Protein 7W15 (pdb70)

Sequence (587 aa):
MTIQDIQSLAEAHGLLLTDKMNFNEMGIDFKVVFALDTKGQQWLLRIPRRDGMREQIKKEKRILELVKKHLSVEVPDWRISSTELVAYPILKDNPVLNLDAETYEIIWNMDKDSPKYITSLAKTLFEIHSIPEKEVRENDLKIMKPSDLRPEIANNLQLVKSEIGISEQLETRYRKWLDNDVLWADFTQFIHGDLYAGHVLASKDGAVSGVIDWSTAHIDDPAIDFAGHVTLFGEESLKTLIIEYEKLGGKVWNKLYEQTLERAAASPLMYGLFALETQNESLIVGAKAQLGVMTIQDIQSLAEAHGLLLTDKMNFNEMGIDFKVVFALDTKGQQWLLRIPRRDGMREQIKKEKRILELVKKHLSVEVPDWRISSTELVAYPILKDNPVLNLDAETYEIIWNMDKDSPKYITSLAKTLFEIHSIPEKEVRENDLKIMKPSDLRPEIANNLQLVKSEIGISEQLETRYRKWLDNDVLWADFTQFIHGDLYAGHVLASKDGAVSGVIDWSTAHIDDPAIDFAGHVTLFGEESLKTLIIEYEKLGGKVWNKLYEQTLERAAASPLMYGLFALETQNESLIVGAKAQLGVI

InterPro domains:
  IPR002575 Aminoglycoside phosphotransferase [PF01636] (25-255)
  IPR011009 Protein kinase-like domain superfamily [SSF56112] (31-242)
  IPR051678 Aminoglycoside Phosphotransferase Enzymes [PTHR21310] (29-255)

B-factor: mean 26.23, std 11.26, range [10.66, 92.55]

Secondary structure (DSSP, 8-state):
--HHHHHHHHHHTT--B-S--EEE---SSEEEEEEEBTTS-EEEEEEESSS--HHHHHHHHHHHHHHHTT-SSB----SEE-SS-EEEEPPSS-BSEEE-TTT--EEESS-TT-HHHHHHHHHHHHHHHTS-HHHHHHTT--B--HHHHHHHHHHHHHHHHHHT---HHHHHHHHHHHH-GGGS-S--EEE-SS-SGGGEEE-TT--EEEE---TT-EEE-TTHHHHHHHHHH-HHHHHHHHHHHHHTT----TTHHHHHHHHHHTHHHHHHHHHHHHT-HHHHHHHHHHHT--/--HHHHHHHHHHTT--B-S--EEE---SSEEEEEEEBTTS-EEEEEEE-SSS-HHHHHHHHHHHHHHHTT-SSB----SEE-SS-EEEEPPSS-BSEEE-TTT--EEESS-TT-HHHHHHHHHHHHHHHTS-HHHHHHTT--B--HHHHHHHHHHHHHHHHHHT---HHHHHHHHHHHH-GGGS-S--EEE-SS-SGGGEEE-TT--EEEE---TT-EEE-TTHHHHHHHHHH-HHHHHHHHHHHHHTT----TTHHHHHHHHHHTHHHHHHHHHHHHT-HHHHHHHHHHTT-

Nearest PDB structures (foldseek):
  7w19-assembly1_A  TM=9.454E-01  e=3.720E-51  Acinetobacter baumannii
  7w1a-assembly1_B  TM=9.811E-01  e=1.127E-48  Acinetobacter baumannii
  5igh-assembly1_A  TM=9.246E-01  e=9.094E-32  Escherichia coli
  5igw-assembly1_A  TM=8.757E-01  e=1.564E-28  Escherichia coli
  5uxa-assembly1_A  TM=8.351E-01  e=6.750E-29  Escherichia coli

Radius of gyration: 29.03 Å; Cα contacts (8 Å, |Δi|>4): 997; chains: 2; bounding box: 91×65×52 Å

CATH classification: 3.30.200.20 (+1 more: 3.90.1200.10)

Organism: Acinetobacter baumannii (NCBI:txid470)

Foldseek 3Di:
DALVVVQVLCVVVVFHWDSDKDWAPPDPAFTWIFTAGPVGFTKIKTFGPAPPCLVLLVLQQLVQVQLCVQAPFDEFDWDDRGNGMTMGGDDDFAFQWGADPVPRHIDGLADLVQPLLLLQVLVRLQRQQPRDPVSLVVSVFDAAALVRPLVVLVVLVVVLCVPQRFDPVLVVLSVVLSVVVLQGDNGKGWAQQPDARNQFGDDRSNNTRYGYDRSRTHIDGSLSNLLRVCLPRNLVSSVSSVVSNVVVVHDDGPNSSVNNPSSNSCVLSVQCSVCVVSVDVVSNVVSSVVRVD/DALVVVQVLVVVVVFHWDSDWDWAPPDPAFTWIFTAGPVGFTKIKTFGPAPPCLVLLVLLQLVQVQLCVQAPFAEFDWPDRDNGITMGGDDDFAFQWGQDRVVRHIDGLADLPQPLQLLQVLVRLLRQQPRDVVVQVVSVFDAAALVRPLVVLVVLVVVLCVPQRFDPVLSVLSVVLSVDPQLGDRGKTWAQQPDARNQFGADRSNNTRYGYDRSGTHIDGSLSNLLRVCVPRNLVSSVSSVVSNVVVVHDDHPNSSVNSVSSNSCVLSVQSSVCVVSVDVVSSVVSSVVRVDD

Solvent-accessible surface area: 28686 Å² total; per-residue (Å²): 110,80,71,111,72,0,37,62,33,0,111,81,42,72,12,98,13,34,76,132,32,86,66,30,86,58,30,78,26,6,30,21,0,68,6,55,9,90,182,52,79,106,25,14,0,16,17,26,97,48,151,82,10,133,131,38,0,67,69,1,74,77,0,2,74,6,0,83,150,56,17,61,20,74,11,0,52,25,144,23,23,31,53,106,0,0,0,8,22,58,22,167,31,84,27,2,3,35,66,42,81,147,80,150,114,78,76,75,37,12,108,92,118,9,106,92,2,15,52,12,6,0,70,3,0,71,25,0,7,62,6,57,60,128,43,0,136,119,33,120,9,118,42,16,86,30,90,57,4,63,76,62,7,42,97,8,0,96,76,0,83,81,107,8,13,18,24,147,155,38,23,94,102,1,96,146,1,21,116,48,99,97,10,16,4,129,23,17,28,1,0,0,18,66,10,66,1,4,17,1,8,3,38,116,90,0,25,14,25,0,0,40,34,0,12,52,2,34,2,16,0,0,0,37,3,0,11,15,8,14,90,42,24,30,93,118,26,0,83,62,0,24,95,35,1,95,146,82,50,7,108,43,37,138,64,2,43,60,0,0,39,31,23,24,23,0,59,20,0,62,46,0,26,71,0,32,125,35,148,47,119,83,22,26,99,25,0,89,81,96,0,52,98,112,82,64,109,68,0,37,59,33,0,110,83,41,72,12,94,12,33,76,132,29,85,68,30,79,54,30,82,26,6,32,21,0,70,5,54,6,89,178,51,76,105,26,14,0,16,17,24,98,52,149,82,10,126,128,37,0,71,70,1,73,76,0,3,80,6,0,80,135,57,14,66,18,74,15,1,55,26,141,22,27,32,54,104,0,0,0,9,24,59,20,150,31,105,28,1,3,36,65,49,78,148,80,154,105,84,70,76,56,12,97,84,114,12,108,93,2,16,61,12,7,0,67,1,0,69,24,0,7,61,7,58,58,140,43,0,139,124,32,120,10,119,41,23,88,30,92,60,6,72,78,63,8,43,94,13,12,122,79,0,89,79,107,11,14,19,17,139,145,31,24,77,105,0,114,154,3,26,106,59,101,85,12,17,8,126,27,19,31,2,0,0,19,62,12,66,2,2,20,1,7,10,36,189,90,0,21,16,14,0,0,36,34,0,10,52,2,29,3,13,3,1,0,36,4,0,12,15,8,14,99,36,22,31,92,123,26,0,84,63,0,24,90,34,1,94,146,84,51,8,110,41,41,145,64,2,39,65,0,0,43,29,24,26,22,1,59,20,0,69,48,0,25,64,0,33,116,31,152,52,102,85,20,21,89,26,0,79,85,95,0,52,53,216

Structure (mmCIF, N/CA/C/O backbone):
data_7W15
#
_entry.id   7W15
#
_cell.length_a   84.620
_cell.length_b   50.278
_cell.length_c   97.396
_cell.angle_alpha   90.000
_cell.angle_beta   115.410
_cell.angle_gamma   90.000
#
_symmetry.space_group_name_H-M   'P 1 21 1'
#
loop_
_entity.id
_entity.type
_entity.pdbx_description
1 polymer "Macrolide 2'-phosphotransferase"
2 non-polymer 'ERYTHROMYCIN A'
3 non-polymer "GUANOSINE-5'-TRIPHOSPHATE"
4 non-polymer 'MAGNESIUM ION'
5 non-polymer GLYCEROL
6 water water
#
loop_
_atom_site.group_PDB
_atom_site.id
_atom_site.type_symbol
_atom_site.label_atom_id
_atom_site.label_alt_id
_atom_site.label_comp_id
_atom_site.label_asym_id
_atom_site.label_entity_id
_atom_site.label_seq_id
_atom_site.pdbx_PDB_ins_code
_atom_site.Cartn_x
_atom_site.Cartn_y
_atom_site.Cartn_z
_atom_site.occupancy
_atom_site.B_iso_or_equiv
_atom_site.auth_seq_id
_atom_site.auth_comp_id
_atom_site.auth_asym_id
_atom_site.auth_atom_id
_atom_site.pdbx_PDB_model_num
ATOM 1 N N . MET A 1 1 ? 20.56529 14.88217 10.90222 1.000 35.43061 1 MET B N 1
ATOM 2 C CA . MET A 1 1 ? 19.83698 14.47690 9.70789 1.000 34.00288 1 MET B CA 1
ATOM 3 C C . MET A 1 1 ? 18.62663 15.37333 9.52945 1.000 27.69153 1 MET B C 1
ATOM 4 O O . MET A 1 1 ? 17.93507 15.68794 10.50118 1.000 31.72082 1 MET B O 1
ATOM 9 N N . THR A 1 2 ? 18.37993 15.79830 8.29737 1.000 26.10281 2 THR B N 1
ATOM 10 C CA . THR A 1 2 ? 17.22266 16.63076 7.99995 1.000 25.41441 2 THR B CA 1
ATOM 11 C C . THR A 1 2 ? 15.97216 15.77818 7.78437 1.000 24.65744 2 THR B C 1
ATOM 12 O O . THR A 1 2 ? 16.04483 14.56623 7.56832 1.000 21.89068 2 THR B O 1
ATOM 16 N N . ILE A 1 3 ? 14.81082 16.43662 7.84393 1.000 19.33120 3 ILE B N 1
ATOM 17 C CA . ILE A 1 3 ? 13.57129 15.75104 7.48637 1.000 21.67801 3 ILE B CA 1
ATOM 18 C C . ILE A 1 3 ? 13.67815 15.20419 6.06538 1.000 19.39550 3 ILE B C 1
ATOM 19 O O . ILE A 1 3 ? 13.32282 14.05004 5.79015 1.000 17.52940 3 ILE B O 1
ATOM 24 N N . GLN A 1 4 ? 14.23015 15.99652 5.15566 1.000 18.72678 4 GLN B N 1
ATOM 25 C CA . GLN A 1 4 ? 14.35894 15.52667 3.77968 1.000 22.06145 4 GLN B CA 1
ATOM 26 C C . GLN A 1 4 ? 15.29256 14.32613 3.67899 1.000 18.76376 4 GLN B C 1
ATOM 27 O O . GLN A 1 4 ? 15.06534 13.43308 2.85583 1.000 19.10632 4 GLN B O 1
ATOM 33 N N . ASP A 1 5 ? 16.37625 14.30560 4.46844 1.000 19.55745 5 ASP B N 1
ATOM 34 C CA . ASP A 1 5 ? 17.26280 13.13802 4.47573 1.000 19.28940 5 ASP B CA 1
ATOM 35 C C . ASP A 1 5 ? 16.48924 11.88462 4.86232 1.000 18.08780 5 ASP B C 1
ATOM 36 O O . ASP A 1 5 ? 16.66601 10.81575 4.26532 1.000 17.82996 5 ASP B O 1
ATOM 41 N N . ILE A 1 6 ? 15.64576 12.00015 5.88598 1.000 16.51881 6 ILE B N 1
ATOM 42 C CA . ILE A 1 6 ? 14.85812 10.85774 6.33957 1.000 15.99994 6 ILE B CA 1
ATOM 43 C C . ILE A 1 6 ? 13.82875 10.45832 5.28512 1.000 14.02271 6 ILE B C 1
ATOM 44 O O . ILE A 1 6 ? 13.62344 9.26924 5.01595 1.000 15.33491 6 ILE B O 1
ATOM 49 N N . GLN A 1 7 ? 13.16254 11.44104 4.67090 1.000 16.28224 7 GLN B N 1
ATOM 50 C CA . GLN A 1 7 ? 12.23214 11.12767 3.58750 1.000 16.95121 7 GLN B CA 1
ATOM 51 C C . GLN A 1 7 ? 12.93497 10.37708 2.45974 1.000 17.01957 7 GLN B C 1
ATOM 52 O O . GLN A 1 7 ? 12.38566 9.41385 1.90344 1.000 16.76635 7 GLN B O 1
ATOM 58 N N . SER A 1 8 ? 14.15091 10.79869 2.10327 1.000 16.79022 8 SER B N 1
ATOM 59 C CA . SER A 1 8 ? 14.87069 10.11411 1.03153 1.000 15.42105 8 SER B CA 1
ATOM 60 C C . SER A 1 8 ? 15.26421 8.69127 1.41759 1.000 15.49946 8 SER B C 1
ATOM 61 O O . SER A 1 8 ? 15.15400 7.76927 0.59948 1.000 18.24440 8 SER B O 1
ATOM 64 N N . LEU A 1 9 ? 15.74379 8.49542 2.64778 1.000 15.21734 9 LEU B N 1
ATOM 65 C CA . LEU A 1 9 ? 16.08825 7.15155 3.09883 1.000 15.26755 9 LEU B CA 1
ATOM 66 C C . LEU A 1 9 ? 14.86470 6.24296 3.06926 1.000 16.06656 9 LEU B C 1
ATOM 67 O O . LEU A 1 9 ? 14.92945 5.10203 2.59621 1.000 15.20954 9 LEU B O 1
ATOM 72 N N . ALA A 1 10 ? 13.73026 6.74339 3.55882 1.000 14.73274 10 ALA B N 1
ATOM 73 C CA . ALA A 1 10 ? 12.51464 5.93780 3.56426 1.000 14.76799 10 ALA B CA 1
ATOM 74 C C . ALA A 1 10 ? 12.02737 5.64966 2.13904 1.000 14.10872 10 ALA B C 1
ATOM 75 O O . ALA A 1 10 ? 11.61804 4.52549 1.83479 1.000 12.82564 10 ALA B O 1
ATOM 77 N N . GLU A 1 11 ? 12.07426 6.64575 1.24912 1.000 15.30556 11 GLU B N 1
ATOM 78 C CA . GLU A 1 11 ? 11.64295 6.42163 -0.13107 1.000 15.20905 11 GLU B CA 1
ATOM 79 C C . GLU A 1 11 ? 12.51673 5.38110 -0.81878 1.000 15.89871 11 GLU B C 1
ATOM 80 O O . GLU A 1 11 ? 12.04445 4.63993 -1.69902 1.000 14.37947 11 GLU B O 1
ATOM 86 N N . ALA A 1 12 ? 13.79560 5.32369 -0.43525 1.000 13.43097 12 ALA B N 1
ATOM 87 C CA . ALA A 1 12 ? 14.70230 4.30916 -0.95494 1.000 15.28428 12 ALA B CA 1
ATOM 88 C C . ALA A 1 12 ? 14.26782 2.90692 -0.56522 1.000 14.82269 12 ALA B C 1
ATOM 89 O O . ALA A 1 12 ? 14.65756 1.93816 -1.23112 1.000 16.12323 12 ALA B O 1
ATOM 91 N N . HIS A 1 13 ? 13.47843 2.78547 0.50245 1.000 15.01046 13 HIS B N 1
ATOM 92 C CA . HIS A 1 13 ? 12.93784 1.51818 0.97013 1.000 13.66431 13 HIS B CA 1
ATOM 93 C C . HIS A 1 13 ? 11.43499 1.40547 0.74150 1.000 14.77446 13 HIS B C 1
ATOM 94 O O . HIS A 1 13 ? 10.76507 0.63711 1.43017 1.000 15.30894 13 HIS B O 1
ATOM 101 N N . GLY A 1 14 ? 10.89304 2.14728 -0.22067 1.000 15.44682 14 GLY B N 1
ATOM 102 C CA . GLY A 1 14 ? 9.50127 2.00464 -0.60726 1.000 18.24453 14 GLY B CA 1
ATOM 103 C C . GLY A 1 14 ? 8.49458 2.61709 0.34436 1.000 18.40381 14 GLY B C 1
ATOM 104 O O . GLY A 1 14 ? 7.30177 2.31052 0.23084 1.000 16.68733 14 GLY B O 1
ATOM 105 N N . LEU A 1 15 ? 8.93278 3.47824 1.25960 1.000 13.34579 15 LEU B N 1
ATOM 106 C CA . LEU A 1 15 ? 8.07606 4.11576 2.26029 1.000 15.37791 15 LEU B CA 1
ATOM 107 C C . LEU A 1 15 ? 8.02545 5.61475 1.99037 1.000 16.99396 15 LEU B C 1
ATOM 108 O O . LEU A 1 15 ? 9.05008 6.29924 2.09684 1.000 15.60323 15 LEU B O 1
ATOM 113 N N . LEU A 1 16 ? 6.83234 6.13320 1.65791 1.000 13.69480 16 LEU B N 1
ATOM 114 C CA . LEU A 1 16 ? 6.67283 7.53015 1.25694 1.000 15.12136 16 LEU B CA 1
ATOM 115 C C . LEU A 1 16 ? 6.14395 8.33182 2.44577 1.000 15.52891 16 LEU B C 1
ATOM 116 O O . LEU A 1 16 ? 4.98487 8.16923 2.83828 1.000 14.77358 16 LEU B O 1
ATOM 121 N N . LEU A 1 17 ? 6.98130 9.21818 2.99218 1.000 12.90010 17 LEU B N 1
ATOM 122 C CA . LEU A 1 17 ? 6.71846 9.86797 4.26812 1.000 14.05804 17 LEU B CA 1
ATOM 123 C C . LEU A 1 17 ? 6.32085 11.32179 4.05105 1.000 14.50820 17 LEU B C 1
ATOM 124 O O . LEU A 1 17 ? 6.87689 12.00412 3.17133 1.000 14.18200 17 LEU B O 1
ATOM 129 N N . THR A 1 18 ? 5.36629 11.79728 4.85768 1.000 12.98610 18 THR B N 1
ATOM 130 C CA . THR A 1 18 ? 5.13754 13.23216 4.98569 1.000 12.36481 18 THR B CA 1
ATOM 131 C C . THR A 1 18 ? 6.32995 13.88269 5.67023 1.000 14.73918 18 THR B C 1
ATOM 132 O O . THR A 1 18 ? 7.24007 13.20609 6.15056 1.000 14.58014 18 THR B O 1
ATOM 136 N N . ASP A 1 19 ? 6.31928 15.21868 5.72731 1.000 14.82852 19 ASP B N 1
ATOM 137 C CA . ASP A 1 19 ? 7.35663 15.94913 6.44580 1.000 17.30198 19 ASP B CA 1
ATOM 138 C C . ASP A 1 19 ? 7.03893 16.12188 7.92868 1.000 16.19081 19 ASP B C 1
ATOM 139 O O . ASP A 1 19 ? 7.68126 16.93914 8.60600 1.000 18.93502 19 ASP B O 1
ATOM 144 N N . LYS A 1 20 ? 6.04406 15.41036 8.43521 1.000 14.96470 20 LYS B N 1
ATOM 145 C CA . LYS A 1 20 ? 5.65243 15.50808 9.84006 1.000 15.50998 20 LYS B CA 1
ATOM 146 C C . LYS A 1 20 ? 6.40063 14.42739 10.60329 1.000 14.35723 20 LYS B C 1
ATOM 147 O O . LYS A 1 20 ? 6.05424 13.24623 10.50607 1.000 17.23464 20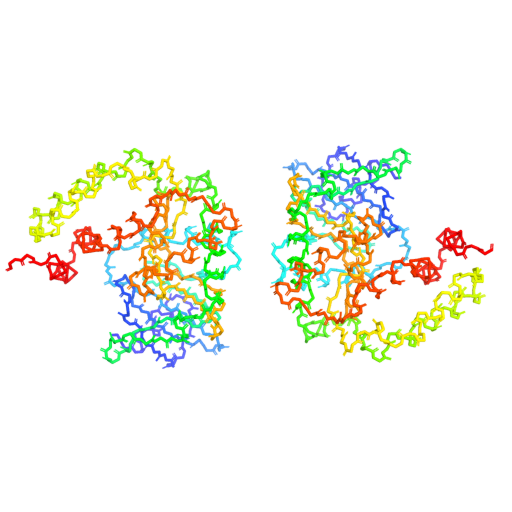 LYS B O 1
ATOM 153 N N . MET A 1 21 ? 7.42113 14.81883 11.35775 1.000 15.60132 21 MET B N 1
ATOM 154 C CA . MET A 1 21 ? 8.16930 13.81114 12.10199 1.000 15.49960 21 MET B CA 1
ATOM 155 C C . MET A 1 21 ? 8.87850 14.44039 13.29533 1.000 19.22726 21 MET B C 1
ATOM 156 O O . MET A 1 21 ? 9.07189 15.65848 13.37049 1.000 19.62058 21 MET B O 1
ATOM 161 N N . ASN A 1 22 ? 9.17850 13.60547 14.28139 1.000 19.84124 22 ASN B N 1
ATOM 162 C CA . ASN A 1 22 ? 9.97181 14.05778 15.41376 1.000 19.71221 22 ASN B CA 1
ATOM 163 C C . ASN A 1 22 ? 10.93919 12.94322 15.77408 1.000 21.54053 22 ASN B C 1
ATOM 164 O O . ASN A 1 22 ? 10.75691 11.78516 15.37793 1.000 17.50504 22 ASN B O 1
ATOM 169 N N . PHE A 1 23 ? 11.98771 13.30867 16.50854 1.000 22.10491 23 PHE B N 1
ATOM 170 C CA . PHE A 1 23 ? 13.15104 12.45522 16.69597 1.000 20.51191 23 PHE B CA 1
ATOM 171 C C . PHE A 1 23 ? 13.23564 12.04116 18.15198 1.000 23.89803 23 PHE B C 1
ATOM 172 O O . PHE A 1 23 ? 12.89589 12.81593 19.04789 1.000 23.63472 23 PHE B O 1
ATOM 180 N N . ASN A 1 24 ? 13.65213 10.80634 18.38007 1.000 17.81847 24 ASN B N 1
ATOM 181 C CA . ASN A 1 24 ? 13.91682 10.30738 19.72214 1.000 19.00181 24 ASN B CA 1
ATOM 182 C C . ASN A 1 24 ? 15.35506 9.80707 19.72171 1.000 21.65309 24 ASN B C 1
ATOM 183 O O . ASN A 1 24 ? 15.72780 8.98931 18.87081 1.000 19.96453 24 ASN B O 1
ATOM 188 N N . GLU A 1 25 ? 16.18442 10.35941 20.62209 1.000 21.86263 25 GLU B N 1
ATOM 189 C CA . GLU A 1 25 ? 17.61754 10.07609 20.65867 1.000 21.12045 25 GLU B CA 1
ATOM 190 C C . GLU A 1 25 ? 18.00541 9.26719 21.89477 1.000 22.14796 25 GLU B C 1
ATOM 191 O O . GLU A 1 25 ? 19.18630 9.20274 22.24826 1.000 23.12795 25 GLU B O 1
ATOM 197 N N . MET A 1 26 ? 17.01140 8.69867 22.57732 1.000 20.58142 26 MET B N 1
ATOM 198 C CA . MET A 1 26 ? 17.22132 7.85569 23.75435 1.000 22.05534 26 MET B CA 1
ATOM 199 C C . MET A 1 26 ? 18.17498 6.69717 23.48867 1.000 20.95779 26 MET B C 1
ATOM 200 O O . MET A 1 26 ? 18.96180 6.31749 24.36297 1.000 22.30448 26 MET B O 1
ATOM 205 N N . GLY A 1 27 ? 18.06777 6.07620 22.31658 1.000 16.94859 27 GLY B N 1
ATOM 206 C CA . GLY A 1 27 ? 18.77747 4.83055 22.06379 1.000 21.37546 27 GLY B CA 1
ATOM 207 C C . GLY A 1 27 ? 20.22954 5.04328 21.65441 1.000 17.91842 27 GLY B C 1
ATOM 208 O O . GLY A 1 27 ? 20.57237 6.00649 20.96662 1.000 20.00922 27 GLY B O 1
ATOM 209 N N . ILE A 1 28 ? 21.08480 4.11766 22.10270 1.000 19.15433 28 ILE B N 1
ATOM 210 C CA . ILE A 1 28 ? 22.49697 4.08436 21.72729 1.000 18.77081 28 ILE B CA 1
ATOM 211 C C . ILE A 1 28 ? 22.70785 3.45256 20.35833 1.000 21.24519 28 ILE B C 1
ATOM 212 O O . ILE A 1 28 ? 23.65397 3.80606 19.64175 1.000 22.04319 28 ILE B O 1
ATOM 217 N N . ASP A 1 29 ? 21.88247 2.46018 20.00492 1.000 16.99019 29 ASP B N 1
ATOM 218 C CA . ASP A 1 29 ? 22.09035 1.69037 18.77496 1.000 16.80289 29 ASP B CA 1
ATOM 219 C C . ASP A 1 29 ? 21.45355 2.33815 17.55274 1.000 19.02376 29 ASP B C 1
ATOM 220 O O . ASP A 1 29 ? 22.00506 2.24249 16.44396 1.000 17.04734 29 ASP B O 1
ATOM 225 N N . PHE A 1 30 ? 20.27718 2.95157 17.72629 1.000 15.07522 30 PHE B N 1
ATOM 226 C CA . PHE A 1 30 ? 19.48438 3.49426 16.62700 1.000 15.67061 30 PHE B CA 1
ATOM 227 C C . PHE A 1 30 ? 18.96557 4.87899 16.97487 1.000 17.33683 30 PHE B C 1
ATOM 228 O O . PHE A 1 30 ? 18.44501 5.10167 18.06967 1.000 15.79588 30 PHE B O 1
ATOM 236 N N . LYS A 1 31 ? 19.05953 5.79110 16.00898 1.000 15.74565 31 LYS B N 1
ATOM 237 C CA . LYS A 1 31 ? 18.26493 7.00972 16.04073 1.000 18.38933 31 LYS B CA 1
ATOM 238 C C . LYS A 1 31 ? 16.81924 6.66205 15.69610 1.000 17.78984 31 LYS B C 1
ATOM 239 O O . LYS A 1 31 ? 16.57800 5.85899 14.79695 1.000 17.00816 31 LYS B O 1
ATOM 245 N N . VAL A 1 32 ? 15.83869 7.15852 16.44473 1.000 15.84254 32 VAL B N 1
ATOM 246 C CA . VAL A 1 32 ? 14.48804 6.76590 16.06214 1.000 16.73463 32 VAL B CA 1
ATOM 247 C C . VAL A 1 32 ? 13.73564 8.00057 15.60291 1.000 16.58283 32 VAL B C 1
ATOM 248 O O . VAL A 1 32 ? 13.96491 9.13365 16.05308 1.000 17.87950 32 VAL B O 1
ATOM 252 N N . VAL A 1 33 ? 12.87115 7.77222 14.62653 1.000 15.76653 33 VAL B N 1
ATOM 253 C CA . VAL A 1 33 ? 12.01989 8.80885 14.07025 1.000 13.81937 33 VAL B CA 1
ATOM 254 C C . VAL A 1 33 ? 10.57705 8.35215 14.21262 1.000 15.28248 33 VAL B C 1
ATOM 255 O O . VAL A 1 33 ? 10.25074 7.20601 13.88141 1.000 15.75590 33 VAL B O 1
ATOM 259 N N . PHE A 1 34 ? 9.72441 9.22570 14.74132 1.000 14.51207 34 PHE B N 1
ATOM 260 C CA . PHE A 1 34 ? 8.28754 9.02002 14.67071 1.000 14.93293 34 PHE B CA 1
ATOM 261 C C . PHE A 1 34 ? 7.84276 9.68289 13.37757 1.000 15.03773 34 PHE B C 1
ATOM 262 O O . PHE A 1 34 ? 7.95723 10.90496 13.23370 1.000 16.53989 34 PHE B O 1
ATOM 270 N N . ALA A 1 35 ? 7.38754 8.87774 12.42433 1.000 13.73507 35 ALA B N 1
ATOM 271 C CA . ALA A 1 35 ? 7.09085 9.38768 11.09624 1.000 15.55687 35 ALA B CA 1
ATOM 272 C C . ALA A 1 35 ? 5.66318 9.01902 10.72062 1.000 14.74399 35 ALA B C 1
ATOM 273 O O . ALA A 1 35 ? 4.97024 8.27964 11.42428 1.000 14.03523 35 ALA B O 1
ATOM 275 N N . LEU A 1 36 ? 5.21737 9.58489 9.60647 1.000 15.38974 36 LEU B N 1
ATOM 276 C CA . LEU A 1 36 ? 3.83160 9.48725 9.17289 1.000 14.04075 36 LEU B CA 1
ATOM 277 C C . LEU A 1 36 ? 3.81528 9.38834 7.65887 1.000 13.65237 36 LEU B C 1
ATOM 278 O O . LEU A 1 36 ? 4.31912 10.29063 6.98315 1.000 15.18470 36 LEU B O 1
ATOM 283 N N . ASP A 1 37 ? 3.27403 8.29612 7.12057 1.000 14.31976 37 ASP B N 1
ATOM 284 C CA . ASP A 1 37 ? 3.30169 8.17023 5.66858 1.000 12.58616 37 ASP B CA 1
ATOM 285 C C . ASP A 1 37 ? 2.11561 8.88971 5.03613 1.000 15.16892 37 ASP B C 1
ATOM 286 O O . ASP A 1 37 ? 1.23507 9.42624 5.71380 1.000 13.51101 37 ASP B O 1
ATOM 291 N N . THR A 1 38 ? 2.15411 8.98482 3.71016 1.000 14.34502 38 THR B N 1
ATOM 292 C CA . THR A 1 38 ? 1.15802 9.78838 3.01180 1.000 16.44062 38 THR B CA 1
ATOM 293 C C . THR A 1 38 ? -0.19862 9.11274 2.93318 1.000 15.62435 38 THR B C 1
ATOM 294 O O . THR A 1 38 ? -1.15270 9.71632 2.40883 1.000 17.27289 38 THR B O 1
ATOM 298 N N . LYS A 1 39 ? -0.30923 7.87465 3.41105 1.000 13.15957 39 LYS B N 1
ATOM 299 C CA . LYS A 1 39 ? -1.60100 7.23702 3.58947 1.000 14.68401 39 LYS B CA 1
ATOM 300 C C . LYS A 1 39 ? -2.12565 7.36167 5.01426 1.000 15.67861 39 LYS B C 1
ATOM 301 O O . LYS A 1 39 ? -3.22053 6.87012 5.30277 1.000 15.25371 39 LYS B O 1
ATOM 307 N N . GLY A 1 40 ? -1.37933 8.01897 5.90062 1.000 14.13009 40 GLY B N 1
ATOM 308 C CA . GLY A 1 40 ? -1.84503 8.28365 7.25844 1.000 15.46964 40 GLY B CA 1
ATOM 309 C C . GLY A 1 40 ? -1.41998 7.27679 8.30655 1.000 16.04428 40 GLY B C 1
ATOM 310 O O . GLY A 1 40 ? -1.86451 7.38249 9.46437 1.000 15.53992 40 GLY B O 1
ATOM 311 N N . GLN A 1 41 ? -0.59536 6.30421 7.94583 1.000 14.96603 41 GLN B N 1
ATOM 312 C CA . GLN A 1 41 ? -0.08030 5.33639 8.91198 1.000 14.60100 41 GLN B CA 1
ATOM 313 C C . GLN A 1 41 ? 1.13312 5.90992 9.63552 1.000 13.59362 41 GLN B C 1
ATOM 314 O O . GLN A 1 41 ? 2.05014 6.43341 8.99694 1.000 12.49337 41 GLN B O 1
ATOM 320 N N . GLN A 1 42 ? 1.15564 5.76284 10.96952 1.000 14.21836 42 GLN B N 1
ATOM 321 C CA . GLN A 1 42 ? 2.28510 6.18333 11.79302 1.000 15.97977 42 GLN B CA 1
ATOM 322 C C . GLN A 1 42 ? 3.35760 5.10484 11.82139 1.000 15.79793 42 GLN B C 1
ATOM 323 O O . GLN A 1 42 ? 3.05607 3.92468 12.04819 1.000 14.99746 42 GLN B O 1
ATOM 329 N N . TRP A 1 43 ? 4.60548 5.51845 11.63394 1.000 12.97465 43 TRP B N 1
ATOM 330 C CA . TRP A 1 43 ? 5.72996 4.60900 11.52535 1.000 12.93376 43 TRP B CA 1
ATOM 331 C C . TRP A 1 43 ? 6.78837 4.93444 12.56981 1.000 14.44182 43 TRP B C 1
ATOM 332 O O . TRP A 1 43 ? 7.04068 6.10054 12.89699 1.000 15.44880 43 TRP B O 1
ATOM 343 N N . LEU A 1 44 ? 7.44068 3.89072 13.04101 1.000 12.64486 44 LEU B N 1
ATOM 344 C CA . LEU A 1 44 ? 8.61326 4.01023 13.89851 1.000 14.10593 44 LEU B CA 1
ATOM 345 C C . LEU A 1 44 ? 9.81780 3.64086 13.04898 1.000 13.18848 44 LEU B C 1
ATOM 346 O O . LEU A 1 44 ? 9.91553 2.49994 12.58994 1.000 13.01200 44 LEU B O 1
ATOM 351 N N . LEU A 1 45 ? 10.73143 4.58531 12.84043 1.000 11.85375 45 LEU B N 1
ATOM 352 C CA . LEU A 1 45 ? 11.95986 4.32896 12.09692 1.000 12.90082 45 LEU B CA 1
ATOM 353 C C . LEU A 1 45 ? 13.10754 4.14244 13.08839 1.000 15.65502 45 LEU B C 1
ATOM 354 O O . LEU A 1 45 ? 13.23577 4.92244 14.03149 1.000 15.71474 45 LEU B O 1
ATOM 359 N N . ARG A 1 46 ? 13.93913 3.13286 12.83466 1.000 15.29787 46 ARG B N 1
ATOM 360 C CA . ARG A 1 46 ? 15.16590 2.90839 13.63816 1.000 13.67561 46 ARG B CA 1
ATOM 361 C C . ARG A 1 46 ? 16.33629 2.95002 12.64865 1.000 16.63359 46 ARG B C 1
ATOM 362 O O . ARG A 1 46 ? 16.38506 2.11110 11.77161 1.000 15.41054 46 ARG B O 1
ATOM 370 N N . ILE A 1 47 ? 17.19976 3.93443 12.79807 1.000 16.32309 47 ILE B N 1
ATOM 371 C CA . ILE A 1 47 ? 18.28706 4.14001 11.84454 1.000 15.13720 47 ILE B CA 1
ATOM 372 C C . ILE A 1 47 ? 19.61093 3.81660 12.53607 1.000 17.76494 47 ILE B C 1
ATOM 373 O O . ILE A 1 47 ? 19.98020 4.49671 13.50127 1.000 19.55807 47 ILE B O 1
ATOM 378 N N . PRO A 1 48 ? 20.36460 2.82100 12.06532 1.000 18.83492 48 PRO B N 1
ATOM 379 C CA . PRO A 1 48 ? 21.56751 2.38652 12.79279 1.000 18.54289 48 PRO B CA 1
ATOM 380 C C . PRO A 1 48 ? 22.52587 3.54597 12.98926 1.000 21.21945 48 PRO B C 1
ATOM 381 O O . PRO A 1 48 ? 22.76287 4.33115 12.07142 1.000 19.35573 48 PRO B O 1
ATOM 385 N N . ARG A 1 49 ? 23.05730 3.67714 14.20850 1.000 19.02350 49 ARG B N 1
ATOM 386 C CA . ARG A 1 49 ? 23.98866 4.76957 14.48696 1.000 19.92975 49 ARG B CA 1
ATOM 387 C C . ARG A 1 49 ? 25.42997 4.44229 14.12353 1.000 23.35471 49 ARG B C 1
ATOM 388 O O . ARG A 1 49 ? 26.23758 5.36969 13.98793 1.000 24.67602 49 ARG B O 1
ATOM 396 N N . ARG A 1 50 ? 25.77864 3.16347 13.97159 1.000 21.28350 50 ARG B N 1
ATOM 397 C CA . ARG A 1 50 ? 27.16392 2.75214 13.79314 1.000 25.70881 50 ARG B CA 1
ATOM 398 C C . ARG A 1 50 ? 27.31785 1.86930 12.57115 1.000 27.19747 50 ARG B C 1
ATOM 399 O O . ARG A 1 50 ? 26.38135 1.18888 12.14771 1.000 24.31063 50 ARG B O 1
ATOM 407 N N . ASP A 1 51 ? 28.54807 1.82193 12.08365 1.000 27.46281 51 ASP B N 1
ATOM 408 C CA . ASP A 1 51 ? 28.81699 0.89013 10.97070 1.000 31.76916 51 ASP B CA 1
ATOM 409 C C . ASP A 1 51 ? 28.85244 -0.53589 11.51962 1.000 30.09811 51 ASP B C 1
ATOM 410 O O . ASP A 1 51 ? 29.03601 -0.69589 12.73869 1.000 29.62664 51 ASP B O 1
ATOM 415 N N . GLY A 1 52 ? 28.64727 -1.51693 10.65347 1.000 28.76180 52 GLY B N 1
ATOM 416 C CA . GLY A 1 52 ? 28.71182 -2.93692 10.97240 1.000 29.54840 52 GLY B CA 1
ATOM 417 C C . GLY A 1 52 ? 27.62070 -3.46951 11.87491 1.000 28.80622 52 GLY B C 1
ATOM 418 O O . GLY A 1 52 ? 27.87579 -4.36444 12.69095 1.000 30.57458 52 GLY B O 1
ATOM 419 N N . MET A 1 53 ? 26.39853 -2.96808 11.71943 1.000 27.72434 53 MET B N 1
ATOM 420 C CA . MET A 1 53 ? 25.26342 -3.42868 12.50493 1.000 24.44076 53 MET B CA 1
ATOM 421 C C . MET A 1 53 ? 24.37821 -4.40906 11.73549 1.000 23.98632 53 MET B C 1
ATOM 422 O O . MET A 1 53 ? 23.31219 -4.78460 12.22702 1.000 21.26982 53 MET B O 1
ATOM 427 N N . ARG A 1 54 ? 24.80592 -4.86377 10.55264 1.000 24.59928 54 ARG B N 1
ATOM 428 C CA . ARG A 1 54 ? 23.92666 -5.70714 9.74922 1.000 24.00748 54 ARG B CA 1
ATOM 429 C C . ARG A 1 54 ? 23.52596 -6.97638 10.49596 1.000 23.18183 54 ARG B C 1
ATOM 430 O O . ARG A 1 54 ? 22.35014 -7.36295 10.50445 1.000 22.17380 54 ARG B O 1
ATOM 438 N N . GLU A 1 55 ? 24.49502 -7.65096 11.12232 1.000 22.25546 55 GLU B N 1
ATOM 439 C CA . GLU A 1 55 ? 24.18936 -8.91815 11.78411 1.000 24.40953 55 GLU B CA 1
ATOM 440 C C . GLU A 1 55 ? 23.21578 -8.72570 12.94172 1.000 22.53600 55 GLU B C 1
ATOM 441 O O . GLU A 1 55 ? 22.33710 -9.56613 13.16129 1.000 21.87616 55 GLU B O 1
ATOM 447 N N . GLN A 1 56 ? 23.37494 -7.65467 13.72485 1.000 20.36231 56 GLN B N 1
ATOM 448 C CA . GLN A 1 56 ? 22.45939 -7.48819 14.85349 1.000 20.11274 56 GLN B CA 1
ATOM 449 C C . GLN A 1 56 ? 21.05443 -7.14783 14.36792 1.000 19.15020 56 GLN B C 1
ATOM 450 O O . GLN A 1 56 ? 20.07131 -7.48535 15.04649 1.000 17.23130 56 GLN B O 1
ATOM 456 N N . ILE A 1 57 ? 20.94358 -6.46081 13.21992 1.000 17.08959 57 ILE B N 1
ATOM 457 C CA . ILE A 1 57 ? 19.63170 -6.20640 12.62840 1.000 18.86826 57 ILE B CA 1
ATOM 458 C C . ILE A 1 57 ? 18.98651 -7.51868 12.19804 1.000 16.38235 57 ILE B C 1
ATOM 459 O O . ILE A 1 57 ? 17.81751 -7.77726 12.49753 1.000 15.71261 57 ILE B O 1
ATOM 464 N N . LYS A 1 58 ? 19.75820 -8.42027 11.59530 1.000 17.97891 58 LYS B N 1
ATOM 465 C CA . LYS A 1 58 ? 19.12698 -9.65554 11.14695 1.000 18.64330 58 LYS B CA 1
ATOM 466 C C . LYS A 1 58 ? 18.81491 -10.55177 12.33576 1.000 20.31929 58 LYS B C 1
ATOM 467 O O . LYS A 1 58 ? 17.81427 -11.28625 12.32729 1.000 16.95947 58 LYS B O 1
ATOM 473 N N . LYS A 1 59 ? 19.63544 -10.47845 13.38211 1.000 17.63651 59 LYS B N 1
ATOM 474 C CA . LYS A 1 59 ? 19.33830 -11.23267 14.59293 1.000 18.93657 59 LYS B CA 1
ATOM 475 C C . LYS 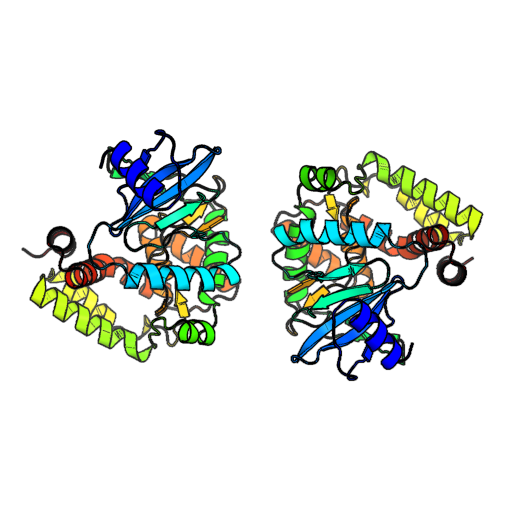A 1 59 ? 18.07577 -10.72532 15.26644 1.000 16.16731 59 LYS B C 1
ATOM 476 O O . LYS A 1 59 ? 17.22298 -11.51876 15.68803 1.000 14.68857 59 LYS B O 1
ATOM 482 N N . GLU A 1 60 ? 17.95407 -9.40739 15.42948 1.000 14.91819 60 GLU B N 1
ATOM 483 C CA . GLU A 1 60 ? 16.76155 -8.89501 16.10002 1.000 15.42873 60 GLU B CA 1
ATOM 484 C C . GLU A 1 60 ? 15.50805 -9.23456 15.29647 1.000 15.68704 60 GLU B C 1
ATOM 485 O O . GLU A 1 60 ? 14.46197 -9.56510 15.86502 1.000 14.03203 60 GLU B O 1
ATOM 491 N N . LYS A 1 61 ? 15.60659 -9.21142 13.96952 1.000 13.41800 61 LYS B N 1
ATOM 492 C CA . LYS A 1 61 ? 14.44510 -9.58693 13.16901 1.000 15.66914 61 LYS B CA 1
ATOM 493 C C . LYS A 1 61 ? 14.01065 -11.01116 13.49173 1.000 16.19679 61 LYS B C 1
ATOM 494 O O . LYS A 1 61 ? 12.82170 -11.28174 13.68522 1.000 16.21973 61 LYS B O 1
ATOM 500 N N . ARG A 1 62 ? 14.98007 -11.93369 13.55207 1.000 16.38472 62 ARG B N 1
ATOM 501 C CA . ARG A 1 62 ? 14.71059 -13.32785 13.90486 1.000 18.01624 62 ARG B CA 1
ATOM 502 C C . ARG A 1 62 ? 14.13706 -13.44222 15.31562 1.000 17.37069 62 ARG B C 1
ATOM 503 O O . ARG A 1 62 ? 13.20033 -14.21469 15.55917 1.000 17.50563 62 ARG B O 1
ATOM 511 N N . ILE A 1 63 ? 14.68730 -12.67902 16.26490 1.000 15.03557 63 ILE B N 1
ATOM 512 C CA . ILE A 1 63 ? 14.16675 -12.72236 17.63068 1.000 16.39190 63 ILE B CA 1
ATOM 513 C C . ILE A 1 63 ? 12.69456 -12.34007 17.65109 1.000 13.44461 63 ILE B C 1
ATOM 514 O O . ILE A 1 63 ? 11.87458 -12.97451 18.32171 1.000 16.33660 63 ILE B O 1
ATOM 519 N N . LEU A 1 64 ? 12.34834 -11.26819 16.94402 1.000 14.41711 64 LEU B N 1
ATOM 520 C CA . LEU A 1 64 ? 10.98009 -10.77385 16.96648 1.000 15.09519 64 LEU B CA 1
ATOM 521 C C . LEU A 1 64 ? 10.02583 -11.79227 16.36002 1.000 15.48463 64 LEU B C 1
ATOM 522 O O . LEU A 1 64 ? 8.91472 -11.99083 16.86354 1.000 13.49591 64 LEU B O 1
ATOM 527 N N . GLU A 1 65 ? 10.44460 -12.46299 15.28415 1.000 17.21888 65 GLU B N 1
ATOM 528 C CA . GLU A 1 65 ? 9.58033 -13.49337 14.71672 1.000 16.48449 65 GLU B CA 1
ATOM 529 C C . GLU A 1 65 ? 9.36947 -14.64154 15.70055 1.000 18.73611 65 GLU B C 1
ATOM 530 O O . GLU A 1 65 ? 8.28474 -15.23806 15.73806 1.000 19.25310 65 GLU B O 1
ATOM 536 N N . LEU A 1 66 ? 10.37729 -14.95411 16.51395 1.000 16.91542 66 LEU B N 1
ATOM 537 C CA . LEU A 1 66 ? 10.22237 -16.00125 17.52281 1.000 17.99935 66 LEU B CA 1
ATOM 538 C C . LEU A 1 66 ? 9.29569 -15.55577 18.64346 1.000 18.50432 66 LEU B C 1
ATOM 539 O O . LEU A 1 66 ? 8.34888 -16.27125 19.00401 1.000 19.12824 66 LEU B O 1
ATOM 544 N N . VAL A 1 67 ? 9.54088 -14.36869 19.20964 1.000 15.65969 67 VAL B N 1
ATOM 545 C CA . VAL A 1 67 ? 8.82720 -14.00312 20.43537 1.000 18.28920 67 VAL B CA 1
ATOM 546 C C . VAL A 1 67 ? 7.37115 -13.67180 20.15278 1.000 17.78511 67 VAL B C 1
ATOM 547 O O . VAL A 1 67 ? 6.51089 -13.87227 21.01741 1.000 17.73208 67 VAL B O 1
ATOM 551 N N . LYS A 1 68 ? 7.05439 -13.13687 18.96769 1.000 18.30410 68 LYS B N 1
ATOM 552 C CA . LYS A 1 68 ? 5.68924 -12.66051 18.78515 1.000 19.93923 68 LYS B CA 1
ATOM 553 C C . LYS A 1 68 ? 4.70074 -13.81700 18.90066 1.000 20.94797 68 LYS B C 1
ATOM 554 O O . LYS A 1 68 ? 3.54648 -13.61158 19.29320 1.000 25.18159 68 LYS B O 1
ATOM 560 N N . LYS A 1 69 ? 5.15046 -15.03476 18.58477 1.000 20.82307 69 LYS B N 1
ATOM 561 C CA . LYS A 1 69 ? 4.34200 -16.24415 18.68035 1.000 23.95643 69 LYS B CA 1
ATOM 562 C C . LYS A 1 69 ? 4.01560 -16.64241 20.11219 1.000 25.04090 69 LYS B C 1
ATOM 563 O O . LYS A 1 69 ? 3.08089 -17.42587 20.32374 1.000 26.47940 69 LYS B O 1
ATOM 569 N N . HIS A 1 70 ? 4.79998 -16.18910 21.08254 1.000 21.09525 70 HIS B N 1
ATOM 570 C CA . HIS A 1 70 ? 4.67261 -16.62925 22.46046 1.000 22.36474 70 HIS B CA 1
ATOM 571 C C . HIS A 1 70 ? 4.14770 -15.57557 23.42831 1.000 23.97882 70 HIS B C 1
ATOM 572 O O . HIS A 1 70 ? 3.84039 -15.91880 24.57216 1.000 24.62083 70 HIS B O 1
ATOM 579 N N . LEU A 1 71 ? 4.04826 -14.31359 23.02936 1.000 19.61264 71 LEU B N 1
ATOM 580 C CA . LEU A 1 71 ? 3.72236 -13.24281 23.95530 1.000 18.83000 71 LEU B CA 1
ATOM 581 C C . LEU A 1 71 ? 2.29822 -12.75948 23.73174 1.000 20.08721 71 LEU B C 1
ATOM 582 O O . LEU A 1 71 ? 1.84665 -12.65362 22.58955 1.000 20.41731 71 LEU B O 1
ATOM 587 N N . SER A 1 72 ? 1.60462 -12.45789 24.83647 1.000 19.34942 72 SER B N 1
ATOM 588 C CA . SER A 1 72 ? 0.28834 -11.82351 24.76896 1.000 17.64182 72 SER B CA 1
ATOM 589 C C . SER A 1 72 ? 0.37481 -10.35644 24.35910 1.000 22.09671 72 SER B C 1
ATOM 590 O O . SER A 1 72 ? -0.58922 -9.81387 23.81373 1.000 24.18646 72 SER B O 1
ATOM 593 N N . VAL A 1 73 ? 1.46536 -9.68294 24.66960 1.000 16.76162 73 VAL B N 1
ATOM 594 C CA . VAL A 1 73 ? 1.58882 -8.27486 24.32275 1.000 16.79239 73 VAL B CA 1
ATOM 595 C C . VAL A 1 73 ? 2.20734 -8.13647 22.93101 1.000 17.01050 73 VAL B C 1
ATOM 596 O O . VAL A 1 73 ? 2.79801 -9.07515 22.39619 1.000 18.30901 73 VAL B O 1
ATOM 600 N N . GLU A 1 74 ? 2.06300 -6.93750 22.35303 1.000 13.93303 74 GLU B N 1
ATOM 601 C CA . GLU A 1 74 ? 2.63238 -6.59213 21.04829 1.000 17.38645 74 GLU B CA 1
ATOM 602 C C . GLU A 1 74 ? 4.13928 -6.45642 21.12493 1.000 15.99086 74 GLU B C 1
ATOM 603 O O . GLU A 1 74 ? 4.67363 -5.97223 22.12619 1.000 14.72525 74 GLU B O 1
ATOM 609 N N . VAL A 1 75 ? 4.81090 -6.79302 20.02119 1.000 12.73917 75 VAL B N 1
ATOM 610 C CA . VAL A 1 75 ? 6.20982 -6.42133 19.79179 1.000 13.56192 75 VAL B CA 1
ATOM 611 C C . VAL A 1 75 ? 6.31009 -5.79319 18.41188 1.000 14.12701 75 VAL B C 1
ATOM 612 O O . VAL A 1 75 ? 5.40653 -5.96457 17.57149 1.000 14.81170 75 VAL B O 1
ATOM 616 N N . PRO A 1 76 ? 7.38785 -5.05665 18.13938 1.000 12.78776 76 PRO B N 1
ATOM 617 C CA . PRO A 1 76 ? 7.53910 -4.42949 16.81648 1.000 13.55871 76 PRO B CA 1
ATOM 618 C C . PRO A 1 76 ? 7.34205 -5.42451 15.67833 1.000 15.25985 76 PRO B C 1
ATOM 619 O O . PRO A 1 76 ? 7.87758 -6.53825 15.69848 1.000 13.21469 76 PRO B O 1
ATOM 623 N N . ASP A 1 77 ? 6.56128 -5.01081 14.66904 1.000 15.11862 77 ASP B N 1
ATOM 624 C CA . ASP A 1 77 ? 6.27116 -5.83787 13.49886 1.000 15.99628 77 ASP B CA 1
ATOM 625 C C . ASP A 1 77 ? 7.06536 -5.24841 12.33823 1.000 15.12102 77 ASP B C 1
ATOM 626 O O . ASP A 1 77 ? 6.59622 -4.35459 11.63410 1.000 15.06842 77 ASP B O 1
ATOM 631 N N . TRP A 1 78 ? 8.28566 -5.72782 12.16971 1.000 10.93764 78 TRP B N 1
ATOM 632 C CA . TRP A 1 78 ? 9.19776 -5.10631 11.22413 1.000 15.61156 78 TRP B CA 1
ATOM 633 C C . TRP A 1 78 ? 8.69244 -5.30846 9.80890 1.000 16.43356 78 TRP B C 1
ATOM 634 O O . TRP A 1 78 ? 8.33014 -6.42661 9.42768 1.000 16.00500 78 TRP B O 1
ATOM 645 N N . ARG A 1 79 ? 8.68225 -4.22741 9.03297 1.000 15.16980 79 ARG B N 1
ATOM 646 C CA . ARG A 1 79 ? 8.35986 -4.28347 7.61183 1.000 16.15251 79 ARG B CA 1
ATOM 647 C C . ARG A 1 79 ? 9.54207 -3.93384 6.71835 1.000 17.45986 79 ARG B C 1
ATOM 648 O O . ARG A 1 79 ? 9.59176 -4.38374 5.57034 1.000 16.48196 79 ARG B O 1
ATOM 656 N N . ILE A 1 80 ? 10.46947 -3.11443 7.21179 1.000 13.07809 80 ILE B N 1
ATOM 657 C CA . ILE A 1 80 ? 11.72959 -2.79278 6.55134 1.000 14.40029 80 ILE B CA 1
ATOM 658 C C . ILE A 1 80 ? 12.82637 -3.18732 7.53077 1.000 13.97878 80 ILE B C 1
ATOM 659 O O . ILE A 1 80 ? 12.69375 -2.93046 8.73073 1.000 14.92788 80 ILE B O 1
ATOM 664 N N . SER A 1 81 ? 13.89389 -3.82077 7.02917 1.000 14.46799 81 SER B N 1
ATOM 665 C CA . SER A 1 81 ? 14.93976 -4.33633 7.92357 1.000 15.45550 81 SER B CA 1
ATOM 666 C C . SER A 1 81 ? 16.25514 -4.46365 7.16911 1.000 14.62845 81 SER B C 1
ATOM 667 O O . SER A 1 81 ? 16.92361 -5.50033 7.22232 1.000 15.88327 81 SER B O 1
ATOM 670 N N . SER A 1 82 ? 16.58597 -3.45344 6.39331 1.000 15.61185 82 SER B N 1
ATOM 671 C CA . SER A 1 82 ? 17.82125 -3.38279 5.64983 1.000 15.28296 82 SER B CA 1
ATOM 672 C C . SER A 1 82 ? 18.98268 -2.96629 6.55035 1.000 17.74801 82 SER B C 1
ATOM 673 O O . SER A 1 82 ? 18.80703 -2.64146 7.71729 1.000 16.91943 82 SER B O 1
ATOM 676 N N . THR A 1 83 ? 20.19691 -2.96367 5.98885 1.000 18.66338 83 THR B N 1
ATOM 677 C CA . THR A 1 83 ? 21.32034 -2.46719 6.77735 1.000 23.44812 83 THR B CA 1
ATOM 678 C C . THR A 1 83 ? 21.22252 -0.97425 7.03941 1.000 19.76611 83 THR B C 1
ATOM 679 O O . THR A 1 83 ? 21.90090 -0.47399 7.94473 1.000 21.07852 83 THR B O 1
ATOM 683 N N . GLU A 1 84 ? 20.44451 -0.25357 6.22914 1.000 18.40262 84 GLU B N 1
ATOM 684 C CA . GLU A 1 84 ? 20.28377 1.19635 6.32717 1.000 20.07151 84 GLU B CA 1
ATOM 685 C C . GLU A 1 84 ? 19.07321 1.64671 7.14470 1.000 18.57008 84 GLU B C 1
ATOM 686 O O . GLU A 1 84 ? 19.06247 2.78567 7.62177 1.000 16.47893 84 GLU B O 1
ATOM 692 N N . LEU A 1 85 ? 18.02356 0.82320 7.26020 1.000 15.52128 85 LEU B N 1
ATOM 693 C CA . LEU A 1 85 ? 16.79507 1.30156 7.88173 1.000 14.79417 85 LEU B CA 1
ATOM 694 C C . LEU A 1 85 ? 15.97942 0.12114 8.40231 1.000 16.19715 85 LEU B C 1
ATOM 695 O O . LEU A 1 85 ? 15.83620 -0.89889 7.71718 1.000 14.18220 85 LEU B O 1
ATOM 700 N N . VAL A 1 86 ? 15.44684 0.29180 9.61310 1.000 14.06958 86 VAL B N 1
ATOM 701 C CA . VAL A 1 86 ? 14.46301 -0.59372 10.22663 1.000 13.99945 86 VAL B CA 1
ATOM 702 C C . VAL A 1 86 ? 13.19353 0.23066 10.40515 1.000 16.67426 86 VAL B C 1
ATOM 703 O O . VAL A 1 86 ? 13.26480 1.39167 10.82226 1.000 14.58738 86 VAL B O 1
ATOM 707 N N . ALA A 1 87 ? 12.03895 -0.34287 10.07463 1.000 14.10662 87 ALA B N 1
ATOM 708 C CA . ALA A 1 87 ? 10.79353 0.40052 10.22617 1.000 14.17381 87 ALA B CA 1
ATOM 709 C C . ALA A 1 87 ? 9.66284 -0.55205 10.58363 1.000 15.54250 87 ALA B C 1
ATOM 710 O O . ALA A 1 87 ? 9.54959 -1.63306 10.00751 1.000 12.65019 87 ALA B O 1
ATOM 712 N N . TYR A 1 88 ? 8.82624 -0.13651 11.52831 1.000 15.29155 88 TYR B N 1
ATOM 713 C CA . TYR A 1 88 ? 7.61945 -0.86811 11.86776 1.000 13.53206 88 TYR B CA 1
ATOM 714 C C . TYR A 1 88 ? 6.51084 0.12333 12.19437 1.000 14.78864 88 TYR B C 1
ATOM 715 O O . TYR A 1 88 ? 6.78112 1.24843 12.63655 1.000 14.39599 88 TYR B O 1
ATOM 724 N N . PRO A 1 89 ? 5.25711 -0.27226 11.99782 1.000 15.13178 89 PRO B N 1
ATOM 725 C CA . PRO A 1 89 ? 4.14153 0.57918 12.41941 1.000 14.96631 89 PRO B CA 1
ATOM 726 C C . PRO A 1 89 ? 4.22979 0.82412 13.91446 1.000 15.50525 89 PRO B C 1
ATOM 727 O O . PRO A 1 89 ? 4.56390 -0.07777 14.68154 1.000 14.51105 89 PRO B O 1
ATOM 731 N N . ILE A 1 90 ? 3.90103 2.04993 14.32441 1.000 15.12093 90 ILE B N 1
ATOM 732 C CA . ILE A 1 90 ? 3.98427 2.40488 15.73747 1.000 13.68209 90 ILE B CA 1
ATOM 733 C C . ILE A 1 90 ? 3.07337 1.49538 16.54303 1.000 16.18774 90 ILE B C 1
ATOM 734 O O . ILE A 1 90 ? 1.97273 1.13689 16.10155 1.000 14.70856 90 ILE B O 1
ATOM 739 N N . LEU A 1 91 ? 3.52606 1.10752 17.73919 1.000 17.47175 91 LEU B N 1
ATOM 740 C CA . LEU A 1 91 ? 2.68713 0.24906 18.56278 1.000 16.07438 91 LEU B CA 1
ATOM 741 C C . LEU A 1 91 ? 1.58745 1.06449 19.24338 1.000 17.30493 91 LEU B C 1
ATOM 742 O O . LEU A 1 91 ? 1.56988 2.29748 19.20446 1.000 16.04137 91 LEU B O 1
ATOM 747 N N . LYS A 1 92 ? 0.67451 0.35700 19.91195 1.000 16.19796 92 LYS B N 1
ATOM 748 C CA . LYS A 1 92 ? -0.55699 0.98738 20.38348 1.000 19.54932 92 LYS B CA 1
ATOM 749 C C . LYS A 1 92 ? -0.30194 2.04243 21.45666 1.000 20.79086 92 LYS B C 1
ATOM 750 O O . LYS A 1 92 ? -0.88544 3.13115 21.41249 1.000 21.21380 92 LYS B O 1
ATOM 756 N N . ASP A 1 93 ? 0.53680 1.73576 22.44799 1.000 18.84175 93 ASP B N 1
ATOM 757 C CA . ASP A 1 93 ? 0.63790 2.55273 23.64909 1.000 20.28750 93 ASP B CA 1
ATOM 758 C C . ASP A 1 93 ? 2.01253 3.21238 23.78770 1.000 20.16195 93 ASP B C 1
ATOM 759 O O . ASP A 1 93 ? 2.99798 2.78990 23.18309 1.000 17.37825 93 ASP B O 1
ATOM 764 N N . ASN A 1 94 ? 2.07067 4.25535 24.64280 1.000 20.02482 94 ASN B N 1
ATOM 765 C CA . ASN A 1 94 ? 3.34224 4.90394 24.93137 1.000 20.78750 94 ASN B CA 1
ATOM 766 C C . ASN A 1 94 ? 4.16625 4.05427 25.89566 1.000 18.15766 94 ASN B C 1
ATOM 767 O O . ASN A 1 94 ? 3.61129 3.27995 26.67938 1.000 15.62209 94 ASN B O 1
ATOM 772 N N . PRO A 1 95 ? 5.48919 4.19591 25.87222 1.000 16.68440 95 PRO B N 1
ATOM 773 C CA . PRO A 1 95 ? 6.29905 3.57223 26.91951 1.000 15.19425 95 PRO B CA 1
ATOM 774 C C . PRO A 1 95 ? 5.95021 4.13797 28.28341 1.000 16.68949 95 PRO B C 1
ATOM 775 O O . PRO A 1 95 ? 5.42062 5.24770 28.42926 1.000 16.35929 95 PRO B O 1
ATOM 779 N N . VAL A 1 96 ? 6.23818 3.32404 29.29947 1.000 15.43944 96 VAL B N 1
ATOM 780 C CA . VAL A 1 96 ? 5.98542 3.72682 30.67239 1.000 17.16218 96 VAL B CA 1
ATOM 781 C C . VAL A 1 96 ? 6.76268 4.99117 30.99080 1.000 16.31646 96 VAL B C 1
ATOM 782 O O . VAL A 1 96 ? 6.28495 5.87390 31.71167 1.000 16.77281 96 VAL B O 1
ATOM 786 N N . LEU A 1 97 ? 7.96584 5.11379 30.45031 1.000 16.78501 97 LEU B N 1
ATOM 787 C CA . LEU A 1 97 ? 8.70718 6.34413 30.61971 1.000 17.31423 97 LEU B CA 1
ATOM 788 C C . LEU A 1 97 ? 9.43355 6.68957 29.33403 1.000 18.13932 97 LEU B C 1
ATOM 789 O O . LEU A 1 97 ? 9.72431 5.82877 28.49509 1.000 16.45955 97 LEU B O 1
ATOM 794 N N . ASN A 1 98 ? 9.71798 7.98172 29.22024 1.000 16.83650 98 ASN B N 1
ATOM 795 C CA . ASN A 1 98 ? 10.47813 8.59415 28.15060 1.000 21.83998 98 ASN B CA 1
ATOM 796 C C . ASN A 1 98 ? 11.52243 9.47961 28.80309 1.000 21.58765 98 ASN B C 1
ATOM 797 O O . ASN A 1 98 ? 11.46480 9.75150 30.00609 1.000 23.81246 98 ASN B O 1
ATOM 802 N N . LEU A 1 99 ? 12.44953 9.97211 28.00151 1.000 21.87883 99 LEU B N 1
ATOM 803 C CA . LEU A 1 99 ? 13.36185 11.01252 28.44596 1.000 26.16677 99 LEU B CA 1
ATOM 804 C C . LEU A 1 99 ? 12.94249 12.31736 27.78688 1.000 28.35197 99 LEU B C 1
ATOM 805 O O . LEU A 1 99 ? 12.53197 12.32924 26.62470 1.000 25.62647 99 LEU B O 1
ATOM 810 N N . ASP A 1 100 ? 12.98465 13.40033 28.55097 1.000 29.93854 100 ASP B N 1
ATOM 811 C CA . ASP A 1 100 ? 12.66526 14.70322 27.99092 1.000 34.48434 100 ASP B CA 1
ATOM 812 C C . ASP A 1 100 ? 13.72853 15.04080 26.94939 1.000 32.47632 100 ASP B C 1
ATOM 813 O O . ASP A 1 100 ? 14.92549 14.90035 27.20688 1.000 32.43133 100 ASP B O 1
ATOM 818 N N . ALA A 1 101 ? 13.28886 15.41267 25.74523 1.000 32.62725 101 ALA B N 1
ATOM 819 C CA . ALA A 1 101 ? 14.22921 15.62119 24.64864 1.000 33.61996 101 ALA B CA 1
ATOM 820 C C . ALA A 1 101 ? 15.25256 16.70566 24.97214 1.000 39.94404 101 ALA B C 1
ATOM 821 O O . ALA A 1 101 ? 16.42677 16.58625 24.60362 1.000 42.05659 101 ALA B O 1
ATOM 823 N N . GLU A 1 102 ? 14.82177 17.80241 25.60103 1.000 38.00189 102 GLU B N 1
ATOM 824 C CA . GLU A 1 102 ? 15.77311 18.84885 25.97850 1.000 37.83237 102 GLU B CA 1
ATOM 825 C C . GLU A 1 102 ? 16.52774 18.51312 27.26079 1.000 37.37794 102 GLU B C 1
ATOM 826 O O . GLU A 1 102 ? 17.76271 18.54971 27.28931 1.000 37.17007 102 GLU B O 1
ATOM 832 N N . THR A 1 103 ? 15.79841 18.24870 28.35047 1.000 36.40390 103 THR B N 1
ATOM 833 C CA . THR A 1 103 ? 16.43393 18.11391 29.65772 1.000 38.71099 103 THR B CA 1
ATOM 834 C C . THR A 1 103 ? 17.07251 16.74521 29.84090 1.000 40.66235 103 THR B C 1
ATOM 835 O O . THR A 1 103 ? 17.98824 16.59559 30.65727 1.000 41.00287 103 THR B O 1
ATOM 839 N N . TYR A 1 104 ? 16.57129 15.73401 29.13362 1.000 39.37649 104 TYR B N 1
ATOM 840 C CA . TYR A 1 104 ? 17.00590 14.35021 29.27471 1.000 34.80485 104 TYR B CA 1
ATOM 841 C C . TYR A 1 104 ? 16.54764 13.74190 30.59347 1.000 35.08047 104 TYR B C 1
ATOM 842 O O . TYR A 1 104 ? 17.03998 12.68211 30.99761 1.000 36.80536 104 TYR B O 1
ATOM 851 N N . GLU A 1 105 ? 15.54309 14.34538 31.22910 1.000 34.30621 105 GLU B N 1
ATOM 852 C CA . GLU A 1 105 ? 15.04677 13.88405 32.51586 1.000 34.06641 105 GLU B CA 1
ATOM 853 C C . GLU A 1 105 ? 13.92035 12.89853 32.26832 1.000 28.64548 105 GLU B C 1
ATOM 854 O O . GLU A 1 105 ? 13.22974 12.96527 31.25104 1.000 26.45394 105 GLU B O 1
ATOM 860 N N . ILE A 1 106 ? 13.73039 11.98537 33.22218 1.000 28.04643 106 ILE B N 1
ATOM 861 C CA . ILE A 1 106 ? 12.69394 10.97588 33.07168 1.000 25.33627 106 ILE B CA 1
ATOM 862 C C . ILE A 1 106 ? 11.33962 11.65424 33.04016 1.000 26.98829 106 ILE B C 1
ATOM 863 O O . ILE A 1 106 ? 11.04186 12.51604 33.87510 1.000 26.70917 106 ILE B O 1
ATOM 868 N N . ILE A 1 107 ? 10.51921 11.29191 32.05880 1.000 22.06134 107 ILE B N 1
ATOM 869 C CA . ILE A 1 107 ? 9.10404 11.64723 32.04523 1.000 25.75791 107 ILE B CA 1
ATOM 870 C C . ILE A 1 107 ? 8.31360 10.35984 32.19582 1.000 24.04606 107 ILE B C 1
ATOM 871 O O . ILE A 1 107 ? 8.41438 9.46595 31.34380 1.000 20.86475 107 ILE B O 1
ATOM 876 N N . TRP A 1 108 ? 7.50619 10.27938 33.26047 1.000 24.14597 108 TRP B N 1
ATOM 877 C CA . TRP A 1 108 ? 6.65763 9.12395 33.54504 1.000 22.94526 108 TRP B CA 1
ATOM 878 C C . TRP A 1 108 ? 5.30982 9.31135 32.86749 1.000 24.29729 108 TRP B C 1
ATOM 879 O O . TRP A 1 108 ? 4.65825 10.34602 33.05429 1.000 26.08625 108 TRP B O 1
ATOM 890 N N . ASN A 1 109 ? 4.91063 8.32321 32.06826 1.000 21.01382 109 ASN B N 1
ATOM 891 C CA . ASN A 1 109 ? 3.62692 8.30564 31.38072 1.000 23.21116 109 ASN B CA 1
ATOM 892 C C . ASN A 1 109 ? 2.56400 7.51008 32.12323 1.000 27.04926 109 ASN B C 1
ATOM 893 O O . ASN A 1 109 ? 1.43524 7.40657 31.64275 1.000 29.61469 109 ASN B O 1
ATOM 898 N N . MET A 1 110 ? 2.91082 6.90517 33.25233 1.000 25.41275 110 MET B N 1
ATOM 899 C CA . MET A 1 110 ? 1.94472 6.31164 34.16489 1.000 29.60367 110 MET B CA 1
ATOM 900 C C . MET A 1 110 ? 2.37095 6.68575 35.57409 1.000 28.21462 110 MET B C 1
ATOM 901 O O . MET A 1 110 ? 3.50465 7.11328 35.80559 1.000 28.26495 110 MET B O 1
ATOM 906 N N . ASP A 1 111 ? 1.44462 6.56624 36.51770 1.000 28.56912 111 ASP B N 1
ATOM 907 C CA . ASP A 1 111 ? 1.85299 6.66135 37.90787 1.000 29.51771 111 ASP B CA 1
ATOM 908 C C . ASP A 1 111 ? 2.79443 5.49878 38.19619 1.000 26.42771 111 ASP B C 1
ATOM 909 O O . ASP A 1 111 ? 2.45010 4.34363 37.91897 1.000 23.05573 111 ASP B O 1
ATOM 914 N N . LYS A 1 112 ? 4.00409 5.77733 38.70771 1.000 27.21094 112 LYS B N 1
ATOM 915 C CA . LYS A 1 112 ? 4.91358 4.63975 38.84301 1.000 25.43058 112 LYS B CA 1
ATOM 916 C C . LYS A 1 112 ? 4.41263 3.64144 39.86573 1.000 23.31404 112 LYS B C 1
ATOM 917 O O . LYS A 1 112 ? 4.85419 2.49566 39.84984 1.000 24.63748 112 LYS B O 1
ATOM 923 N N . ASP A 1 113 ? 3.53505 4.04896 40.78440 1.000 23.70822 113 ASP B N 1
ATOM 924 C CA . ASP A 1 113 ? 3.05611 3.08466 41.75613 1.000 23.32264 113 ASP B CA 1
ATOM 925 C C . ASP A 1 113 ? 1.90374 2.23814 41.22959 1.000 24.94608 113 ASP B C 1
ATOM 926 O O . ASP A 1 113 ? 1.29977 1.49980 42.00429 1.000 23.16408 113 ASP B O 1
ATOM 931 N N . SER A 1 114 ? 1.60625 2.28309 39.93947 1.000 23.26350 114 SER B N 1
ATOM 932 C CA . SER A 1 114 ? 0.42580 1.58256 39.44093 1.000 24.13209 114 SER B CA 1
ATOM 933 C C . SER A 1 114 ? 0.49739 0.08457 39.74886 1.000 21.83785 114 SER B C 1
ATOM 934 O O . SER A 1 114 ? 1.46788 -0.58494 39.34722 1.000 20.60743 114 SER B O 1
ATOM 937 N N . PRO A 1 115 ? -0.48064 -0.47495 40.47142 1.000 22.93171 115 PRO B N 1
ATOM 938 C CA . PRO A 1 115 ? -0.43708 -1.91495 40.76734 1.000 21.65882 115 PRO B CA 1
ATOM 939 C C . PRO A 1 115 ? -0.60815 -2.78595 39.54121 1.000 20.63295 115 PRO B C 1
ATOM 940 O O . PRO A 1 115 ? -0.04560 -3.88767 39.48937 1.000 17.08312 115 PRO B O 1
ATOM 944 N N . LYS A 1 116 ? -1.39696 -2.32726 38.56591 1.000 20.89144 116 LYS B N 1
ATOM 945 C CA . LYS A 1 116 ? -1.58909 -3.07627 37.33378 1.000 19.78737 116 LYS B CA 1
ATOM 946 C C . LYS A 1 116 ? -0.27369 -3.25159 36.58231 1.000 17.35310 116 LYS B C 1
ATOM 947 O O . LYS A 1 116 ? -0.08792 -4.24145 35.86832 1.000 17.40098 116 LYS B O 1
ATOM 953 N N . TYR A 1 117 ? 0.62780 -2.28116 36.68776 1.000 17.02405 117 TYR B N 1
ATOM 954 C CA . TYR A 1 117 ? 1.91615 -2.42950 36.02428 1.000 14.66993 117 TYR B CA 1
ATOM 955 C C . TYR A 1 117 ? 2.64650 -3.64018 36.57650 1.000 15.12327 117 TYR B C 1
ATOM 956 O O . TYR A 1 117 ? 3.25118 -4.40884 35.82570 1.000 14.77479 117 TYR B O 1
ATOM 965 N N . ILE A 1 118 ? 2.58304 -3.83730 37.89546 1.000 16.04142 118 ILE B N 1
ATOM 966 C CA . ILE A 1 118 ? 3.32932 -4.93699 38.49270 1.000 14.43440 118 ILE B CA 1
ATOM 967 C C . ILE A 1 118 ? 2.73914 -6.27924 38.08736 1.000 16.37601 118 ILE B C 1
ATOM 968 O O . ILE A 1 118 ? 3.46973 -7.19586 37.71060 1.000 14.49477 118 ILE B O 1
ATOM 973 N N . THR A 1 119 ? 1.41418 -6.42488 38.15880 1.000 15.01359 119 THR B N 1
ATOM 974 C CA . THR A 1 119 ? 0.82093 -7.71915 37.83647 1.000 19.00902 119 THR B CA 1
ATOM 975 C C . THR A 1 119 ? 0.96470 -8.03998 36.35350 1.000 16.95902 119 THR B C 1
ATOM 976 O O . THR A 1 119 ? 1.21241 -9.19483 35.98653 1.000 16.81850 119 THR B O 1
ATOM 980 N N . SER A 1 120 ? 0.80358 -7.03599 35.48050 1.000 17.15443 120 SER B N 1
ATOM 981 C CA . SER A 1 120 ? 0.92132 -7.32584 34.04853 1.000 16.96275 120 SER B CA 1
ATOM 982 C C . SER A 1 120 ? 2.37457 -7.48511 33.63213 1.000 17.09567 120 SER B C 1
ATOM 983 O O . SER A 1 120 ? 2.67632 -8.26591 32.72820 1.000 14.62527 120 SER B O 1
ATOM 986 N N . LEU A 1 121 ? 3.28995 -6.73472 34.24956 1.000 15.05194 121 LEU B N 1
ATOM 987 C CA . LEU A 1 121 ? 4.70618 -6.97102 33.98613 1.000 14.94641 121 LEU B CA 1
ATOM 988 C C . LEU A 1 121 ? 5.10767 -8.37985 34.41820 1.000 14.88009 121 LEU B C 1
ATOM 989 O O . LEU A 1 121 ? 5.87328 -9.05144 33.72748 1.000 13.56939 121 LEU B O 1
ATOM 994 N N . ALA A 1 122 ? 4.60342 -8.85017 35.56496 1.000 14.84255 122 ALA B N 1
ATOM 995 C CA . ALA A 1 122 ? 4.92091 -10.21605 35.97700 1.000 15.99229 122 ALA B CA 1
ATOM 996 C C . ALA A 1 122 ? 4.48483 -11.22619 34.91975 1.000 13.62027 122 ALA B C 1
ATOM 997 O O . ALA A 1 122 ? 5.20041 -12.18982 34.63198 1.000 14.32107 122 ALA B O 1
ATOM 999 N N . LYS A 1 123 ? 3.30698 -11.01571 34.32927 1.000 15.06176 123 LYS B N 1
ATOM 1000 C CA . LYS A 1 123 ? 2.80584 -11.91988 33.30200 1.000 16.19743 123 LYS B CA 1
ATOM 1001 C C . LYS A 1 123 ? 3.69235 -11.90938 32.06837 1.000 15.99324 123 LYS B C 1
ATOM 1002 O O . LYS A 1 123 ? 3.97609 -12.95920 31.48742 1.000 14.91370 123 LYS B O 1
ATOM 1008 N N . THR A 1 124 ? 4.10096 -10.72315 31.62363 1.000 15.34561 124 THR B N 1
ATOM 1009 C CA . THR A 1 124 ? 4.99340 -10.63664 30.47300 1.000 14.56109 124 THR B CA 1
ATOM 1010 C C . THR A 1 124 ? 6.33560 -11.30102 30.75952 1.000 14.83517 124 THR B C 1
ATOM 1011 O O . THR A 1 124 ? 6.87530 -12.01370 29.91069 1.000 13.46749 124 THR B O 1
ATOM 1015 N N . LEU A 1 125 ? 6.88400 -11.09983 31.96676 1.000 14.98278 125 LEU B N 1
ATOM 1016 C CA . LEU A 1 125 ? 8.11018 -11.79327 32.33622 1.000 13.33040 125 LEU B CA 1
ATOM 1017 C C . LEU A 1 125 ? 7.91692 -13.30436 32.30304 1.000 15.48725 125 LEU B C 1
ATOM 1018 O O . LEU A 1 125 ? 8.78648 -14.04491 31.81435 1.000 15.28234 125 LEU B O 1
ATOM 1023 N N . PHE A 1 126 ? 6.78993 -13.78194 32.83154 1.000 14.50271 126 PHE B N 1
ATOM 1024 C CA . PHE A 1 126 ? 6.52264 -15.21606 32.78733 1.000 16.23998 126 PHE B CA 1
ATOM 1025 C C . PHE A 1 126 ? 6.48548 -15.71698 31.34228 1.000 17.19638 126 PHE B C 1
ATOM 1026 O O . PHE A 1 126 ? 7.08611 -16.74467 31.00546 1.000 15.36827 126 PHE B O 1
ATOM 1034 N N . GLU A 1 127 ? 5.79050 -14.99726 30.46504 1.000 17.23853 127 GLU B N 1
ATOM 1035 C CA . GLU A 1 127 ? 5.68630 -15.45921 29.08196 1.000 17.16590 127 GLU B CA 1
ATOM 1036 C C . GLU A 1 127 ? 7.03559 -15.44052 28.36352 1.000 15.70430 127 GLU B C 1
ATOM 1037 O O . GLU A 1 127 ? 7.37034 -16.38831 27.64060 1.000 17.64065 127 GLU B O 1
ATOM 1043 N N . ILE A 1 128 ? 7.82800 -14.37815 28.53593 1.000 14.38679 128 ILE B N 1
ATOM 1044 C CA . ILE A 1 128 ? 9.15525 -14.34947 27.91948 1.000 13.91721 128 ILE B CA 1
ATOM 1045 C C . ILE A 1 128 ? 9.98861 -15.53210 28.40175 1.000 15.82632 128 ILE B C 1
ATOM 1046 O O . ILE A 1 128 ? 10.60529 -16.25275 27.61296 1.000 14.79762 128 ILE B O 1
ATOM 1051 N N . HIS A 1 129 ? 10.01217 -15.74618 29.71474 1.000 15.53007 129 HIS B N 1
ATOM 1052 C CA . HIS A 1 129 ? 10.91241 -16.73579 30.29205 1.000 15.08936 129 HIS B CA 1
ATOM 1053 C C . HIS A 1 129 ? 10.46720 -18.15898 30.02377 1.000 17.95921 129 HIS B C 1
ATOM 1054 O O . HIS A 1 129 ? 11.23754 -19.09063 30.29303 1.000 17.58461 129 HIS B O 1
ATOM 1061 N N . SER A 1 130 ? 9.24049 -18.33354 29.52925 1.000 18.22198 130 SER B N 1
ATOM 1062 C CA . SER A 1 130 ? 8.67626 -19.62478 29.16492 1.000 18.51878 130 SER B CA 1
ATOM 1063 C C . SER A 1 130 ? 9.04006 -20.06751 27.75804 1.000 20.02521 130 SER B C 1
ATOM 1064 O O . SER A 1 130 ? 8.74576 -21.21363 27.40184 1.000 18.53509 130 SER B O 1
ATOM 1067 N N . ILE A 1 131 ? 9.63998 -19.19817 26.94835 1.000 18.17093 131 ILE B N 1
ATOM 1068 C CA . ILE A 1 131 ? 9.91674 -19.57494 25.55644 1.000 19.89156 131 ILE B CA 1
ATOM 1069 C C . ILE A 1 131 ? 10.86232 -20.76549 25.52875 1.000 17.50963 131 ILE B C 1
ATOM 1070 O O . ILE A 1 131 ? 11.93904 -20.72901 26.15921 1.000 17.72769 131 ILE B O 1
ATOM 1075 N N . PRO A 1 132 ? 10.51013 -21.84561 24.83053 1.000 19.75266 132 PRO B N 1
ATOM 1076 C CA . PRO A 1 132 ? 11.28869 -23.08624 24.92577 1.000 21.51033 132 PRO B CA 1
ATOM 1077 C C . PRO A 1 132 ? 12.70984 -22.95652 24.40537 1.000 17.91955 132 PRO B C 1
ATOM 1078 O O . PRO A 1 132 ? 12.97200 -22.36833 23.34952 1.000 18.87239 132 PRO B O 1
ATOM 1082 N N . GLU A 1 133 ? 13.63184 -23.58213 25.13672 1.000 20.82683 133 GLU B N 1
ATOM 1083 C CA . GLU A 1 133 ? 15.03600 -23.56343 24.74530 1.000 21.35933 133 GLU B CA 1
ATOM 1084 C C . GLU A 1 133 ? 15.24586 -24.16423 23.36035 1.000 22.30921 133 GLU B C 1
ATOM 1085 O O . GLU A 1 133 ? 16.14295 -23.72975 22.63375 1.000 17.75670 133 GLU B O 1
ATOM 1091 N N . LYS A 1 134 ? 14.46151 -25.18759 22.98595 1.000 22.11692 134 LYS B N 1
ATOM 1092 C CA . LYS A 1 134 ? 14.63334 -25.77541 21.65698 1.000 25.44968 134 LYS B CA 1
ATOM 1093 C C . LYS A 1 134 ? 14.44230 -24.73043 20.56397 1.000 22.21448 134 LYS B C 1
ATOM 1094 O O . LYS A 1 134 ? 15.17271 -24.72201 19.56328 1.000 22.93215 134 LYS B O 1
ATOM 1100 N N . GLU A 1 135 ? 13.44181 -23.85792 20.72562 1.000 22.62102 135 GLU B N 1
ATOM 1101 C CA . GLU A 1 135 ? 13.18572 -22.81098 19.73758 1.000 21.11770 135 GLU B CA 1
ATOM 1102 C C . GLU A 1 135 ? 14.29021 -21.75945 19.73511 1.000 21.56206 135 GLU B C 1
ATOM 1103 O O . GLU A 1 135 ? 14.65639 -21.22020 18.68330 1.000 20.25488 135 GLU B O 1
ATOM 1109 N N . VAL A 1 136 ? 14.81056 -21.42328 20.91035 1.000 18.29585 136 VAL B N 1
ATOM 1110 C CA . VAL A 1 136 ? 15.93210 -20.49574 20.95988 1.000 19.19748 136 VAL B CA 1
ATOM 1111 C C . VAL A 1 136 ? 17.13068 -21.07712 20.22534 1.000 21.07208 136 VAL B C 1
ATOM 1112 O O . VAL A 1 136 ? 17.78569 -20.39375 19.42766 1.000 20.13992 136 VAL B O 1
ATOM 1116 N N . ARG A 1 137 ? 17.42320 -22.35899 20.46238 1.000 19.14498 137 ARG B N 1
ATOM 1117 C CA . ARG A 1 137 ? 18.56578 -22.98540 19.79881 1.000 22.52571 137 ARG B CA 1
ATOM 1118 C C . ARG A 1 137 ? 18.36743 -23.03639 18.29172 1.000 21.54210 137 ARG B C 1
ATOM 1119 O O . ARG A 1 137 ? 19.29661 -22.74689 17.52513 1.000 20.04206 137 ARG B O 1
ATOM 1127 N N . GLU A 1 138 ? 17.15979 -23.40394 17.85320 1.000 22.10274 138 GLU B N 1
ATOM 1128 C CA . GLU A 1 138 ? 16.84742 -23.47799 16.42606 1.000 23.64562 138 GLU B CA 1
ATOM 1129 C C . GLU A 1 138 ? 17.00206 -22.13287 15.72922 1.000 22.87453 138 GLU B C 1
ATOM 1130 O O . GLU A 1 138 ? 17.23655 -22.08768 14.51232 1.000 24.91896 138 GLU B O 1
ATOM 1136 N N . ASN A 1 139 ? 16.84123 -21.03400 16.46422 1.000 22.36339 139 ASN B N 1
ATOM 1137 C CA . ASN A 1 139 ? 17.03379 -19.68187 15.96440 1.000 23.02308 139 ASN B CA 1
ATOM 1138 C C . ASN A 1 139 ? 18.45746 -19.15820 16.13602 1.000 23.44034 139 ASN B C 1
ATOM 1139 O O . ASN A 1 139 ? 18.69598 -17.96507 15.91621 1.000 25.94905 139 ASN B O 1
ATOM 1144 N N . ASP A 1 140 ? 19.39670 -20.00278 16.55236 1.000 22.37128 140 ASP B N 1
ATOM 1145 C CA . ASP A 1 140 ? 20.81251 -19.63610 16.58297 1.000 24.72608 140 ASP B CA 1
ATOM 1146 C C . ASP A 1 140 ? 21.09655 -18.46003 17.52117 1.000 25.75824 140 ASP B C 1
ATOM 1147 O O . ASP A 1 140 ? 21.95527 -17.61859 17.23459 1.000 24.81476 140 ASP B O 1
ATOM 1152 N N . LEU A 1 141 ? 20.33604 -18.34047 18.60686 1.000 23.26938 141 LEU B N 1
ATOM 1153 C CA . LEU A 1 141 ? 20.59213 -17.33741 19.63804 1.000 21.74465 141 LEU B CA 1
ATOM 1154 C C . LEU A 1 141 ? 21.50994 -17.88705 20.72238 1.000 22.06543 141 LEU B C 1
ATOM 1155 O O . LEU A 1 141 ? 21.51841 -19.08906 21.00030 1.000 21.92876 141 LEU B O 1
ATOM 1160 N N . LYS A 1 142 ? 22.25324 -16.98673 21.36875 1.000 19.39880 142 LYS B N 1
ATOM 1161 C CA . LYS A 1 142 ? 23.20102 -17.41135 22.39112 1.000 19.39110 142 LYS B CA 1
ATOM 1162 C C . LYS A 1 142 ? 22.48488 -18.10477 23.53977 1.000 20.21782 142 LYS B C 1
ATOM 1163 O O . LYS A 1 142 ? 21.41848 -17.67231 23.99436 1.000 18.82232 142 LYS B O 1
ATOM 1169 N N . ILE A 1 143 ? 23.06921 -19.19952 24.01194 1.000 18.34186 143 ILE B N 1
ATOM 1170 C CA . ILE A 1 143 ? 22.51908 -19.91786 25.15166 1.000 18.51869 143 ILE B CA 1
ATOM 1171 C C . ILE A 1 143 ? 23.61469 -20.01441 26.19411 1.000 18.76702 143 ILE B C 1
ATOM 1172 O O . ILE A 1 143 ? 24.61711 -20.70891 25.98748 1.000 21.75338 143 ILE B O 1
ATOM 1177 N N . MET A 1 144 ? 23.43589 -19.30657 27.30809 1.000 19.55245 144 MET B N 1
ATOM 1178 C CA . MET A 1 144 ? 24.34944 -19.36021 28.43946 1.000 18.70010 144 MET B CA 1
ATOM 1179 C C . MET A 1 144 ? 23.78648 -20.32855 29.45916 1.000 18.91680 144 MET B C 1
ATOM 1180 O O . MET A 1 144 ? 22.62225 -20.20813 29.86469 1.000 16.31511 144 MET B O 1
ATOM 1185 N N . LYS A 1 145 ? 24.60479 -21.30718 29.83744 1.000 20.17707 145 LYS B N 1
ATOM 1186 C CA . LYS A 1 145 ? 24.24782 -22.26042 30.86622 1.000 19.94769 145 LYS B CA 1
ATOM 1187 C C . LYS A 1 145 ? 24.58798 -21.69535 32.23940 1.000 17.23253 145 LYS B C 1
ATOM 1188 O O . LYS A 1 145 ? 25.40049 -20.77997 32.35981 1.000 18.25745 145 LYS B O 1
ATOM 1194 N N . PRO A 1 146 ? 23.96379 -22.20872 33.29211 1.000 19.32915 146 PRO B N 1
ATOM 1195 C CA . PRO A 1 146 ? 24.32100 -21.73064 34.63529 1.000 17.43091 146 PRO B CA 1
ATOM 1196 C C . PRO A 1 146 ? 25.81392 -21.77894 34.88091 1.000 17.63842 146 PRO B C 1
ATOM 1197 O O . PRO A 1 146 ? 26.37223 -20.82171 35.43121 1.000 16.93190 146 PRO B O 1
ATOM 1201 N N . SER A 1 147 ? 26.49462 -22.82858 34.40612 1.000 17.86306 147 SER B N 1
ATOM 1202 C CA . SER A 1 147 ? 27.94060 -22.94690 34.60372 1.000 19.90861 147 SER B CA 1
ATOM 1203 C C . SER A 1 147 ? 28.74040 -21.88846 33.85512 1.000 20.56458 147 SER B C 1
ATOM 1204 O O . SER A 1 147 ? 29.92619 -21.70792 34.15563 1.000 18.78793 147 SER B O 1
ATOM 1207 N N . ASP A 1 148 ? 28.14551 -21.24168 32.84892 1.000 17.94934 148 ASP B N 1
ATOM 1208 C CA . ASP A 1 148 ? 28.82334 -20.21330 32.05927 1.000 20.36290 148 ASP B CA 1
ATOM 1209 C C . ASP A 1 148 ? 28.82041 -18.83335 32.71436 1.000 19.35248 148 ASP B C 1
ATOM 1210 O O . ASP A 1 148 ? 29.67116 -18.00992 32.37077 1.000 17.87346 148 ASP B O 1
ATOM 1215 N N . LEU A 1 149 ? 27.87789 -18.54586 33.62399 1.000 16.96311 149 LEU B N 1
ATOM 1216 C CA . LEU A 1 149 ? 27.62706 -17.15101 34.00098 1.000 15.96866 149 LEU B CA 1
ATOM 1217 C C . LEU A 1 149 ? 28.79045 -16.53150 34.76151 1.000 17.35911 149 LEU B C 1
ATOM 1218 O O . LEU A 1 149 ? 29.22506 -15.42627 34.43376 1.000 17.80838 149 LEU B O 1
ATOM 1223 N N . ARG A 1 150 ? 29.29134 -17.20433 35.80367 1.000 16.64147 150 ARG B N 1
ATOM 1224 C CA . ARG A 1 150 ? 30.32369 -16.54789 36.59814 1.000 17.46569 150 ARG B CA 1
ATOM 1225 C C . ARG A 1 150 ? 31.65195 -16.43020 35.83870 1.000 17.89829 150 ARG B C 1
ATOM 1226 O O . ARG A 1 150 ? 32.30843 -15.38089 35.89205 1.000 17.30218 150 ARG B O 1
ATOM 1234 N N . PRO A 1 151 ? 32.09975 -17.46894 35.12282 1.000 18.85239 151 PRO B N 1
ATOM 1235 C CA . PRO A 1 151 ? 33.31401 -17.29330 34.30434 1.000 20.55515 151 PRO B CA 1
ATOM 1236 C C . PRO A 1 151 ? 33.20988 -16.15728 33.29937 1.000 19.49531 151 PRO B C 1
ATOM 1237 O O . PRO A 1 151 ? 34.17059 -15.39581 33.12782 1.000 19.20988 151 PRO B O 1
ATOM 1241 N N . GLU A 1 152 ? 32.04805 -15.97579 32.67290 1.000 18.48066 152 GLU B N 1
ATOM 1242 C CA . GLU A 1 152 ? 31.89392 -14.87580 31.72691 1.000 20.79532 152 GLU B CA 1
ATOM 1243 C C . GLU A 1 152 ? 32.04198 -13.52978 32.42506 1.000 18.73107 152 GLU B C 1
ATOM 1244 O O . GLU A 1 152 ? 32.81275 -12.66938 31.98544 1.000 17.48558 152 GLU B O 1
ATOM 1250 N N . ILE A 1 153 ? 31.31843 -13.33020 33.52778 1.000 17.67060 153 ILE B N 1
ATOM 1251 C CA . ILE A 1 153 ? 31.39152 -12.04722 34.22489 1.000 16.46214 153 ILE B CA 1
ATOM 1252 C C . ILE A 1 153 ? 32.80419 -11.79357 34.72150 1.000 18.12161 153 ILE B C 1
ATOM 1253 O O . ILE A 1 153 ? 33.30167 -10.66133 34.67178 1.000 16.59108 153 ILE B O 1
ATOM 1258 N N . ALA A 1 154 ? 33.47550 -12.84628 35.20671 1.000 17.07444 154 ALA B N 1
ATOM 1259 C CA . ALA A 1 154 ? 34.86325 -12.70364 35.63329 1.000 19.44245 154 ALA B CA 1
ATOM 1260 C C . ALA A 1 154 ? 35.75053 -12.26914 34.47169 1.000 19.31134 154 ALA B C 1
ATOM 1261 O O . ALA A 1 154 ? 36.61904 -11.39673 34.62911 1.000 19.18025 154 ALA B O 1
ATOM 1263 N N . ASN A 1 155 ? 35.56031 -12.88015 33.29657 1.000 19.16511 155 ASN B N 1
ATOM 1264 C CA . ASN A 1 155 ? 36.27559 -12.42472 32.10490 1.000 20.55888 155 ASN B CA 1
ATOM 1265 C C . ASN A 1 155 ? 35.94202 -10.97186 31.78686 1.000 19.24058 155 ASN B C 1
ATOM 1266 O O . ASN A 1 155 ? 36.83279 -10.18841 31.43429 1.000 19.98489 155 ASN B O 1
ATOM 1271 N N . ASN A 1 156 ? 34.66278 -10.59149 31.91435 1.000 18.86376 156 ASN B N 1
ATOM 1272 C CA . ASN A 1 156 ? 34.26424 -9.21266 31.63328 1.000 17.80742 156 ASN B CA 1
ATOM 1273 C C . ASN A 1 156 ? 34.96839 -8.24438 32.56364 1.000 17.47539 156 ASN B C 1
ATOM 1274 O O . ASN A 1 156 ? 35.43105 -7.17813 32.13891 1.000 19.55034 156 ASN B O 1
ATOM 1279 N N . LEU A 1 157 ? 35.02602 -8.58944 33.85064 1.000 17.67472 157 LEU B N 1
ATOM 1280 C CA . LEU A 1 157 ? 35.68420 -7.73619 34.82897 1.000 18.93610 157 LEU B CA 1
ATOM 1281 C C . LEU A 1 157 ? 37.16026 -7.56646 34.49560 1.000 19.06393 157 LEU B C 1
ATOM 1282 O O . LEU A 1 157 ? 37.69471 -6.45221 34.53490 1.000 19.93035 157 LEU B O 1
ATOM 1287 N N . GLN A 1 158 ? 37.84492 -8.66311 34.16081 1.000 21.05495 158 GLN B N 1
ATOM 1288 C CA . GLN A 1 158 ? 39.26800 -8.54241 33.84841 1.000 22.96335 158 GLN B CA 1
ATOM 1289 C C . GLN A 1 158 ? 39.48309 -7.67222 32.61856 1.000 21.22965 158 GLN B C 1
ATOM 1290 O O . GLN A 1 158 ? 40.34967 -6.78780 32.61398 1.000 22.76964 158 GLN B O 1
ATOM 1296 N N . LEU A 1 159 ? 38.66662 -7.87854 31.58421 1.000 21.88858 159 LEU B N 1
ATOM 1297 C CA . LEU A 1 159 ? 38.77676 -7.09940 30.35631 1.000 21.40073 159 LEU B CA 1
ATOM 1298 C C . LEU A 1 159 ? 38.49494 -5.61856 30.59729 1.000 23.36979 159 LEU B C 1
ATOM 1299 O O . LEU A 1 159 ? 39.23872 -4.75017 30.12666 1.000 20.87596 159 LEU B O 1
ATOM 1304 N N . VAL A 1 160 ? 37.42249 -5.30412 31.32586 1.000 20.13151 160 VAL B N 1
ATOM 1305 C CA . VAL A 1 160 ? 37.09971 -3.89929 31.57683 1.000 20.90268 160 VAL B CA 1
ATOM 1306 C C . VAL A 1 160 ? 38.16303 -3.24884 32.45831 1.000 24.31651 160 VAL B C 1
ATOM 1307 O O . VAL A 1 160 ? 38.60660 -2.12161 32.19757 1.000 23.75288 160 VAL B O 1
ATOM 1311 N N . LYS A 1 161 ? 38.61193 -3.95070 33.50045 1.000 22.02922 161 LYS B N 1
ATOM 1312 C CA . LYS A 1 161 ? 39.64830 -3.38326 34.35992 1.000 24.45564 161 LYS B CA 1
ATOM 1313 C C . LYS A 1 161 ? 40.91850 -3.09959 33.56347 1.000 25.71189 161 LYS B C 1
ATOM 1314 O O . LYS A 1 161 ? 41.54892 -2.05030 33.73780 1.000 27.10909 161 LYS B O 1
ATOM 1320 N N . SER A 1 162 ? 41.29531 -4.01535 32.66956 1.000 26.10419 162 SER B N 1
ATOM 1321 C CA . SER A 1 162 ? 42.52256 -3.85171 31.89309 1.000 26.46799 162 SER B CA 1
ATOM 1322 C C . SER A 1 162 ? 42.40746 -2.73869 30.84811 1.000 30.20783 162 SER B C 1
ATOM 1323 O O . SER A 1 162 ? 43.32513 -1.91924 30.69655 1.000 29.51023 162 SER B O 1
ATOM 1326 N N . GLU A 1 163 ? 41.30677 -2.72317 30.08566 1.000 27.47608 163 GLU B N 1
ATOM 1327 C CA . GLU A 1 163 ? 41.14878 -1.78917 28.96565 1.000 28.45858 163 GLU B CA 1
ATOM 1328 C C . GLU A 1 163 ? 40.76092 -0.38439 29.42059 1.000 31.03330 163 GLU B C 1
ATOM 1329 O O . GLU A 1 163 ? 41.22269 0.60388 28.83685 1.000 33.54615 163 GLU B O 1
ATOM 1335 N N . ILE A 1 164 ? 39.87345 -0.27188 30.41423 1.000 27.81966 164 ILE B N 1
ATOM 1336 C CA . ILE A 1 164 ? 39.31266 1.01482 30.82208 1.000 28.95843 164 ILE B CA 1
ATOM 1337 C C . ILE A 1 164 ? 39.67290 1.36790 32.25826 1.000 29.24957 164 ILE B C 1
ATOM 1338 O O . ILE A 1 164 ? 39.87619 2.54197 32.59142 1.000 31.65356 164 ILE B O 1
ATOM 1343 N N . GLY A 1 165 ? 39.73502 0.37187 33.12121 1.000 27.17025 165 GLY B N 1
ATOM 1344 C CA . GLY A 1 165 ? 39.85830 0.64383 34.53428 1.000 25.46472 165 GLY B CA 1
ATOM 1345 C C . GLY A 1 165 ? 38.52605 0.53914 35.25772 1.000 26.76995 165 GLY B C 1
ATOM 1346 O O . GLY A 1 165 ? 37.44828 0.57667 34.66128 1.000 26.10803 165 GLY B O 1
ATOM 1347 N N . ILE A 1 166 ? 38.61259 0.35410 36.56975 1.000 23.42088 166 ILE B N 1
ATOM 1348 C CA . ILE A 1 166 ? 37.42728 0.26147 37.41025 1.000 24.42703 166 ILE B CA 1
ATOM 1349 C C . ILE A 1 166 ? 37.80648 0.72856 38.80444 1.000 23.12297 166 ILE B C 1
ATOM 1350 O O . ILE A 1 166 ? 38.89641 0.43705 39.29787 1.000 24.81454 166 ILE B O 1
ATOM 1355 N N . SER A 1 167 ? 36.87688 1.40306 39.47309 1.000 24.93522 167 SER B N 1
ATOM 1356 C CA . SER A 1 167 ? 37.15911 1.82511 40.83224 1.000 23.36377 167 SER B CA 1
ATOM 1357 C C . SER A 1 167 ? 37.36831 0.61715 41.73925 1.000 23.73164 167 SER B C 1
ATOM 1358 O O . SER A 1 167 ? 36.85594 -0.47808 41.49596 1.000 21.71680 167 SER B O 1
ATOM 1361 N N . GLU A 1 168 ? 38.10375 0.83643 42.83157 1.000 22.32717 168 GLU B N 1
ATOM 1362 C CA . GLU A 1 168 ? 38.34090 -0.26852 43.75459 1.000 26.04192 168 GLU B CA 1
ATOM 1363 C C . GLU A 1 168 ? 37.05682 -0.70419 44.43703 1.000 24.80926 168 GLU B C 1
ATOM 1364 O O . GLU A 1 168 ? 36.87028 -1.89329 44.71087 1.000 25.35101 168 GLU B O 1
ATOM 1370 N N . GLN A 1 169 ? 36.13928 0.23036 44.66571 1.000 21.47952 169 GLN B N 1
ATOM 1371 C CA . GLN A 1 169 ? 34.87918 -0.11629 45.30116 1.000 23.97635 169 GLN B CA 1
ATOM 1372 C C . GLN A 1 169 ? 34.03998 -1.00963 44.40775 1.000 20.97457 169 GLN B C 1
ATOM 1373 O O . GLN A 1 169 ? 33.48227 -2.01293 44.86845 1.000 22.93405 169 GLN B O 1
ATOM 1379 N N . LEU A 1 170 ? 33.91434 -0.64461 43.13372 1.000 19.76337 170 LEU B N 1
ATOM 1380 C CA . LEU A 1 170 ? 33.12211 -1.46293 42.22334 1.000 20.63069 170 LEU B CA 1
ATOM 1381 C C . LEU A 1 170 ? 33.75884 -2.83061 42.04351 1.000 19.73366 170 LEU B C 1
ATOM 1382 O O . LEU A 1 170 ? 33.06733 -3.85394 42.05515 1.000 17.89118 170 LEU B O 1
ATOM 1387 N N . GLU A 1 171 ? 35.08392 -2.86996 41.89606 1.000 18.82878 171 GLU B N 1
ATOM 1388 C CA . GLU A 1 171 ? 35.75660 -4.15863 41.74625 1.000 20.00378 171 GLU B CA 1
ATOM 1389 C C . GLU A 1 171 ? 35.51453 -5.05983 42.94609 1.000 20.79825 171 GLU B C 1
ATOM 1390 O O . GLU A 1 171 ? 35.22418 -6.25695 42.78588 1.000 19.50358 171 GLU B O 1
ATOM 1396 N N . THR A 1 172 ? 35.61577 -4.51086 44.16017 1.000 18.18204 172 THR B N 1
ATOM 1397 C CA . THR A 1 172 ? 35.38366 -5.32305 45.35002 1.000 20.44100 172 THR B CA 1
ATOM 1398 C C . THR A 1 172 ? 33.96191 -5.87174 45.37439 1.000 18.84096 172 THR B C 1
ATOM 1399 O O . THR A 1 172 ? 33.74031 -7.02587 45.75722 1.000 18.39593 172 THR B O 1
ATOM 1403 N N . ARG A 1 173 ? 32.97566 -5.04519 45.01803 1.000 16.98889 173 ARG B N 1
ATOM 1404 C CA . ARG A 1 173 ? 31.59690 -5.52585 45.01743 1.000 19.12833 173 ARG B CA 1
ATOM 1405 C C . ARG A 1 173 ? 31.42986 -6.66686 44.01528 1.000 17.65558 173 ARG B C 1
ATOM 1406 O O . ARG A 1 173 ? 30.83923 -7.70517 44.33296 1.000 16.03133 173 ARG B O 1
ATOM 1414 N N . TYR A 1 174 ? 31.90528 -6.45955 42.77949 1.000 16.47684 174 TYR B N 1
ATOM 1415 C CA . TYR A 1 174 ? 31.78620 -7.47854 41.74037 1.000 16.62543 174 TYR B CA 1
ATOM 1416 C C . TYR A 1 174 ? 32.49966 -8.76922 42.11558 1.000 17.20987 174 TYR B C 1
ATOM 1417 O O . TYR A 1 174 ? 31.99630 -9.86244 41.83630 1.000 15.45279 174 TYR B O 1
ATOM 1426 N N . ARG A 1 175 ? 33.60031 -8.67974 42.85004 1.000 18.59706 175 ARG B N 1
ATOM 1427 C CA . ARG A 1 175 ? 34.29178 -9.92243 43.15425 1.000 19.67575 175 ARG B CA 1
ATOM 1428 C C . ARG A 1 175 ? 33.63265 -10.64582 44.31392 1.000 19.68849 175 ARG B C 1
ATOM 1429 O O . ARG A 1 175 ? 33.52525 -11.87687 44.28479 1.000 17.76760 175 ARG B O 1
ATOM 1437 N N . LYS A 1 176 ? 33.06290 -9.91116 45.26974 1.000 16.63788 176 LYS B N 1
ATOM 1438 C CA . LYS A 1 176 ? 32.20479 -10.54664 46.25734 1.000 17.30030 176 LYS B CA 1
ATOM 1439 C C . LYS A 1 176 ? 31.00439 -11.22817 45.60279 1.000 17.74900 176 LYS B C 1
ATOM 1440 O O . LYS A 1 176 ? 30.65980 -12.37036 45.93157 1.000 18.11007 176 LYS B O 1
ATOM 1446 N N . TRP A 1 177 ? 30.35745 -10.53242 44.66157 1.000 15.26415 177 TRP B N 1
ATOM 1447 C CA . TRP A 1 177 ? 29.19800 -11.08993 43.97405 1.000 15.56529 177 TRP B CA 1
ATOM 1448 C C . TRP A 1 177 ? 29.54892 -12.39671 43.27010 1.000 16.17378 177 TRP B C 1
ATOM 1449 O O . TRP A 1 177 ? 28.84335 -13.40306 43.40274 1.000 14.57781 177 TRP B O 1
ATOM 1460 N N . LEU A 1 178 ? 30.65423 -12.39413 42.52756 1.000 15.53807 178 LEU B N 1
ATOM 1461 C CA . LEU A 1 178 ? 31.08110 -13.59288 41.81266 1.000 18.41864 178 LEU B CA 1
ATOM 1462 C C . LEU A 1 178 ? 31.35827 -14.76081 42.75570 1.000 20.78463 178 LEU B C 1
ATOM 1463 O O . LEU A 1 178 ? 31.17399 -15.92687 42.37054 1.000 21.89930 178 LEU B O 1
ATOM 1468 N N . ASP A 1 179 ? 31.85364 -14.48165 43.95892 1.000 17.65857 179 ASP B N 1
ATOM 1469 C CA . ASP A 1 179 ? 32.15273 -15.51558 44.94398 1.000 20.19819 179 ASP B CA 1
ATOM 1470 C C . ASP A 1 179 ? 30.94759 -15.95121 45.76444 1.000 17.04515 179 ASP B C 1
ATOM 1471 O O . ASP A 1 179 ? 31.07573 -16.90220 46.53943 1.000 17.55887 179 ASP B O 1
ATOM 1476 N N . ASN A 1 180 ? 29.82528 -15.23475 45.69203 1.000 17.53462 180 ASN B N 1
ATOM 1477 C CA . ASN A 1 180 ? 28.66603 -15.47236 46.56553 1.000 17.51563 180 ASN B CA 1
ATOM 1478 C C . ASN A 1 180 ? 27.76881 -16.52575 45.91508 1.000 15.63355 180 ASN B C 1
ATOM 1479 O O . ASN A 1 180 ? 26.77692 -16.20718 45.26669 1.000 14.27342 180 ASN B O 1
ATOM 1484 N N . ASP A 1 181 ? 28.06832 -17.80462 46.16512 1.000 16.23608 181 ASP B N 1
ATOM 1485 C CA . ASP A 1 181 ? 27.44015 -18.88487 45.39878 1.000 16.59970 181 ASP B CA 1
ATOM 1486 C C . ASP A 1 181 ? 25.92511 -18.88461 45.51315 1.000 16.45556 181 ASP B C 1
ATOM 1487 O O . ASP A 1 181 ? 25.22965 -19.15488 44.52685 1.000 17.45143 181 ASP B O 1
ATOM 1492 N N . VAL A 1 182 ? 25.38548 -18.61495 46.70695 1.000 16.18775 182 VAL B N 1
ATOM 1493 C CA . VAL A 1 182 ? 23.94849 -18.79265 46.88934 1.000 16.69708 182 VAL B CA 1
ATOM 1494 C C . VAL A 1 182 ? 23.15040 -17.84098 46.00507 1.000 15.25491 182 VAL B C 1
ATOM 1495 O O . VAL A 1 182 ? 21.96862 -18.08353 45.75856 1.000 17.45793 182 VAL B O 1
ATOM 1499 N N . LEU A 1 183 ? 23.75406 -16.74465 45.54440 1.000 15.67772 183 LEU B N 1
ATOM 1500 C CA . LEU A 1 183 ? 23.01394 -15.78395 44.72915 1.000 15.03688 183 LEU B CA 1
ATOM 1501 C C . LEU A 1 183 ? 22.65678 -16.34003 43.35697 1.000 15.51223 183 LEU B C 1
ATOM 1502 O O . LEU A 1 183 ? 21.70481 -15.85745 42.72660 1.000 16.06762 183 LEU B O 1
ATOM 1507 N N . TRP A 1 184 ? 23.46444 -17.26661 42.83524 1.000 13.89202 184 TRP B N 1
ATOM 1508 C CA . TRP A 1 184 ? 23.39622 -17.67655 41.43518 1.000 16.70089 184 TRP B CA 1
ATOM 1509 C C . TRP A 1 184 ? 22.44988 -18.85099 41.21971 1.000 17.91815 184 TRP B C 1
ATOM 1510 O O . TRP A 1 184 ? 22.52607 -19.86500 41.92367 1.000 20.00921 184 TRP B O 1
ATOM 1521 N N . ALA A 1 185 ? 21.57323 -18.72034 40.22735 1.000 16.89221 185 ALA B N 1
ATOM 1522 C CA . ALA A 1 185 ? 20.58082 -19.75380 39.98987 1.000 19.47835 185 ALA B CA 1
ATOM 1523 C C . ALA A 1 185 ? 21.23167 -20.97545 39.35606 1.000 18.24334 185 ALA B C 1
ATOM 1524 O O . ALA A 1 185 ? 22.29189 -20.88989 38.73550 1.000 17.74660 185 ALA B O 1
ATOM 1526 N N . ASP A 1 186 ? 20.56016 -22.12378 39.50070 1.000 18.43159 186 ASP B N 1
ATOM 1527 C CA . ASP A 1 186 ? 20.98802 -23.36053 38.86079 1.000 19.11935 186 ASP B CA 1
ATOM 1528 C C . ASP A 1 186 ? 20.26069 -23.59379 37.53947 1.000 19.63582 186 ASP B C 1
ATOM 1529 O O . ASP A 1 186 ? 20.25844 -24.71976 37.02940 1.000 19.38534 186 ASP B O 1
ATOM 1534 N N . PHE A 1 187 ? 19.62642 -22.55506 36.98728 1.000 17.70652 187 PHE B N 1
ATOM 1535 C CA . PHE A 1 187 ? 18.96800 -22.64628 35.69400 1.000 17.71903 187 PHE B CA 1
ATOM 1536 C C . PHE A 1 187 ? 19.10267 -21.32017 34.94715 1.000 19.10322 187 PHE B C 1
ATOM 1537 O O . PHE A 1 187 ? 19.34292 -20.26309 35.54132 1.000 17.12585 187 PHE B O 1
ATOM 1545 N N . THR A 1 188 ? 18.96725 -21.38314 33.62309 1.000 16.66524 188 THR B N 1
ATOM 1546 C CA . THR A 1 188 ? 18.86800 -20.16914 32.82113 1.000 16.34120 188 THR B CA 1
ATOM 1547 C C . THR A 1 188 ? 17.64144 -20.29067 31.92161 1.000 17.67622 188 THR B C 1
ATOM 1548 O O . THR A 1 188 ? 17.13806 -21.38689 31.68032 1.000 16.81114 188 THR B O 1
ATOM 1552 N N . GLN A 1 189 ? 17.12807 -19.13888 31.47447 1.000 15.98232 189 GLN B N 1
ATOM 1553 C CA . GLN A 1 189 ? 15.90037 -19.08142 30.67897 1.000 15.30296 189 GLN B CA 1
ATOM 1554 C C . GLN A 1 189 ? 16.04231 -18.02027 29.59310 1.000 13.94012 189 GLN B C 1
ATOM 1555 O O . GLN A 1 189 ? 16.92988 -17.16785 29.64953 1.000 13.63649 189 GLN B O 1
ATOM 1561 N N . PHE A 1 190 ? 15.15075 -18.06564 28.59872 1.000 15.67622 190 PHE B N 1
ATOM 1562 C CA . PHE A 1 190 ? 15.12967 -17.01358 27.58079 1.000 15.69834 190 PHE B CA 1
ATOM 1563 C C . PHE A 1 190 ? 14.73376 -15.67581 28.20971 1.000 13.45448 190 PHE B C 1
ATOM 1564 O O . PHE A 1 190 ? 13.72044 -15.59634 28.90630 1.000 14.77686 190 PHE B O 1
ATOM 1572 N N . ILE A 1 191 ? 15.52736 -14.62441 27.96311 1.000 13.06961 191 ILE B N 1
ATOM 1573 C CA . ILE A 1 191 ? 15.28749 -13.31057 28.55110 1.000 12.71634 191 ILE B CA 1
ATOM 1574 C C . ILE A 1 191 ? 15.30042 -12.23949 27.46718 1.000 12.54903 191 ILE B C 1
ATOM 1575 O O . ILE A 1 191 ? 15.89695 -12.40813 26.40742 1.000 14.43721 191 ILE B O 1
ATOM 1580 N N . HIS A 1 192 ? 14.62676 -11.11883 27.75498 1.000 12.73137 192 HIS B N 1
ATOM 1581 C CA . HIS A 1 192 ? 14.69857 -9.95273 26.87709 1.000 13.17118 192 HIS B CA 1
ATOM 1582 C C . HIS A 1 192 ? 16.10629 -9.35306 26.86071 1.000 12.73067 192 HIS B C 1
ATOM 1583 O O . HIS A 1 192 ? 16.66460 -9.06872 25.78997 1.000 13.26060 192 HIS B O 1
ATOM 1590 N N . GLY A 1 193 ? 16.71772 -9.19284 28.04298 1.000 13.13764 193 GLY B N 1
ATOM 1591 C CA . GLY A 1 193 ? 18.11850 -8.84318 28.15959 1.000 13.95183 193 GLY B CA 1
ATOM 1592 C C . GLY A 1 193 ? 18.42976 -7.36203 28.23482 1.000 14.92173 193 GLY B C 1
ATOM 1593 O O . GLY A 1 193 ? 19.58448 -7.00050 28.49832 1.000 14.16030 193 GLY B O 1
ATOM 1594 N N . ASP A 1 194 ? 17.45045 -6.49749 27.98547 1.000 13.69590 194 ASP B N 1
ATOM 1595 C CA . ASP A 1 194 ? 17.61670 -5.05142 28.11164 1.000 13.58334 194 ASP B CA 1
ATOM 1596 C C . ASP A 1 194 ? 16.30221 -4.46108 28.60513 1.000 13.09690 194 ASP B C 1
ATOM 1597 O O . ASP A 1 194 ? 15.85291 -3.41526 28.13201 1.000 14.03712 194 ASP B O 1
ATOM 1602 N N . LEU A 1 195 ? 15.66214 -5.14145 29.55382 1.000 13.33864 195 LEU B N 1
ATOM 1603 C CA . LEU A 1 195 ? 14.29283 -4.82614 29.93627 1.000 12.97463 195 LEU B CA 1
ATOM 1604 C C . LEU A 1 195 ? 14.25987 -3.78923 31.05333 1.000 13.33882 195 LEU B C 1
ATOM 1605 O O . LEU A 1 195 ? 14.84453 -4.00002 32.12256 1.000 13.48868 195 LEU B O 1
ATOM 1610 N N . TYR A 1 196 ? 13.56944 -2.68054 30.80411 1.000 12.73797 196 TYR B N 1
ATOM 1611 C CA . TYR A 1 196 ? 13.27053 -1.67076 31.82006 1.000 13.57424 196 TYR B CA 1
ATOM 1612 C C . TYR A 1 196 ? 12.11134 -0.82328 31.30163 1.000 11.51975 196 TYR B C 1
ATOM 1613 O O . TYR A 1 196 ? 11.63391 -1.02343 30.17942 1.000 11.94218 196 TYR B O 1
ATOM 1622 N N . ALA A 1 197 ? 11.66154 0.12645 32.13151 1.000 11.75503 197 ALA B N 1
ATOM 1623 C CA . ALA A 1 197 ? 10.41832 0.83987 31.83404 1.000 12.93310 197 ALA B CA 1
ATOM 1624 C C . ALA A 1 197 ? 10.47054 1.54999 30.48311 1.000 14.72437 197 ALA B C 1
ATOM 1625 O O . ALA A 1 197 ? 9.42472 1.73153 29.84269 1.000 16.22496 197 ALA B O 1
ATOM 1627 N N . GLY A 1 198 ? 11.65852 1.97059 30.04364 1.000 13.91575 198 GLY B N 1
ATOM 1628 C CA . GLY A 1 198 ? 11.79275 2.62174 28.74174 1.000 12.85414 198 GLY B CA 1
ATOM 1629 C C . GLY A 1 198 ? 11.38667 1.73863 27.56751 1.000 14.64588 198 GLY B C 1
ATOM 1630 O O . GLY A 1 198 ? 11.10887 2.25057 26.47643 1.000 14.34054 198 GLY B O 1
ATOM 1631 N N . HIS A 1 199 ? 11.37522 0.42261 27.76241 1.000 11.74534 199 HIS B N 1
ATOM 1632 C CA . HIS A 1 199 ? 11.05812 -0.54447 26.71321 1.000 11.92372 199 HIS B CA 1
ATOM 1633 C C . HIS A 1 199 ? 9.71036 -1.21413 26.91161 1.000 12.32552 199 HIS B C 1
ATOM 1634 O O . HIS A 1 199 ? 9.36011 -2.11025 26.13740 1.000 11.67199 199 HIS B O 1
ATOM 1641 N N . VAL A 1 200 ? 8.95175 -0.83257 27.93832 1.000 12.39822 200 VAL B N 1
ATOM 1642 C CA . VAL A 1 200 ? 7.64792 -1.43121 28.20573 1.000 13.51557 200 VAL B CA 1
ATOM 1643 C C . VAL A 1 200 ? 6.57757 -0.40070 27.86936 1.000 15.10212 200 VAL B C 1
ATOM 1644 O O . VAL A 1 200 ? 6.64182 0.74030 28.34646 1.000 15.22748 200 VAL B O 1
ATOM 1648 N N . LEU A 1 201 ? 5.60410 -0.79811 27.04193 1.000 13.63122 201 LEU B N 1
ATOM 1649 C CA . LEU A 1 201 ? 4.49886 0.05938 26.62253 1.000 15.15282 201 LEU B CA 1
ATOM 1650 C C . LEU A 1 201 ? 3.27471 -0.32126 27.44199 1.000 16.33807 201 LEU B C 1
ATOM 1651 O O . LEU A 1 201 ? 3.02018 -1.51040 27.66380 1.000 15.06264 201 LEU B O 1
ATOM 1656 N N . ALA A 1 202 ? 2.51804 0.67735 27.88574 1.000 13.62008 202 ALA B N 1
ATOM 1657 C CA . ALA A 1 202 ? 1.36582 0.40173 28.73924 1.000 17.36367 202 ALA B CA 1
ATOM 1658 C C . ALA A 1 202 ? 0.29140 1.46123 28.52687 1.000 21.19342 202 ALA B C 1
ATOM 1659 O O . ALA A 1 202 ? 0.58501 2.60040 28.14907 1.000 19.07841 202 ALA B O 1
ATOM 1661 N N . SER A 1 203 ? -0.96452 1.07261 28.76932 1.000 23.67386 203 SER B N 1
ATOM 1662 C CA . SER A 1 203 ? -2.04302 2.05009 28.84694 1.000 25.56846 203 SER B CA 1
ATOM 1663 C C . SER A 1 203 ? -1.87095 2.88209 30.11207 1.000 29.20377 203 SER B C 1
ATOM 1664 O O . SER A 1 203 ? -1.04416 2.57743 30.96739 1.000 28.35099 203 SER B O 1
ATOM 1667 N N . LYS A 1 204 ? -2.60051 3.99773 30.19084 1.000 29.28850 204 LYS B N 1
ATOM 1668 C CA . LYS A 1 204 ? -2.33342 4.94679 31.26701 1.000 32.34205 204 LYS B CA 1
ATOM 1669 C C . LYS A 1 204 ? -2.51368 4.29761 32.63390 1.000 35.22785 204 LYS B C 1
ATOM 1670 O O . LYS A 1 204 ? -1.81425 4.66388 33.58721 1.000 34.93858 204 LYS B O 1
ATOM 1676 N N . ASP A 1 205 ? -3.41925 3.31816 32.73545 1.000 33.10742 205 ASP B N 1
ATOM 1677 C CA . ASP A 1 205 ? -3.63741 2.57598 33.97831 1.000 35.06773 205 ASP B CA 1
ATOM 1678 C C . ASP A 1 205 ? -2.44915 1.69952 34.36175 1.000 31.61132 205 ASP B C 1
ATOM 1679 O O . ASP A 1 205 ? -2.41637 1.18146 35.48472 1.000 31.68649 205 ASP B O 1
ATOM 1684 N N . GLY A 1 206 ? -1.47369 1.52905 33.47414 1.000 28.51015 206 GLY B N 1
ATOM 1685 C CA . GLY A 1 206 ? -0.31541 0.70159 33.74257 1.000 25.06119 206 GLY B CA 1
ATOM 1686 C C . GLY A 1 206 ? -0.40051 -0.71042 33.21143 1.000 21.41711 206 GLY B C 1
ATOM 1687 O O . GLY A 1 206 ? 0.51377 -1.50500 33.45576 1.000 17.02405 206 GLY B O 1
ATOM 1688 N N . ALA A 1 207 ? -1.45204 -1.05387 32.48697 1.000 19.33180 207 ALA B N 1
ATOM 1689 C CA . ALA A 1 207 ? -1.53917 -2.39688 31.94784 1.000 22.69617 207 ALA B CA 1
ATOM 1690 C C . ALA A 1 207 ? -0.56563 -2.51933 30.78324 1.000 19.61388 207 ALA B C 1
ATOM 1691 O O . ALA A 1 207 ? -0.72154 -1.82434 29.77422 1.000 17.48105 207 ALA B O 1
ATOM 1693 N N . VAL A 1 208 ? 0.42774 -3.40886 30.91859 1.000 17.22393 208 VAL B N 1
ATOM 1694 C CA . VAL A 1 208 ? 1.44825 -3.58030 29.88701 1.000 15.28447 208 VAL B CA 1
ATOM 1695 C C . VAL A 1 208 ? 0.79603 -4.08853 28.61170 1.000 16.21619 208 VAL B C 1
ATOM 1696 O O . VAL A 1 208 ? 0.00247 -5.03291 28.63731 1.000 16.29772 208 VAL B O 1
ATOM 1700 N N . SER A 1 209 ? 1.10218 -3.44531 27.49287 1.000 16.51338 209 SER B N 1
ATOM 1701 C CA . SER A 1 209 ? 0.54291 -3.85749 26.21661 1.000 18.20611 209 SER B CA 1
ATOM 1702 C C . SER A 1 209 ? 1.58450 -4.15692 25.15402 1.000 17.62296 209 SER B C 1
ATOM 1703 O O . SER A 1 209 ? 1.20317 -4.62603 24.07583 1.000 16.37627 209 SER B O 1
ATOM 1706 N N . GLY A 1 210 ? 2.85424 -3.81132 25.37558 1.000 15.91457 210 GLY B N 1
ATOM 1707 C CA . GLY A 1 210 ? 3.88976 -4.02676 24.37399 1.000 13.96706 210 GLY B CA 1
ATOM 1708 C C . GLY A 1 210 ? 5.27349 -3.99813 24.99057 1.000 15.21564 210 GLY B C 1
ATOM 1709 O O . GLY A 1 210 ? 5.46079 -3.48812 26.09868 1.000 14.54056 210 GLY B O 1
ATOM 1710 N N . VAL A 1 211 ? 6.24807 -4.57062 24.26394 1.000 13.73292 211 VAL B N 1
ATOM 1711 C CA . VAL A 1 211 ? 7.67189 -4.51096 24.62253 1.000 12.19259 211 VAL B CA 1
ATOM 1712 C C . VAL A 1 211 ? 8.46132 -4.29149 23.33588 1.000 14.77416 211 VAL B C 1
ATOM 1713 O O . VAL A 1 211 ? 8.18606 -4.96255 22.33572 1.000 13.74329 211 VAL B O 1
ATOM 1717 N N . ILE A 1 212 ? 9.46189 -3.39301 23.33036 1.000 13.19419 212 ILE B N 1
ATOM 1718 C CA . ILE A 1 212 ? 9.99318 -2.87467 22.04461 1.000 16.65193 212 ILE B CA 1
ATOM 1719 C C . ILE A 1 212 ? 11.39160 -3.38197 21.63416 1.000 23.44327 212 ILE B C 1
ATOM 1720 O O . ILE A 1 212 ? 11.56031 -3.91781 20.53419 1.000 33.19127 212 ILE B O 1
ATOM 1725 N N . ASP A 1 213 ? 12.39115 -3.14054 22.41859 1.000 24.48265 213 ASP B N 1
ATOM 1726 C CA . ASP A 1 213 ? 13.77537 -3.14784 21.90517 1.000 16.49693 213 ASP B CA 1
ATOM 1727 C C . ASP A 1 213 ? 14.42291 -4.50755 22.17434 1.000 14.02588 213 ASP B C 1
ATOM 1728 O O . ASP A 1 213 ? 14.81457 -4.77444 23.30349 1.000 14.45363 213 ASP B O 1
ATOM 1733 N N . TRP A 1 214 ? 14.56675 -5.36141 21.13835 1.000 12.71726 214 TRP B N 1
ATOM 1734 C CA . TRP A 1 214 ? 14.78934 -6.79232 21.37034 1.000 15.09594 214 TRP B CA 1
ATOM 1735 C C . TRP A 1 214 ? 16.13680 -7.36164 20.92386 1.000 13.62003 214 TRP B C 1
ATOM 1736 O O . TRP A 1 214 ? 16.28141 -8.58957 20.89384 1.000 15.91251 214 TRP B O 1
ATOM 1747 N N . SER A 1 215 ? 17.13254 -6.54114 20.60133 1.000 13.64698 215 SER B N 1
ATOM 1748 C CA . SER A 1 215 ? 18.36904 -7.09951 20.04381 1.000 13.74185 215 SER B CA 1
ATOM 1749 C C . SER A 1 215 ? 19.11406 -7.98722 21.04006 1.000 15.75893 215 SER B C 1
ATOM 1750 O O . SER A 1 215 ? 19.91664 -8.83780 20.62634 1.000 16.21018 215 SER B O 1
ATOM 1753 N N . THR A 1 216 ? 18.91041 -7.77840 22.34399 1.000 14.69636 216 THR B N 1
ATOM 1754 C CA . THR A 1 216 ? 19.71332 -8.46309 23.36228 1.000 15.16203 216 THR B CA 1
ATOM 1755 C C . THR A 1 216 ? 19.18981 -9.83737 23.76497 1.000 15.68305 216 THR B C 1
ATOM 1756 O O . THR A 1 216 ? 19.82478 -10.49012 24.60219 1.000 16.82327 216 THR B O 1
ATOM 1760 N N . ALA A 1 217 ? 18.04724 -10.27488 23.24546 1.000 15.03216 217 ALA B N 1
ATOM 1761 C CA . ALA A 1 217 ? 17.38558 -11.45523 23.78710 1.000 14.80289 217 ALA B CA 1
ATOM 1762 C C . ALA A 1 217 ? 18.16232 -12.74584 23.50534 1.000 15.88354 217 ALA B C 1
ATOM 1763 O O . ALA A 1 217 ? 18.64289 -12.98154 22.39252 1.000 16.41623 217 ALA B O 1
ATOM 1765 N N . HIS A 1 218 ? 18.27029 -13.58886 24.52933 1.000 15.12150 218 HIS B N 1
ATOM 1766 C CA . HIS A 1 218 ? 19.01592 -14.84950 24.48555 1.000 14.20101 218 HIS B CA 1
ATOM 1767 C C . HIS A 1 218 ? 18.73072 -15.57173 25.80638 1.000 14.84116 218 HIS B C 1
ATOM 1768 O O . HIS A 1 218 ? 18.00412 -15.05913 26.65412 1.000 15.27185 218 HIS B O 1
ATOM 1775 N N . ILE A 1 219 ? 19.28023 -16.78247 25.97553 1.000 16.82372 219 ILE B N 1
ATOM 1776 C CA . ILE A 1 219 ? 19.09507 -17.53665 27.22640 1.000 14.59048 219 ILE B CA 1
ATOM 1777 C C . ILE A 1 219 ? 20.20249 -17.18318 28.21289 1.000 14.19310 219 ILE B C 1
ATOM 1778 O O . ILE A 1 219 ? 21.39366 -17.25959 27.87738 1.000 15.88734 219 ILE B O 1
ATOM 1783 N N . ASP A 1 220 ? 19.81180 -16.81645 29.43975 1.000 14.21545 220 ASP B N 1
ATOM 1784 C CA . ASP A 1 220 ? 20.76813 -16.25906 30.41019 1.000 15.50429 220 ASP B CA 1
ATOM 1785 C C . ASP A 1 220 ? 20.11255 -16.24647 31.79391 1.000 13.13165 220 ASP B C 1
ATOM 1786 O O . ASP A 1 220 ? 19.04974 -16.83999 32.00443 1.000 13.71165 220 ASP B O 1
ATOM 1791 N N . ASP A 1 221 ? 20.76283 -15.57322 32.74423 1.000 12.99421 221 ASP B N 1
ATOM 1792 C CA . ASP A 1 221 ? 20.29721 -15.47854 34.12004 1.000 14.30135 221 ASP B CA 1
ATOM 1793 C C . ASP A 1 221 ? 18.98182 -14.70017 34.16855 1.000 14.20753 221 ASP B C 1
ATOM 1794 O O . ASP A 1 221 ? 18.94545 -13.53816 33.71861 1.000 14.24420 221 ASP B O 1
ATOM 1799 N N . PRO A 1 222 ? 17.89587 -15.27873 34.69606 1.000 12.75683 222 PRO B N 1
ATOM 1800 C CA . PRO A 1 222 ? 16.61251 -14.55735 34.72957 1.000 14.00606 222 PRO B CA 1
ATOM 1801 C C . PRO A 1 222 ? 16.66657 -13.24137 35.47268 1.000 14.61081 222 PRO B C 1
ATOM 1802 O O . PRO A 1 222 ? 15.86626 -12.33774 35.16941 1.000 11.95649 222 PRO B O 1
ATOM 1806 N N . ALA A 1 223 ? 17.56810 -13.11501 36.45707 1.000 11.97858 223 ALA B N 1
ATOM 1807 C CA . ALA A 1 223 ? 17.64818 -11.87902 37.23919 1.000 12.91523 223 ALA B CA 1
ATOM 1808 C C . ALA A 1 223 ? 17.94797 -10.67782 36.36039 1.000 12.88337 223 ALA B C 1
ATOM 1809 O O . ALA A 1 223 ? 17.58728 -9.54902 36.71132 1.000 13.76652 223 ALA B O 1
ATOM 1811 N N . ILE A 1 224 ? 18.59555 -10.89643 35.21465 1.000 12.13142 224 ILE B N 1
ATOM 1812 C CA . ILE A 1 224 ? 18.88140 -9.79123 34.30384 1.000 12.74835 224 ILE B CA 1
ATOM 1813 C C . ILE A 1 224 ? 17.59722 -9.07282 33.90836 1.000 12.73207 224 ILE B C 1
ATOM 1814 O O . ILE A 1 224 ? 17.60172 -7.84780 33.70744 1.000 14.73430 224 ILE B O 1
ATOM 1819 N N . ASP A 1 225 ? 16.47763 -9.80635 33.77484 1.000 11.89262 225 ASP B N 1
ATOM 1820 C CA . ASP A 1 225 ? 15.19750 -9.20794 33.39235 1.000 13.52357 225 ASP B CA 1
ATOM 1821 C C . ASP A 1 225 ? 14.45071 -8.56838 34.55408 1.000 13.96835 225 ASP B C 1
ATOM 1822 O O . ASP A 1 225 ? 13.33556 -8.06490 34.34165 1.000 14.52918 225 ASP B O 1
ATOM 1827 N N . PHE A 1 226 ? 14.99822 -8.62120 35.78130 1.000 12.19066 226 PHE B N 1
ATOM 1828 C CA . PHE A 1 226 ? 14.42641 -7.91355 36.92311 1.000 12.24477 226 PHE B CA 1
ATOM 1829 C C . PHE A 1 226 ? 15.22364 -6.69220 37.37053 1.000 11.65596 226 PHE B C 1
ATOM 1830 O O . PHE A 1 226 ? 14.67093 -5.84751 38.08036 1.000 12.08512 226 PHE B O 1
ATOM 1838 N N . ALA A 1 227 ? 16.49175 -6.58056 36.96107 1.000 11.89765 227 ALA B N 1
ATOM 1839 C CA . ALA A 1 227 ? 17.38004 -5.52216 37.44051 1.000 12.15448 227 ALA B CA 1
ATOM 1840 C C . ALA A 1 227 ? 16.91758 -4.14535 36.97741 1.000 11.96506 227 ALA B C 1
ATOM 1841 O O . ALA A 1 227 ? 17.00980 -3.16736 37.72351 1.000 11.69423 227 ALA B O 1
ATOM 1843 N N . GLY A 1 228 ? 16.46404 -4.03249 35.72723 1.000 11.76920 228 GLY B N 1
ATOM 1844 C CA . GLY A 1 228 ? 15.95861 -2.74370 35.27010 1.000 13.90702 228 GLY B CA 1
ATOM 1845 C C . GLY A 1 228 ? 14.77904 -2.25132 36.08965 1.000 13.37626 228 GLY B C 1
ATOM 1846 O O . GLY A 1 228 ? 14.59338 -1.04242 36.27365 1.000 12.46090 228 GLY B O 1
ATOM 1847 N N . HIS A 1 229 ? 13.93528 -3.17076 36.55323 1.000 10.66126 229 HIS B N 1
ATOM 1848 C CA . HIS A 1 229 ? 12.81974 -2.76835 37.39380 1.000 12.96638 229 HIS B CA 1
ATOM 1849 C C . HIS A 1 229 ? 13.29791 -2.20021 38.73403 1.000 13.08927 229 HIS B C 1
ATOM 1850 O O . HIS A 1 229 ? 12.85422 -1.12445 39.15592 1.000 12.51698 229 HIS B O 1
ATOM 1857 N N . VAL A 1 230 ? 14.18596 -2.90983 39.43536 1.000 11.28379 230 VAL B N 1
ATOM 1858 C CA . VAL A 1 230 ? 14.58117 -2.39673 40.75056 1.000 11.99129 230 VAL B CA 1
ATOM 1859 C C . VAL A 1 230 ? 15.33659 -1.07936 40.61996 1.000 13.94995 230 VAL B C 1
ATOM 1860 O O . VAL A 1 230 ? 15.24880 -0.21946 41.51098 1.000 11.90920 230 VAL B O 1
ATOM 1864 N N . THR A 1 231 ? 16.07895 -0.89193 39.52328 1.000 12.73077 231 THR B N 1
ATOM 1865 C CA . THR A 1 231 ? 16.83744 0.34445 39.33068 1.000 14.27889 231 THR B CA 1
ATOM 1866 C C . THR A 1 231 ? 15.93484 1.57301 39.36539 1.000 14.32071 231 THR B C 1
ATOM 1867 O O . THR A 1 231 ? 16.28609 2.59514 39.97361 1.000 15.76582 231 THR B O 1
ATOM 1871 N N . LEU A 1 232 ? 14.75513 1.49449 38.75289 1.000 13.80862 232 LEU B N 1
ATOM 1872 C CA . LEU A 1 232 ? 13.87460 2.65307 38.67261 1.000 13.43165 232 LEU B CA 1
ATOM 1873 C C . LEU A 1 232 ? 12.72120 2.64545 39.66112 1.000 14.16381 232 LEU B C 1
ATOM 1874 O O . LEU A 1 232 ? 12.15258 3.71416 39.90596 1.000 15.19151 232 LEU B O 1
ATOM 1879 N N . PHE A 1 233 ? 12.33153 1.48422 40.19088 1.000 13.15416 233 PHE B N 1
ATOM 1880 C CA . PHE A 1 233 ? 11.13524 1.37759 41.02938 1.000 16.07577 233 PHE B CA 1
ATOM 1881 C C . PHE A 1 233 ? 11.40778 1.05962 42.48947 1.000 15.41168 233 PHE B C 1
ATOM 1882 O O . PHE A 1 233 ? 10.51434 1.25314 43.32511 1.000 16.13318 233 PHE B O 1
ATOM 1890 N N . GLY A 1 234 ? 12.57490 0.52916 42.80992 1.000 15.59544 234 GLY B N 1
ATOM 1891 C CA . GLY A 1 234 ? 12.94542 0.32525 44.19306 1.000 16.91995 234 GLY B CA 1
ATOM 1892 C C . GLY A 1 234 ? 12.71490 -1.09390 44.67787 1.000 15.49108 234 GLY B C 1
ATOM 1893 O O . GLY A 1 234 ? 12.07257 -1.93016 44.03154 1.000 15.37334 234 GLY B O 1
ATOM 1894 N N . GLU A 1 235 ? 13.26053 -1.34871 45.86208 1.000 14.80052 235 GLU B N 1
ATOM 1895 C CA . GLU A 1 235 ? 13.35698 -2.71670 46.35802 1.000 17.55840 235 GLU B CA 1
ATOM 1896 C C . GLU A 1 235 ? 12.00610 -3.29638 46.73742 1.000 15.47445 235 GLU B C 1
ATOM 1897 O O . GLU A 1 235 ? 11.74178 -4.47049 46.46823 1.000 15.36519 235 GLU B O 1
ATOM 1903 N N . GLU A 1 236 ? 11.12847 -2.51384 47.36311 1.000 17.87231 236 GLU B N 1
ATOM 1904 C CA . GLU A 1 236 ? 9.84160 -3.10148 47.72654 1.000 18.63119 236 GLU B CA 1
ATOM 1905 C C . GLU A 1 236 ? 9.01227 -3.41980 46.48917 1.000 16.49961 236 GLU B C 1
ATOM 1906 O O . GLU A 1 236 ? 8.29276 -4.42414 46.46580 1.000 16.32474 236 GLU B O 1
ATOM 1912 N N . SER A 1 237 ? 9.08228 -2.56670 45.46626 1.000 15.95255 237 SER B N 1
ATOM 1913 C CA . SER A 1 237 ? 8.38895 -2.86794 44.21495 1.000 15.74258 237 SER B CA 1
ATOM 1914 C C . SER A 1 237 ? 8.92482 -4.15664 43.60108 1.000 15.29689 237 SER B C 1
ATOM 1915 O O . SER A 1 237 ? 8.15443 -5.00098 43.10870 1.000 15.67346 237 SER B O 1
ATOM 1918 N N . LEU A 1 238 ? 10.24990 -4.32901 43.62362 1.000 12.21308 238 LEU B N 1
ATOM 1919 C CA . LEU A 1 238 ? 10.84569 -5.57269 43.15278 1.000 15.24323 238 LEU B CA 1
ATOM 1920 C C . LEU A 1 238 ? 10.33094 -6.76999 43.94049 1.000 15.38509 238 LEU B C 1
ATOM 1921 O O . LEU A 1 238 ? 10.05468 -7.82809 43.36930 1.000 13.17447 238 LEU B O 1
ATOM 1926 N N . LYS A 1 239 ? 10.20332 -6.63214 45.26245 1.000 13.97431 239 LYS B N 1
ATOM 1927 C CA . LYS A 1 239 ? 9.69854 -7.76244 46.03216 1.000 16.25463 239 LYS B CA 1
ATOM 1928 C C . LYS A 1 239 ? 8.28689 -8.12509 45.60555 1.000 16.12183 239 LYS B C 1
ATOM 1929 O O . LYS A 1 239 ? 7.95352 -9.30924 45.46033 1.000 15.71608 239 LYS B O 1
ATOM 1935 N N . THR A 1 240 ? 7.44750 -7.11548 45.37727 1.000 16.20219 240 THR B N 1
ATOM 1936 C CA . THR A 1 240 ? 6.08581 -7.38510 44.94468 1.000 17.82619 240 THR B CA 1
ATOM 1937 C C . THR A 1 240 ? 6.06170 -8.03702 43.57463 1.000 18.66104 240 THR B C 1
ATOM 1938 O O . THR A 1 240 ? 5.27324 -8.95638 43.33023 1.000 17.95562 240 THR B O 1
ATOM 1942 N N . LEU A 1 241 ? 6.91385 -7.56055 42.66401 1.000 14.25079 241 LEU B N 1
ATOM 1943 C CA . LEU A 1 241 ? 7.00569 -8.15441 41.33001 1.000 14.31269 241 LEU B CA 1
ATOM 1944 C C . LEU A 1 241 ? 7.42836 -9.61621 41.40309 1.000 15.86699 241 LEU B C 1
ATOM 1945 O O . LEU A 1 241 ? 6.89607 -10.47242 40.68381 1.000 16.46790 241 LEU B O 1
ATOM 1950 N N . ILE A 1 242 ? 8.38915 -9.92981 42.26546 1.000 14.50793 242 ILE B N 1
ATOM 1951 C CA . ILE A 1 242 ? 8.81077 -11.31962 42.39555 1.000 13.74749 242 ILE B CA 1
ATOM 1952 C C . ILE A 1 242 ? 7.65496 -12.16921 42.91301 1.000 15.29901 242 ILE B C 1
ATOM 1953 O O . ILE A 1 242 ? 7.41469 -13.27729 42.42283 1.000 18.17385 242 ILE B O 1
ATOM 1958 N N . ILE A 1 243 ? 6.88931 -11.64264 43.87172 1.000 16.97865 243 ILE B N 1
ATOM 1959 C CA . ILE A 1 243 ? 5.75544 -12.39622 44.41620 1.000 18.63356 243 ILE B CA 1
ATOM 1960 C C . ILE A 1 243 ? 4.71302 -12.65765 43.32775 1.000 19.36175 243 ILE B C 1
ATOM 1961 O O . ILE A 1 243 ? 4.21962 -13.77988 43.17647 1.000 19.42257 243 ILE B O 1
ATOM 1966 N N . GLU A 1 244 ? 4.37185 -11.62776 42.54768 1.000 15.06959 244 GLU B N 1
ATOM 1967 C CA . GLU A 1 244 ? 3.38038 -11.81017 41.49125 1.000 18.32429 244 GLU B CA 1
ATOM 1968 C C . GLU A 1 244 ? 3.88028 -12.77485 40.42439 1.000 19.12174 244 GLU B C 1
ATOM 1969 O O . GLU A 1 244 ? 3.11089 -13.57719 39.88302 1.000 20.84364 244 GLU B O 1
ATOM 1975 N N . TYR A 1 245 ? 5.17339 -12.71521 40.11094 1.000 14.62521 245 TYR B N 1
ATOM 1976 C CA . TYR A 1 245 ? 5.76323 -13.61086 39.12312 1.000 16.22774 245 TYR B CA 1
ATOM 1977 C C . TYR A 1 245 ? 5.68874 -15.06393 39.57399 1.000 20.04278 245 TYR B C 1
ATOM 1978 O O . TYR A 1 245 ? 5.35449 -15.95403 38.78279 1.000 18.22572 245 TYR B O 1
ATOM 1987 N N . GLU A 1 246 ? 6.03034 -15.32485 40.84312 1.000 19.27705 246 GLU B N 1
ATOM 1988 C CA . GLU A 1 246 ? 5.93878 -16.69093 41.35798 1.000 20.08895 246 GLU B CA 1
ATOM 1989 C C . GLU A 1 246 ? 4.49101 -17.18162 41.37435 1.000 21.42313 246 GLU B C 1
ATOM 1990 O O . GLU A 1 246 ? 4.22669 -18.35273 41.07916 1.000 23.78324 246 GLU B O 1
ATOM 1996 N N . LYS A 1 247 ? 3.53745 -16.30110 41.69801 1.000 19.45757 247 LYS B N 1
ATOM 1997 C CA . LYS A 1 247 ? 2.13065 -16.71078 41.68640 1.000 23.90560 247 LYS B CA 1
ATOM 1998 C C . LYS A 1 247 ? 1.71548 -17.26389 40.32719 1.000 23.92629 247 LYS B C 1
ATOM 1999 O O . LYS A 1 247 ? 0.88595 -18.17628 40.25078 1.000 24.39222 247 LYS B O 1
ATOM 2005 N N . LEU A 1 248 ? 2.26667 -16.72155 39.24845 1.000 19.79888 248 LEU B N 1
ATOM 2006 C CA . LEU A 1 248 ? 1.97446 -17.20760 37.90830 1.000 20.64943 248 LEU B CA 1
ATOM 2007 C C . LEU A 1 248 ? 2.70722 -18.49822 37.57252 1.000 22.17939 248 LEU B C 1
ATOM 2008 O O . LEU A 1 248 ? 2.47694 -19.07026 36.49738 1.000 22.79737 248 LEU B O 1
ATOM 2013 N N . GLY A 1 249 ? 3.60508 -18.94785 38.43986 1.000 22.04143 249 GLY B N 1
ATOM 2014 C CA . GLY A 1 249 ? 4.44475 -20.07843 38.12713 1.000 23.25977 249 GLY B CA 1
ATOM 2015 C C . GLY A 1 249 ? 5.82679 -19.73473 37.62473 1.000 24.43081 249 GLY B C 1
ATOM 2016 O O . GLY A 1 249 ? 6.55740 -20.63835 37.20897 1.000 20.27192 249 GLY B O 1
ATOM 2017 N N . GLY A 1 250 ? 6.22117 -18.46354 37.65598 1.000 22.09572 250 GLY B N 1
ATOM 2018 C CA . GLY A 1 250 ? 7.57218 -18.12586 37.23557 1.000 18.37713 250 GLY B CA 1
ATOM 2019 C C . GLY A 1 250 ? 8.60213 -18.79443 38.13795 1.000 16.13687 250 GLY B C 1
ATOM 2020 O O . GLY A 1 250 ? 8.43466 -18.87159 39.36187 1.000 18.47962 250 GLY B O 1
ATOM 2021 N N . LYS A 1 251 ? 9.65364 -19.31188 37.51035 1.000 17.25399 251 LYS B N 1
ATOM 2022 C CA . LYS A 1 251 ? 10.70070 -20.04643 38.21374 1.000 19.26778 251 LYS B CA 1
ATOM 2023 C C . LYS A 1 251 ? 11.57591 -19.10406 39.02117 1.000 19.10187 251 LYS B C 1
ATOM 2024 O O . LYS A 1 251 ? 12.15969 -18.17274 38.46547 1.000 15.97860 251 LYS B O 1
ATOM 2030 N N . VAL A 1 252 ? 11.71450 -19.37408 40.32721 1.000 17.00752 252 VAL B N 1
ATOM 2031 C CA . VAL A 1 252 ? 12.49972 -18.51977 41.21059 1.000 17.64669 252 VAL B CA 1
ATOM 2032 C C . VAL A 1 252 ? 13.50580 -19.36034 41.99595 1.000 20.47452 252 VAL B C 1
ATOM 2033 O O . VAL A 1 252 ? 13.51341 -20.59033 41.94187 1.000 19.20135 252 VAL B O 1
ATOM 2037 N N . TRP A 1 253 ? 14.39817 -18.65495 42.68337 1.000 19.77260 253 TRP B N 1
ATOM 2038 C CA . TRP A 1 253 ? 15.25203 -19.24261 43.70769 1.000 19.12744 253 TRP B CA 1
ATOM 2039 C C . TRP A 1 253 ? 15.27808 -18.27268 44.87376 1.000 20.96905 253 TRP B C 1
ATOM 2040 O O . TRP A 1 253 ? 14.88857 -17.10686 44.74168 1.000 17.20582 253 TRP B O 1
ATOM 2051 N N . ASN A 1 254 ? 15.69383 -18.77756 46.04490 1.000 21.46323 254 ASN B N 1
ATOM 2052 C CA . ASN A 1 254 ? 15.55894 -17.97471 47.25390 1.000 22.22453 254 ASN B CA 1
ATOM 2053 C C . ASN A 1 254 ? 16.29835 -16.65034 47.14630 1.000 22.06551 254 ASN B C 1
ATOM 2054 O O . ASN A 1 254 ? 15.91761 -15.67957 47.81021 1.000 27.96259 254 ASN B O 1
ATOM 2059 N N . LYS A 1 255 ? 17.37764 -16.59377 46.37675 1.000 19.21450 255 LYS B N 1
ATOM 2060 C CA . LYS A 1 255 ? 18.18110 -15.38238 46.29517 1.000 20.23859 255 LYS B CA 1
ATOM 2061 C C . LYS A 1 255 ? 17.91322 -14.55742 45.03611 1.000 18.21067 255 LYS B C 1
ATOM 2062 O O . LYS A 1 255 ? 18.75598 -13.73100 44.67352 1.000 14.96630 255 LYS B O 1
ATOM 2068 N N . LEU A 1 256 ? 16.77761 -14.76592 44.34663 1.000 14.47928 256 LEU B N 1
ATOM 2069 C CA . LEU A 1 256 ? 16.53774 -13.98796 43.13158 1.000 15.33703 256 LEU B CA 1
ATOM 2070 C C . LEU A 1 256 ? 16.55189 -12.49297 43.44669 1.000 13.87863 256 LEU B C 1
ATOM 2071 O O . LEU A 1 256 ? 17.09283 -11.68966 42.67497 1.000 13.12014 256 LEU B O 1
ATOM 2076 N N . TYR A 1 257 ? 15.98723 -12.10132 44.59248 1.000 14.21884 257 TYR B N 1
ATOM 2077 C CA . TYR A 1 257 ? 15.98140 -10.68335 44.94857 1.000 13.86852 257 TYR B CA 1
ATOM 2078 C C . TYR A 1 257 ? 17.40309 -10.15967 45.09120 1.000 15.32508 257 TYR B C 1
ATOM 2079 O O . TYR A 1 257 ? 17.77384 -9.13146 44.50243 1.000 14.46584 257 TYR B O 1
ATOM 2088 N N . GLU A 1 258 ? 18.23111 -10.87033 45.85950 1.000 14.46918 258 GLU B N 1
ATOM 2089 C CA . GLU A 1 258 ? 19.60180 -10.41368 46.06910 1.000 15.36481 258 GLU B CA 1
ATOM 2090 C C . GLU A 1 258 ? 20.39535 -10.41521 44.76743 1.000 14.63910 258 GLU B C 1
ATOM 2091 O O . GLU A 1 258 ? 21.22202 -9.52680 44.52583 1.000 13.02790 258 GLU B O 1
ATOM 2097 N N . GLN A 1 259 ? 20.20918 -11.44025 43.94728 1.000 13.77400 259 GLN B N 1
ATOM 2098 C CA . GLN A 1 259 ? 20.89974 -11.49083 42.66557 1.000 14.63538 259 GLN B CA 1
ATOM 2099 C C . GLN A 1 259 ? 20.48255 -10.32797 41.77647 1.000 13.75825 259 GLN B C 1
ATOM 2100 O O . GLN A 1 259 ? 21.29060 -9.77953 41.02585 1.000 12.78307 259 GLN B O 1
ATOM 2106 N N . THR A 1 260 ? 19.21335 -9.96058 41.83397 1.000 12.49207 260 THR B N 1
ATOM 2107 C CA . THR A 1 260 ? 18.74815 -8.84075 41.02585 1.000 13.78482 260 THR B CA 1
ATOM 2108 C C . THR A 1 260 ? 19.43635 -7.54145 41.44723 1.000 12.37683 260 THR B C 1
ATOM 2109 O O . THR A 1 260 ? 19.84131 -6.73820 40.60245 1.000 11.87930 260 THR B O 1
ATOM 2113 N N . LEU A 1 261 ? 19.59870 -7.32846 42.74931 1.000 12.82285 261 LEU B N 1
ATOM 2114 C CA . LEU A 1 261 ? 20.30494 -6.13315 43.19968 1.000 14.23616 261 LEU B CA 1
ATOM 2115 C C . LEU A 1 261 ? 21.72515 -6.09643 42.66028 1.000 12.80553 261 LEU B C 1
ATOM 2116 O O . LEU A 1 261 ? 22.22978 -5.02917 42.31456 1.000 15.21281 261 LEU B O 1
ATOM 2121 N N . GLU A 1 262 ? 22.42069 -7.23810 42.66649 1.000 12.79553 262 GLU B N 1
ATOM 2122 C CA . GLU A 1 262 ? 23.79390 -7.23541 42.18106 1.000 14.23986 262 GLU B CA 1
ATOM 2123 C C . GLU A 1 262 ? 23.83441 -6.99428 40.67509 1.000 13.26720 262 GLU B C 1
ATOM 2124 O O . GLU A 1 262 ? 24.73229 -6.31382 40.17951 1.000 14.72725 262 GLU B O 1
ATOM 2130 N N . ARG A 1 263 ? 22.87098 -7.55270 39.93565 1.000 11.67244 263 ARG B N 1
ATOM 2131 C CA . ARG A 1 263 ? 22.79445 -7.29064 38.50564 1.000 13.09925 263 ARG B CA 1
ATOM 2132 C C . ARG A 1 263 ? 22.56685 -5.80773 38.23865 1.000 13.48901 263 ARG B C 1
ATOM 2133 O O . ARG A 1 263 ? 23.17296 -5.23437 37.32694 1.000 14.41181 263 ARG B O 1
ATOM 2141 N N . ALA A 1 264 ? 21.68023 -5.17820 39.00932 1.000 14.16703 264 ALA B N 1
ATOM 2142 C CA . ALA A 1 264 ? 21.47361 -3.74229 38.84633 1.000 13.39387 264 ALA B CA 1
ATOM 2143 C C . ALA A 1 264 ? 22.76614 -2.98469 39.09992 1.000 15.75426 264 ALA B C 1
ATOM 2144 O O . ALA A 1 264 ? 23.11901 -2.07247 38.34013 1.000 16.57502 264 ALA B O 1
ATOM 2146 N N . ALA A 1 265 ? 23.50489 -3.37440 40.14320 1.000 14.50078 265 ALA B N 1
ATOM 2147 C CA . ALA A 1 265 ? 24.75343 -2.69883 40.47777 1.000 14.66583 265 ALA B CA 1
ATOM 2148 C C . ALA A 1 265 ? 25.84998 -2.95623 39.45421 1.000 14.42942 265 ALA B C 1
ATOM 2149 O O . ALA A 1 265 ? 26.83563 -2.21376 39.42967 1.000 17.24357 265 ALA B O 1
ATOM 2151 N N . ALA A 1 266 ? 25.73282 -4.02023 38.65209 1.000 14.07501 266 ALA B N 1
ATOM 2152 C CA . ALA A 1 266 ? 26.72741 -4.36369 37.64248 1.000 14.06011 266 ALA B CA 1
ATOM 2153 C C . ALA A 1 266 ? 26.52858 -3.59869 36.34245 1.000 14.84335 266 ALA B C 1
ATOM 2154 O O . ALA A 1 266 ? 27.26409 -3.81828 35.37374 1.000 14.81708 266 ALA B O 1
ATOM 2156 N N . SER A 1 267 ? 25.56515 -2.68215 36.31211 1.000 15.15589 267 SER B N 1
ATOM 2157 C CA . SER A 1 267 ? 25.29130 -1.92620 35.09604 1.000 14.80700 267 SER B CA 1
ATOM 2158 C C . SER A 1 267 ? 26.53323 -1.28357 34.50761 1.000 14.66657 267 SER B C 1
ATOM 2159 O O . SER A 1 267 ? 26.75280 -1.40338 33.29169 1.000 15.64267 267 SER B O 1
ATOM 2162 N N . PRO A 1 268 ? 27.37259 -0.61322 35.28200 1.000 14.71797 268 PRO B N 1
ATOM 2163 C CA . PRO A 1 268 ? 28.56354 0.00440 34.69554 1.000 15.44224 268 PRO B CA 1
ATOM 2164 C C . PRO A 1 268 ? 29.50728 -0.99811 34.05586 1.000 15.70816 268 PRO B C 1
ATOM 2165 O O . PRO A 1 268 ? 30.12956 -0.69174 33.03214 1.000 17.00124 268 PRO B O 1
ATOM 2169 N N . LEU A 1 269 ? 29.64761 -2.18708 34.65384 1.000 14.20166 269 LEU B N 1
ATOM 2170 C CA . LEU A 1 269 ? 30.49135 -3.21764 34.06312 1.000 16.06790 269 LEU B CA 1
ATOM 2171 C C . LEU A 1 269 ? 29.93512 -3.65281 32.71786 1.000 15.77816 269 LEU B C 1
ATOM 2172 O O . LEU A 1 269 ? 30.68460 -3.81438 31.74116 1.000 17.27299 269 LEU B O 1
ATOM 2177 N N . MET A 1 270 ? 28.61724 -3.85644 32.64730 1.000 14.68906 270 MET B N 1
ATOM 2178 C CA . MET A 1 270 ? 28.00296 -4.26665 31.39201 1.000 16.05365 270 MET B CA 1
ATOM 2179 C C . MET A 1 270 ? 28.12288 -3.17552 30.34114 1.000 16.42939 270 MET B C 1
ATOM 2180 O O . MET A 1 270 ? 28.32751 -3.47034 29.15320 1.000 17.83968 270 MET B O 1
ATOM 2185 N N . TYR A 1 271 ? 27.99210 -1.91361 30.75817 1.000 15.28662 271 TYR B N 1
ATOM 2186 C CA . TYR A 1 271 ? 28.15294 -0.79647 29.83131 1.000 18.22534 271 TYR B CA 1
ATOM 2187 C C . TYR A 1 271 ? 29.58812 -0.71675 29.32392 1.000 18.53205 271 TYR B C 1
ATOM 2188 O O . TYR A 1 271 ? 29.82452 -0.51655 28.12603 1.000 17.17675 271 TYR B O 1
ATOM 2197 N N . GLY A 1 272 ? 30.56783 -0.88334 30.21831 1.000 18.36597 272 GLY B N 1
ATOM 2198 C CA . GLY A 1 272 ? 31.95101 -0.88964 29.77589 1.000 19.40809 272 GLY B CA 1
ATOM 2199 C C . GLY A 1 272 ? 32.24196 -2.01144 28.79393 1.000 18.04873 272 GLY B C 1
ATOM 2200 O O . GLY A 1 272 ? 32.92928 -1.81004 27.79323 1.000 18.44251 272 GLY B O 1
ATOM 2201 N N . LEU A 1 273 ? 31.72742 -3.21070 29.06464 1.000 17.65877 273 LEU B N 1
ATOM 2202 C CA . LEU A 1 273 ? 31.92434 -4.31954 28.13564 1.000 20.06669 273 LEU B CA 1
ATOM 2203 C C . LEU A 1 273 ? 31.28976 -4.02076 26.78140 1.000 22.51492 273 LEU B C 1
ATOM 2204 O O . LEU A 1 273 ? 31.91229 -4.21639 25.73164 1.000 20.93323 273 LEU B O 1
ATOM 2209 N N . PHE A 1 274 ? 30.04852 -3.52535 26.78892 1.000 17.38125 274 PHE B N 1
ATOM 2210 C CA . PHE A 1 274 ? 29.37488 -3.19259 25.53666 1.000 21.17002 274 PHE B CA 1
ATOM 2211 C C . PHE A 1 274 ? 30.15069 -2.13117 24.76505 1.000 23.01565 274 PHE B C 1
ATOM 2212 O O . PHE A 1 274 ? 30.37426 -2.26698 23.55914 1.000 23.09686 274 PHE B O 1
ATOM 2220 N N . ALA A 1 275 ? 30.59390 -1.07900 25.45531 1.000 21.54494 275 ALA B N 1
ATOM 2221 C CA . ALA A 1 275 ? 31.31666 -0.00261 24.78468 1.000 21.76808 275 ALA B CA 1
ATOM 2222 C C . ALA A 1 275 ? 32.58619 -0.51895 24.12318 1.000 26.04742 275 ALA B C 1
ATOM 2223 O O . ALA A 1 275 ? 32.87651 -0.18174 22.96732 1.000 26.42149 275 ALA B O 1
ATOM 2225 N N . LEU A 1 276 ? 33.34030 -1.36564 24.82543 1.000 22.33951 276 LEU B N 1
ATOM 2226 C CA . LEU A 1 276 ? 34.56181 -1.92701 24.24890 1.000 24.26534 276 LEU B CA 1
ATOM 2227 C C . LEU A 1 276 ? 34.27273 -2.77007 23.01572 1.000 29.01731 276 LEU B C 1
ATOM 2228 O O . LEU A 1 276 ? 35.03612 -2.73664 22.04404 1.000 28.64796 276 LEU B O 1
ATOM 2233 N N . GLU A 1 277 ? 33.19910 -3.56759 23.04822 1.000 25.88644 277 GLU B N 1
ATOM 2234 C CA . GLU A 1 277 ? 32.86098 -4.39667 21.89203 1.000 28.18335 277 GLU B CA 1
ATOM 2235 C C . GLU A 1 277 ? 32.50907 -3.54376 20.67894 1.000 30.48953 277 GLU B C 1
ATOM 2236 O O . GLU A 1 277 ? 32.85872 -3.89551 19.54606 1.000 28.92546 277 GLU B O 1
ATOM 2242 N N . THR A 1 278 ? 31.79945 -2.42911 20.88572 1.000 29.11912 278 THR B N 1
ATOM 2243 C CA . THR A 1 278 ? 31.50449 -1.54218 19.76366 1.000 31.67137 278 THR B CA 1
ATOM 2244 C C . THR A 1 278 ? 32.77743 -0.92153 19.21023 1.000 33.08433 278 THR B C 1
ATOM 2245 O O . THR A 1 278 ? 32.84477 -0.60341 18.01928 1.000 35.10133 278 THR B O 1
ATOM 2249 N N . GLN A 1 279 ? 33.77296 -0.68911 20.06466 1.000 30.71992 279 GLN B N 1
ATOM 2250 C CA . GLN A 1 279 ? 35.00179 -0.00149 19.68522 1.000 34.59930 279 GLN B CA 1
ATOM 2251 C C . GLN A 1 279 ? 34.76418 1.47641 19.42922 1.000 35.20875 279 GLN B C 1
ATOM 2252 O O . GLN A 1 279 ? 35.56615 2.12584 18.75260 1.000 36.83815 279 GLN B O 1
ATOM 2258 N N . ASN A 1 280 ? 33.68169 2.02185 19.97580 1.000 34.19825 280 ASN B N 1
ATOM 2259 C CA . ASN A 1 280 ? 33.30011 3.41369 19.77674 1.000 35.21924 280 ASN B CA 1
ATOM 2260 C C . ASN A 1 280 ? 33.80122 4.24085 20.95801 1.000 35.42395 280 ASN B C 1
ATOM 2261 O O . ASN A 1 280 ? 33.41787 3.98658 22.10183 1.000 31.98081 280 ASN B O 1
ATOM 2266 N N . GLU A 1 281 ? 34.63385 5.25227 20.67142 1.000 37.14372 281 GLU B N 1
ATOM 2267 C CA . GLU A 1 281 ? 35.32806 5.97853 21.73776 1.000 34.01992 281 GLU B CA 1
ATOM 2268 C C . GLU A 1 281 ? 34.35232 6.75000 22.61741 1.000 32.99175 281 GLU B C 1
ATOM 2269 O O . GLU A 1 281 ? 34.48281 6.75398 23.84646 1.000 32.73587 281 GLU B O 1
ATOM 2275 N N . SER A 1 282 ? 33.41623 7.47159 22.00407 1.000 34.38480 282 SER B N 1
ATOM 2276 C CA . SER A 1 282 ? 32.40057 8.17305 22.77769 1.000 32.88874 282 SER B CA 1
ATOM 2277 C C . SER A 1 282 ? 31.71360 7.24965 23.77934 1.000 32.13072 282 SER B C 1
ATOM 2278 O O . SER A 1 282 ? 31.48593 7.63746 24.93127 1.000 30.29227 282 SER B O 1
ATOM 2281 N N . LEU A 1 283 ? 31.35136 6.03251 23.35811 1.000 31.34674 283 LEU B N 1
ATOM 2282 C CA . LEU A 1 283 ? 30.73942 5.09015 24.29779 1.000 31.24768 283 LEU B CA 1
ATOM 2283 C C . LEU A 1 283 ? 31.71715 4.69054 25.39817 1.000 29.43327 283 LEU B C 1
ATOM 2284 O O . LEU A 1 283 ? 31.34870 4.61829 26.57901 1.000 27.46025 283 LEU B O 1
ATOM 2289 N N . ILE A 1 284 ? 32.96944 4.42017 25.02867 1.000 29.81811 284 ILE B N 1
ATOM 2290 C CA . ILE A 1 284 ? 33.96122 4.00858 26.02006 1.000 30.69863 284 ILE B CA 1
ATOM 2291 C C . ILE A 1 284 ? 34.15026 5.10460 27.06521 1.000 30.36901 284 ILE B C 1
ATOM 2292 O O . ILE A 1 284 ? 34.27489 4.82958 28.26724 1.000 28.85129 284 ILE B O 1
ATOM 2297 N N . VAL A 1 285 ? 34.15484 6.36563 26.62630 1.000 31.49516 285 VAL B N 1
ATOM 2298 C CA . VAL A 1 285 ? 34.27291 7.48662 27.55742 1.000 29.84593 285 VAL B CA 1
ATOM 2299 C C . VAL A 1 285 ? 33.08949 7.52999 28.51893 1.000 28.98257 285 VAL B C 1
ATOM 2300 O O . VAL A 1 285 ? 33.25988 7.74999 29.72602 1.000 25.46274 285 VAL B O 1
ATOM 2304 N N . GLY A 1 286 ? 31.86979 7.34644 28.00541 1.000 29.09782 286 GLY B N 1
ATOM 2305 C CA . GLY A 1 286 ? 30.71344 7.32082 28.89393 1.000 28.41000 286 GLY B CA 1
ATOM 2306 C C . GLY A 1 286 ? 30.78155 6.19979 29.91288 1.000 27.75075 286 GLY B C 1
ATOM 2307 O O . GLY A 1 286 ? 30.43497 6.38354 31.08375 1.000 24.32847 286 GLY B O 1
ATOM 2308 N N . ALA A 1 287 ? 31.23229 5.02203 29.48399 1.000 27.07719 287 ALA B N 1
ATOM 2309 C CA . ALA A 1 287 ? 31.36545 3.90503 30.40997 1.000 24.76226 287 ALA B CA 1
ATOM 2310 C C . ALA A 1 287 ? 32.40085 4.22446 31.47542 1.000 25.14359 287 ALA B C 1
ATOM 2311 O O . ALA A 1 287 ? 32.16344 4.02926 32.67331 1.000 24.22695 287 ALA B O 1
ATOM 2313 N N . LYS A 1 288 ? 33.55076 4.76504 31.05694 1.000 26.36283 288 LYS B N 1
ATOM 2314 C CA . LYS A 1 288 ? 34.60021 5.07348 32.02340 1.000 27.82321 288 LYS B CA 1
ATOM 2315 C C . LYS A 1 288 ? 34.11031 6.01717 33.11426 1.000 26.94363 288 LYS B C 1
ATOM 2316 O O . LYS A 1 288 ? 34.46590 5.85226 34.28439 1.000 28.07426 288 LYS B O 1
ATOM 2322 N N . ALA A 1 289 ? 33.22200 6.94877 32.76895 1.000 28.65776 289 ALA B N 1
ATOM 2323 C CA . ALA A 1 289 ? 32.57718 7.79739 33.77074 1.000 29.98013 289 ALA B CA 1
ATOM 2324 C C . ALA A 1 289 ? 31.86412 6.97897 34.84739 1.000 33.38203 289 ALA B C 1
ATOM 2325 O O . ALA A 1 289 ? 32.00149 7.24996 36.04646 1.000 37.34118 289 ALA B O 1
ATOM 2327 N N . GLN A 1 290 ? 31.07877 5.98162 34.43699 1.000 25.92062 290 GLN B N 1
ATOM 2328 C CA . GLN A 1 290 ? 30.27775 5.20817 35.38061 1.000 25.40071 290 GLN B CA 1
ATOM 2329 C C . GLN A 1 290 ? 31.12587 4.24252 36.20089 1.000 24.38994 290 GLN B C 1
ATOM 2330 O O . GLN A 1 290 ? 30.66667 3.76523 37.24467 1.000 25.37081 290 GLN B O 1
ATOM 2336 N N . LEU A 1 291 ? 32.31225 3.89213 35.70936 1.000 24.73672 291 LEU B N 1
ATOM 2337 C CA . LEU A 1 291 ? 33.23840 2.98553 36.37769 1.000 24.07361 291 LEU B CA 1
ATOM 2338 C C . LEU A 1 291 ? 34.06263 3.64585 37.48008 1.000 27.83842 291 LEU B C 1
ATOM 2339 O O . LEU A 1 291 ? 34.83669 2.94718 38.14835 1.000 26.97866 291 LEU B O 1
ATOM 2344 N N . GLY A 1 292 ? 33.98693 4.96680 37.63513 1.000 28.65310 292 GLY B N 1
ATOM 2345 C CA . GLY A 1 292 ? 34.64615 5.61304 38.75845 1.000 31.06982 292 GLY B CA 1
ATOM 2346 C C . GLY A 1 292 ? 36.15616 5.65777 38.68308 1.000 34.70231 292 GLY B C 1
ATOM 2347 O O . GLY A 1 292 ? 36.80768 5.76201 39.72736 1.000 37.32596 292 GLY B O 1
ATOM 2348 N N . VAL A 1 293 ? 36.73268 5.61813 37.48632 1.000 35.91052 293 VAL B N 1
ATOM 2349 C CA . VAL A 1 293 ? 38.17785 5.39984 37.33491 1.000 42.95324 293 VAL B CA 1
ATOM 2350 C C . VAL A 1 293 ? 39.01310 6.62721 37.70034 1.000 48.27878 293 VAL B C 1
ATOM 2351 O O . VAL A 1 293 ? 38.70973 7.75109 37.29329 1.000 48.58768 293 VAL B O 1
ATOM 2355 N N . MET B 1 1 ? -22.57509 -41.86471 6.58540 1.000 38.00776 1 MET A N 1
ATOM 2356 C CA . MET B 1 1 ? -21.66137 -41.51999 5.49775 1.000 38.11680 1 MET A CA 1
ATOM 2357 C C . MET B 1 1 ? -20.44248 -42.42748 5.50068 1.000 30.49550 1 MET A C 1
ATOM 2358 O O . MET B 1 1 ? -19.88719 -42.71703 6.55960 1.000 33.20235 1 MET A O 1
ATOM 2363 N N . THR B 1 2 ? -20.02096 -42.87626 4.32110 1.000 28.48332 2 THR A N 1
ATOM 2364 C CA . THR B 1 2 ? -18.83916 -43.71878 4.25605 1.000 26.88874 2 THR A CA 1
ATOM 2365 C C . THR B 1 2 ? -17.57908 -42.86532 4.26600 1.000 25.64841 2 THR A C 1
ATOM 2366 O O . THR B 1 2 ? -17.61912 -41.65149 4.05281 1.000 24.72113 2 THR A O 1
ATOM 2370 N N . ILE B 1 3 ? -16.44919 -43.52141 4.54188 1.000 24.44114 3 ILE A N 1
ATOM 2371 C CA . ILE B 1 3 ? -15.15560 -42.84910 4.44494 1.000 22.68173 3 ILE A CA 1
ATOM 2372 C C . ILE B 1 3 ? -14.93450 -42.33488 3.02684 1.000 22.12350 3 ILE A C 1
ATOM 2373 O O . ILE B 1 3 ? -14.47062 -41.20567 2.82448 1.000 18.90370 3 ILE A O 1
ATOM 2378 N N . GLN B 1 4 ? -15.29300 -43.12852 2.01657 1.000 21.08276 4 GLN A N 1
ATOM 2379 C CA . GLN B 1 4 ? -15.12880 -42.64218 0.65264 1.000 21.98229 4 GLN A CA 1
ATOM 2380 C C . GLN B 1 4 ? -16.00198 -41.42040 0.38152 1.000 23.29326 4 GLN A C 1
ATOM 2381 O O . GLN B 1 4 ? -15.60076 -40.52870 -0.37544 1.000 19.78525 4 GLN A O 1
ATOM 2387 N N . ASP B 1 5 ? -17.21655 -41.38232 0.93650 1.000 21.29248 5 ASP A N 1
ATOM 2388 C CA . ASP B 1 5 ? -18.04751 -40.19048 0.76731 1.000 23.66944 5 ASP A CA 1
ATOM 2389 C C . ASP B 1 5 ? -17.34961 -38.95974 1.32326 1.000 17.86916 5 ASP A C 1
ATOM 2390 O O . ASP B 1 5 ? -17.36983 -37.88737 0.70716 1.000 19.65699 5 ASP A O 1
ATOM 2395 N N . ILE B 1 6 ? -16.75682 -39.08720 2.50692 1.000 18.32806 6 ILE A N 1
ATOM 2396 C CA . ILE B 1 6 ? -16.07190 -37.95339 3.11601 1.000 17.57223 6 ILE A CA 1
ATOM 2397 C C . ILE B 1 6 ? -14.84043 -37.57276 2.31153 1.000 15.65355 6 ILE A C 1
ATOM 2398 O O . ILE B 1 6 ? -14.57654 -36.38532 2.08360 1.000 15.22180 6 ILE A O 1
ATOM 2403 N N . GLN B 1 7 ? -14.05875 -38.56119 1.86963 1.000 14.07035 7 GLN A N 1
ATOM 2404 C CA . GLN B 1 7 ? -12.92446 -38.22849 1.01644 1.000 15.92109 7 GLN A CA 1
ATOM 2405 C C . GLN B 1 7 ? -13.37864 -37.47926 -0.22823 1.000 16.03100 7 GLN A C 1
ATOM 2406 O O . GLN B 1 7 ? -12.70860 -36.53856 -0.67690 1.000 15.67855 7 GLN A O 1
ATOM 2412 N N . SER B 1 8 ? -14.49465 -37.90053 -0.82600 1.000 15.84879 8 SER A N 1
ATOM 2413 C CA . SER B 1 8 ? -14.94683 -37.21827 -2.03660 1.000 17.66719 8 SER A CA 1
ATOM 2414 C C . SER B 1 8 ? -15.38635 -35.79342 -1.74302 1.000 16.37198 8 SER A C 1
ATOM 2415 O O . SER B 1 8 ? -15.08316 -34.87862 -2.51776 1.000 16.65346 8 SER A O 1
ATOM 2418 N N . LEU B 1 9 ? -16.09934 -35.59036 -0.63546 1.000 16.32186 9 LEU A N 1
ATOM 2419 C CA . LEU B 1 9 ? -16.52374 -34.24343 -0.25283 1.000 16.29704 9 LEU A CA 1
ATOM 2420 C C . LEU B 1 9 ? -15.31902 -33.34764 -0.00579 1.000 14.98699 9 LEU A C 1
ATOM 2421 O O . LEU B 1 9 ? -15.28077 -32.20118 -0.47211 1.000 15.25903 9 LEU A O 1
ATOM 2426 N N . ALA B 1 10 ? -14.31084 -33.85810 0.71724 1.000 12.75455 10 ALA A N 1
ATOM 2427 C CA . ALA B 1 10 ? -13.11821 -33.05829 0.97342 1.000 13.47183 10 ALA A CA 1
ATOM 2428 C C . ALA B 1 10 ? -12.36207 -32.77460 -0.31477 1.000 15.01255 10 ALA A C 1
ATOM 2429 O O . ALA B 1 10 ? -11.86920 -31.66141 -0.51619 1.000 13.46827 10 ALA A O 1
ATOM 2431 N N . GLU B 1 11 ? -12.24948 -33.76867 -1.19300 1.000 13.49517 11 GLU A N 1
ATOM 2432 C CA . GLU B 1 11 ? -11.52734 -33.56090 -2.44402 1.000 15.91700 11 GLU A CA 1
ATOM 2433 C C . GLU B 1 11 ? -12.19618 -32.49999 -3.30249 1.000 14.72883 11 GLU A C 1
ATOM 2434 O O . GLU B 1 11 ? -11.50605 -31.75960 -4.01800 1.000 14.32226 11 GLU A O 1
ATOM 2440 N N . ALA B 1 12 ? -13.52595 -32.41731 -3.25126 1.000 14.41295 12 ALA A N 1
ATOM 2441 C CA . ALA B 1 12 ? -14.22850 -31.36923 -3.98863 1.000 14.89681 12 ALA A CA 1
ATOM 2442 C C . ALA B 1 12 ? -13.86551 -29.98712 -3.46801 1.000 15.02740 12 ALA A C 1
ATOM 2443 O O . ALA B 1 12 ? -14.04007 -28.99467 -4.18363 1.000 14.15759 12 ALA A O 1
ATOM 2445 N N . HIS B 1 13 ? -13.34435 -29.91045 -2.24138 1.000 13.92176 13 HIS A N 1
ATOM 2446 C CA . HIS B 1 13 ? -12.89330 -28.67434 -1.62582 1.000 15.27951 13 HIS A CA 1
ATOM 2447 C C . HIS B 1 13 ? -11.37394 -28.59609 -1.52269 1.000 13.49978 13 HIS A C 1
ATOM 2448 O O . HIS B 1 13 ? -10.85590 -27.89879 -0.64572 1.000 14.80361 13 HIS A O 1
ATOM 2455 N N . GLY B 1 14 ? -10.64497 -29.31691 -2.38575 1.000 14.58876 14 GLY A N 1
ATOM 2456 C CA . GLY B 1 14 ? -9.20396 -29.16475 -2.45650 1.000 15.42655 14 GLY A CA 1
ATOM 2457 C C . GLY B 1 14 ? -8.43887 -29.79247 -1.31073 1.000 19.08833 14 GLY A C 1
ATOM 2458 O O . GLY B 1 14 ? -7.26896 -29.45669 -1.11201 1.000 17.07073 14 GLY A O 1
ATOM 2459 N N . LEU B 1 15 ? -9.07103 -30.67287 -0.53722 1.000 14.25004 15 LEU A N 1
ATOM 2460 C CA . LEU B 1 15 ? -8.45789 -31.30037 0.62993 1.000 14.36915 15 LEU A CA 1
ATOM 2461 C C . LEU B 1 15 ? -8.39334 -32.80271 0.38837 1.000 14.90331 15 LEU A C 1
ATOM 2462 O O . LEU B 1 15 ? -9.42939 -33.46154 0.29265 1.000 13.64234 15 LEU A O 1
ATOM 2467 N N . LEU B 1 16 ? -7.18418 -33.34227 0.31393 1.000 13.43821 16 LEU A N 1
ATOM 2468 C CA . LEU B 1 16 ? -6.97479 -34.74391 -0.04210 1.000 15.80038 16 LEU A CA 1
ATOM 2469 C C . LEU B 1 16 ? -6.74558 -35.54583 1.24018 1.000 16.00141 16 LEU A C 1
ATOM 2470 O O . LEU B 1 16 ? -5.70477 -35.40041 1.89144 1.000 12.81336 16 LEU A O 1
ATOM 2475 N N . LEU B 1 17 ? -7.70081 -36.41629 1.57849 1.000 12.45190 17 LEU A N 1
ATOM 2476 C CA . LEU B 1 17 ? -7.74340 -37.08386 2.87632 1.000 15.19585 17 LEU A CA 1
ATOM 2477 C C . LEU B 1 17 ? -7.30951 -38.54353 2.74879 1.000 13.95506 17 LEU A C 1
ATOM 2478 O O . LEU B 1 17 ? -7.66378 -39.22613 1.77440 1.000 14.12931 17 LEU A O 1
ATOM 2483 N N . THR B 1 18 ? -6.55862 -39.02738 3.74344 1.000 13.85629 18 THR A N 1
ATOM 2484 C CA . THR B 1 18 ? -6.34703 -40.46349 3.88544 1.000 12.75698 18 THR A CA 1
ATOM 2485 C C . THR B 1 18 ? -7.65484 -41.12946 4.29241 1.000 16.51035 18 THR A C 1
ATOM 2486 O O . THR B 1 18 ? -8.64824 -40.45590 4.60517 1.000 15.76972 18 THR A O 1
ATOM 2490 N N . ASP B 1 19 ? -7.65740 -42.47342 4.32985 1.000 17.37224 19 ASP A N 1
ATOM 2491 C CA . ASP B 1 19 ? -8.83703 -43.17844 4.82754 1.000 17.34289 19 ASP A CA 1
ATOM 2492 C C . ASP B 1 19 ? -8.84344 -43.32881 6.34173 1.000 17.32847 19 ASP A C 1
ATOM 2493 O O . ASP B 1 19 ? -9.64010 -44.11527 6.86855 1.000 19.43540 19 ASP A O 1
ATOM 2498 N N . LYS B 1 20 ? -7.96480 -42.62413 7.05479 1.000 18.05616 20 LYS A N 1
ATOM 2499 C CA . LYS B 1 20 ? -7.88928 -42.71566 8.51170 1.000 19.96853 20 LYS A CA 1
ATOM 2500 C C . LYS B 1 20 ? -8.77746 -41.62494 9.10676 1.000 15.56659 20 LYS A C 1
ATOM 2501 O O . LYS B 1 20 ? -8.41911 -40.44642 9.06761 1.000 16.87459 20 LYS A O 1
ATOM 2507 N N . MET B 1 21 ? -9.93759 -42.00294 9.64305 1.000 18.19932 21 MET A N 1
ATOM 2508 C CA . MET B 1 21 ? -10.78582 -40.98625 10.25409 1.000 18.82559 21 MET A CA 1
ATOM 2509 C C . MET B 1 21 ? -11.68499 -41.61702 11.30200 1.000 23.07309 21 MET A C 1
ATOM 2510 O O . MET B 1 21 ? -11.92047 -42.82673 11.30688 1.000 21.12142 21 MET A O 1
ATOM 2515 N N . ASN B 1 22 ? -12.17471 -40.77146 12.20333 1.000 20.10002 22 ASN A N 1
ATOM 2516 C CA . ASN B 1 22 ? -13.18485 -41.19420 13.16030 1.000 24.78981 22 ASN A CA 1
ATOM 2517 C C . ASN B 1 22 ? -14.22317 -40.08479 13.28671 1.000 25.27068 22 ASN A C 1
ATOM 2518 O O . ASN B 1 22 ? -14.00584 -38.94851 12.85795 1.000 21.31676 22 ASN A O 1
ATOM 2523 N N . PHE B 1 23 ? -15.38728 -40.43879 13.81999 1.000 22.40983 23 PHE A N 1
ATOM 2524 C CA . PHE B 1 23 ? -16.55845 -39.57945 13.73399 1.000 26.08776 23 PHE A CA 1
ATOM 2525 C C . PHE B 1 23 ? -17.04452 -39.17338 15.10877 1.000 25.13417 23 PHE A C 1
ATOM 2526 O O . PHE B 1 23 ? -16.96609 -39.94646 16.06441 1.000 25.02063 23 PHE A O 1
ATOM 2534 N N . ASN B 1 24 ? -17.52079 -37.94470 15.19865 1.000 21.31261 24 ASN A N 1
ATOM 2535 C CA . ASN B 1 24 ? -18.11812 -37.41167 16.40958 1.000 23.57404 24 ASN A CA 1
ATOM 2536 C C . ASN B 1 24 ? -19.51845 -36.94134 16.04657 1.000 26.40054 24 ASN A C 1
ATOM 2537 O O . ASN B 1 24 ? -19.68670 -36.11910 15.14111 1.000 23.54259 24 ASN A O 1
ATOM 2542 N N . GLU B 1 25 ? -20.52048 -37.50040 16.71266 1.000 25.52534 25 GLU A N 1
ATOM 2543 C CA . GLU B 1 25 ? -21.89979 -37.16502 16.42574 1.000 27.72908 25 GLU A CA 1
ATOM 2544 C C . GLU B 1 25 ? -22.50097 -36.34007 17.55537 1.000 27.78609 25 GLU A C 1
ATOM 2545 O O . GLU B 1 25 ? -23.73163 -36.20449 17.62429 1.000 27.11027 25 GLU A O 1
ATOM 2551 N N . MET B 1 26 ? -21.66805 -35.80512 18.45972 1.000 26.97254 26 MET A N 1
ATOM 2552 C CA . MET B 1 26 ? -22.12425 -34.96138 19.56897 1.000 29.24254 26 MET A CA 1
ATOM 2553 C C . MET B 1 26 ? -22.88680 -33.70691 19.13253 1.000 29.40335 26 MET A C 1
ATOM 2554 O O . MET B 1 26 ? -23.75740 -33.23206 19.86420 1.000 29.39415 26 MET A O 1
ATOM 2559 N N . GLY B 1 27 ? -22.53996 -33.12457 17.97704 1.000 26.24252 27 GLY A N 1
ATOM 2560 C CA . GLY B 1 27 ? -23.12340 -31.87027 17.58416 1.000 25.49315 27 GLY A CA 1
ATOM 2561 C C . GLY B 1 27 ? -24.47030 -32.01635 16.89767 1.000 27.10990 27 GLY A C 1
ATOM 2562 O O . GLY B 1 27 ? -24.73029 -32.97281 16.16733 1.000 27.45950 27 GLY A O 1
ATOM 2563 N N . ILE B 1 28 ? -25.34143 -31.03200 17.16279 1.000 26.13364 28 ILE A N 1
ATOM 2564 C CA . ILE B 1 28 ? -26.65192 -30.93308 16.51795 1.000 26.88161 28 ILE A CA 1
ATOM 2565 C C . ILE B 1 28 ? -26.55765 -30.32169 15.12206 1.000 26.15279 28 ILE A C 1
ATOM 2566 O O . ILE B 1 28 ? -27.34429 -30.66767 14.23538 1.000 27.84657 28 ILE A O 1
ATOM 2571 N N . ASP B 1 29 ? -25.65199 -29.36302 14.91378 1.000 25.22989 29 ASP A N 1
ATOM 2572 C CA . ASP B 1 29 ? -25.57222 -28.62447 13.65079 1.000 24.84537 29 ASP A CA 1
ATOM 2573 C C . ASP B 1 29 ? -24.69267 -29.30966 12.60532 1.000 23.05551 29 ASP A C 1
ATOM 2574 O O . ASP B 1 29 ? -25.00562 -29.28756 11.40907 1.000 21.98350 29 ASP A O 1
ATOM 2579 N N . PHE B 1 30 ? -23.59936 -29.92255 13.03125 1.000 21.05233 30 PHE A N 1
ATOM 2580 C CA . PHE B 1 30 ? -22.62533 -30.46874 12.10340 1.000 20.80969 30 PHE A CA 1
ATOM 2581 C C . PHE B 1 30 ? -22.22501 -31.86878 12.52290 1.000 21.99641 30 PHE A C 1
ATOM 2582 O O . PHE B 1 30 ? -21.99138 -32.12980 13.70560 1.000 21.19220 30 PHE A O 1
ATOM 2590 N N . LYS B 1 31 ? -22.13455 -32.75594 11.53861 1.000 21.60750 31 LYS A N 1
ATOM 2591 C CA . LYS B 1 31 ? -21.40661 -34.00164 11.72613 1.000 21.40508 31 LYS A CA 1
ATOM 2592 C C . LYS B 1 31 ? -19.91717 -33.68644 11.74708 1.000 20.29591 31 LYS A C 1
ATOM 2593 O O . LYS B 1 31 ? -19.42930 -32.91693 10.91004 1.000 20.31572 31 LYS A O 1
ATOM 2599 N N . VAL B 1 32 ? -19.18849 -34.25332 12.69987 1.000 16.18920 32 VAL A N 1
ATOM 2600 C CA . VAL B 1 32 ? -17.77572 -33.93289 12.84900 1.000 18.84862 32 VAL A CA 1
ATOM 2601 C C . VAL B 1 32 ? -16.95420 -35.14633 12.45125 1.000 20.49794 32 VAL A C 1
ATOM 2602 O O . VAL B 1 32 ? -17.30281 -36.28856 12.76934 1.000 19.73091 32 VAL A O 1
ATOM 2606 N N . VAL B 1 33 ? -15.87369 -34.89643 11.72529 1.000 17.73330 33 VAL A N 1
ATOM 2607 C CA . VAL B 1 33 ? -14.94596 -35.94598 11.33309 1.000 18.45458 33 VAL A CA 1
ATOM 2608 C C . VAL B 1 33 ? -13.55835 -35.51323 11.76117 1.000 19.09603 33 VAL A C 1
ATOM 2609 O O . VAL B 1 33 ? -13.14660 -34.37101 11.49793 1.000 17.43625 33 VAL A O 1
ATOM 2613 N N . PHE B 1 34 ? -12.84875 -36.40637 12.44136 1.000 16.32869 34 PHE A N 1
ATOM 2614 C CA . PHE B 1 34 ? -11.42493 -36.22986 12.68062 1.000 16.97593 34 PHE A CA 1
ATOM 2615 C C . PHE B 1 34 ? -10.70964 -36.90897 11.52856 1.000 17.89182 34 PHE A C 1
ATOM 2616 O O . PHE B 1 34 ? -10.76048 -38.13505 11.39499 1.000 16.59588 34 PHE A O 1
ATOM 2624 N N . ALA B 1 35 ? -10.03770 -36.11767 10.71203 1.000 16.49948 35 ALA A N 1
ATOM 2625 C CA . ALA B 1 35 ? -9.46138 -36.61170 9.47512 1.000 13.95793 35 ALA A CA 1
ATOM 2626 C C . ALA B 1 35 ? -7.97708 -36.27657 9.42706 1.000 14.25644 35 ALA A C 1
ATOM 2627 O O . ALA B 1 35 ? -7.43509 -35.57532 10.28297 1.000 14.98176 35 ALA A O 1
ATOM 2629 N N . LEU B 1 36 ? -7.31327 -36.82946 8.41899 1.000 15.01171 36 LEU A N 1
ATOM 2630 C CA . LEU B 1 36 ? -5.86752 -36.73839 8.27429 1.000 14.07298 36 LEU A CA 1
ATOM 2631 C C . LEU B 1 36 ? -5.54909 -36.64136 6.79039 1.000 11.78120 36 LEU A C 1
ATOM 2632 O O . LEU B 1 36 ? -5.86511 -37.56478 6.03516 1.000 12.73963 36 LEU A O 1
ATOM 2637 N N . ASP B 1 37 ? -4.93178 -35.54656 6.37468 1.000 13.96789 37 ASP A N 1
ATOM 2638 C CA . ASP B 1 37 ? -4.68017 -35.40040 4.94389 1.000 13.46363 37 ASP A CA 1
ATOM 2639 C C . ASP B 1 37 ? -3.39301 -36.13339 4.56146 1.000 14.78641 37 ASP A C 1
ATOM 2640 O O . ASP B 1 37 ? -2.66553 -36.65137 5.41321 1.000 12.99124 37 ASP A O 1
ATOM 2645 N N . THR B 1 38 ? -3.16444 -36.25108 3.24502 1.000 12.95382 38 THR A N 1
ATOM 2646 C CA . THR B 1 38 ? -2.06671 -37.06397 2.73414 1.000 15.61172 38 THR A CA 1
ATOM 2647 C C . THR B 1 38 ? -0.71645 -36.39744 2.90607 1.000 15.91382 38 THR A C 1
ATOM 2648 O O . THR B 1 38 ? 0.31493 -36.99809 2.55114 1.000 16.44972 38 THR A O 1
ATOM 2652 N N . LYS B 1 39 ? -0.69568 -35.17092 3.41471 1.000 12.86772 39 LYS A N 1
ATOM 2653 C CA . LYS B 1 39 ? 0.53417 -34.54397 3.84698 1.000 13.31218 39 LYS A CA 1
ATOM 2654 C C . LYS B 1 39 ? 0.77274 -34.67866 5.34453 1.000 15.91872 39 LYS A C 1
ATOM 2655 O O . LYS B 1 39 ? 1.77760 -34.16237 5.83548 1.000 14.96695 39 LYS A O 1
ATOM 2661 N N . GLY B 1 40 ? -0.12127 -35.35678 6.07849 1.000 13.16727 40 GLY A N 1
ATOM 2662 C CA . GLY B 1 40 ? 0.07598 -35.60150 7.50226 1.000 12.45249 40 GLY A CA 1
ATOM 2663 C C . GLY B 1 40 ? -0.56044 -34.60271 8.44679 1.000 16.42312 40 GLY A C 1
ATOM 2664 O O . GLY B 1 40 ? -0.37554 -34.72463 9.66946 1.000 15.64450 40 GLY A O 1
ATOM 2665 N N . GLN B 1 41 ? -1.30853 -33.63534 7.93462 1.000 14.38622 41 GLN A N 1
ATOM 2666 C CA . GLN B 1 41 ? -1.99224 -32.66460 8.77829 1.000 15.79757 41 GLN A CA 1
ATOM 2667 C C . GLN B 1 41 ? -3.33071 -33.21144 9.26221 1.000 15.38175 41 GLN A C 1
ATOM 2668 O O . GLN B 1 41 ? -4.13332 -33.72630 8.46976 1.000 14.88486 41 GLN A O 1
ATOM 2674 N N . GLN B 1 42 ? -3.59627 -33.04872 10.56171 1.000 13.67433 42 GLN A N 1
ATOM 2675 C CA . GLN B 1 42 ? -4.87436 -33.45555 11.13033 1.000 16.26361 42 GLN A CA 1
ATOM 2676 C C . GLN B 1 42 ? -5.91851 -32.36547 10.93777 1.000 15.64152 42 GLN A C 1
ATOM 2677 O O . GLN B 1 42 ? -5.66732 -31.19746 11.23790 1.000 15.54291 42 GLN A O 1
ATOM 2683 N N . TRP B 1 43 ? -7.10511 -32.75650 10.48814 1.000 13.66749 43 TRP A N 1
ATOM 2684 C CA . TRP B 1 43 ? -8.16983 -31.82956 10.14381 1.000 14.87761 43 TRP A CA 1
ATOM 2685 C C . TRP B 1 43 ? -9.42718 -32.12016 10.95125 1.000 16.03124 43 TRP A C 1
ATOM 2686 O O . TRP B 1 43 ? -9.74488 -33.27745 11.24428 1.000 18.18871 43 TRP A O 1
ATOM 2697 N N . LEU B 1 44 ? -10.15707 -31.06191 11.27995 1.000 13.68147 44 LEU A N 1
ATOM 2698 C CA . LEU B 1 44 ? -11.48775 -31.18265 11.87040 1.000 14.23358 44 LEU A CA 1
ATOM 2699 C C . LEU B 1 44 ? -12.50294 -30.79754 10.80151 1.000 14.42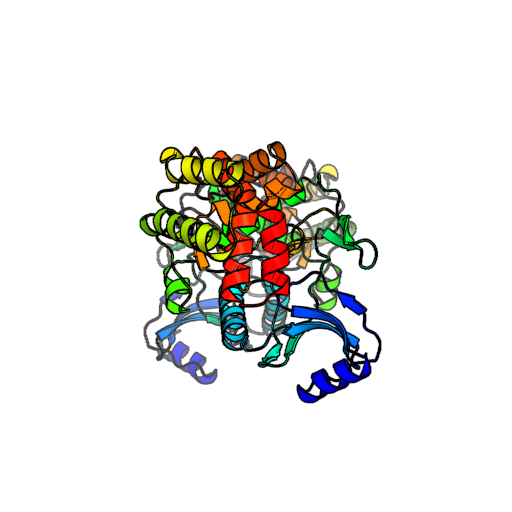902 44 LEU A C 1
ATOM 2700 O O . LEU B 1 44 ? -12.47878 -29.66210 10.30624 1.000 14.32329 44 LEU A O 1
ATOM 2705 N N . LEU B 1 45 ? -13.36504 -31.73789 10.42466 1.000 13.89208 45 LEU A N 1
ATOM 2706 C CA . LEU B 1 45 ? -14.40323 -31.49668 9.42999 1.000 14.78758 45 LEU A CA 1
ATOM 2707 C C . LEU B 1 45 ? -15.72317 -31.29028 10.15706 1.000 16.82423 45 LEU A C 1
ATOM 2708 O O . LEU B 1 45 ? -16.04884 -32.05391 11.06769 1.000 17.56717 45 LEU A O 1
ATOM 2713 N N . ARG B 1 46 ? -16.45497 -30.26284 9.73179 1.000 16.17603 46 ARG A N 1
ATOM 2714 C CA . ARG B 1 46 ? -17.82239 -30.01661 10.24594 1.000 17.48209 46 ARG A CA 1
ATOM 2715 C C . ARG B 1 46 ? -18.72745 -30.00582 9.01518 1.000 16.92828 46 ARG A C 1
ATOM 2716 O O . ARG B 1 46 ? -18.59532 -29.09583 8.21588 1.000 18.01624 46 ARG A O 1
ATOM 2724 N N . ILE B 1 47 ? -19.59392 -30.99286 8.91239 1.000 16.07265 47 ILE A N 1
ATOM 2725 C CA . ILE B 1 47 ? -20.43509 -31.19209 7.73770 1.000 20.16309 47 ILE A CA 1
ATOM 2726 C C . ILE B 1 47 ? -21.87172 -30.86191 8.12693 1.000 21.97567 47 ILE A C 1
ATOM 2727 O O . ILE B 1 47 ? -22.42428 -31.50927 9.02700 1.000 21.95178 47 ILE A O 1
ATOM 2732 N N . PRO B 1 48 ? -22.49808 -29.87082 7.49443 1.000 23.50263 48 PRO A N 1
ATOM 2733 C CA . PRO B 1 48 ? -23.84150 -29.42972 7.91431 1.000 23.94577 48 PRO A CA 1
ATOM 2734 C C . PRO B 1 48 ? -24.84108 -30.57656 7.84902 1.000 26.63848 48 PRO A C 1
ATOM 2735 O O . PRO B 1 48 ? -24.92145 -31.28354 6.84397 1.000 24.66368 48 PRO A O 1
ATOM 2739 N N . ARG B 1 49 ? -25.62660 -30.73945 8.92316 1.000 25.07954 49 ARG A N 1
ATOM 2740 C CA . ARG B 1 49 ? -26.62282 -31.80819 8.96478 1.000 27.77438 49 ARG A CA 1
ATOM 2741 C C . ARG B 1 49 ? -27.93399 -31.41729 8.30263 1.000 31.13015 49 ARG A C 1
ATOM 2742 O O . ARG B 1 49 ? -28.73487 -32.30065 7.98357 1.000 34.57863 49 ARG A O 1
ATOM 2750 N N . ARG B 1 50 ? -28.17288 -30.12320 8.10885 1.000 32.17890 50 ARG A N 1
ATOM 2751 C CA . ARG B 1 50 ? -29.44545 -29.60915 7.62847 1.000 35.54356 50 ARG A CA 1
ATOM 2752 C C . ARG B 1 50 ? -29.19630 -28.69673 6.43887 1.000 41.89340 50 ARG A C 1
ATOM 2753 O O . ARG B 1 50 ? -28.11597 -28.12122 6.28457 1.000 39.05783 50 ARG A O 1
ATOM 2761 N N . ASP B 1 51 ? -30.21720 -28.55337 5.60426 1.000 45.13135 51 ASP A N 1
ATOM 2762 C CA . ASP B 1 51 ? -30.12684 -27.62567 4.49004 1.000 48.99731 51 ASP A CA 1
ATOM 2763 C C . ASP B 1 51 ? -30.26687 -26.18598 4.97286 1.000 44.25975 51 ASP A C 1
ATOM 2764 O O . ASP B 1 51 ? -30.74979 -25.91521 6.07578 1.000 45.08261 51 ASP A O 1
ATOM 2769 N N . GLY B 1 52 ? -29.82382 -25.25742 4.13076 1.000 44.56145 52 GLY A N 1
ATOM 2770 C CA . GLY B 1 52 ? -29.99634 -23.84688 4.43169 1.000 42.68432 52 GLY A CA 1
ATOM 2771 C C . GLY B 1 52 ? -29.19678 -23.34360 5.61217 1.000 39.83851 52 GLY A C 1
ATOM 2772 O O . GLY B 1 52 ? -29.69483 -22.51117 6.38452 1.000 36.52916 52 GLY A O 1
ATOM 2773 N N . MET B 1 53 ? -27.97194 -23.83592 5.78764 1.000 36.30425 53 MET A N 1
ATOM 2774 C CA . MET B 1 53 ? -27.10868 -23.35283 6.85598 1.000 34.11262 53 MET A CA 1
ATOM 2775 C C . MET B 1 53 ? -26.07367 -22.34863 6.36332 1.000 29.85157 53 MET A C 1
ATOM 2776 O O . MET B 1 53 ? -25.19426 -21.95888 7.13672 1.000 26.87145 53 MET A O 1
ATOM 2781 N N . ARG B 1 54 ? -26.18421 -21.88383 5.11410 1.000 30.30930 54 ARG A N 1
ATOM 2782 C CA . ARG B 1 54 ? -25.16445 -20.99065 4.57560 1.000 28.30790 54 ARG A CA 1
ATOM 2783 C C . ARG B 1 54 ? -25.01179 -19.74093 5.42789 1.000 29.25417 54 ARG A C 1
ATOM 2784 O O . ARG B 1 54 ? -23.88952 -19.31598 5.72664 1.000 25.08241 54 ARG A O 1
ATOM 2792 N N . GLU B 1 55 ? -26.12907 -19.11615 5.81302 1.000 27.83874 55 GLU A N 1
ATOM 2793 C CA . GLU B 1 55 ? -26.01165 -17.87647 6.57340 1.000 28.82161 55 GLU A CA 1
ATOM 2794 C C . GLU B 1 55 ? -25.32362 -18.12389 7.90896 1.000 25.15967 55 GLU A C 1
ATOM 2795 O O . GLU B 1 55 ? -24.48857 -17.32746 8.33903 1.000 20.69607 55 GLU A O 1
ATOM 2801 N N . GLN B 1 56 ? -25.65533 -19.23178 8.57397 1.000 22.62139 56 GLN A N 1
ATOM 2802 C CA . GLN B 1 56 ? -25.05744 -19.51912 9.87379 1.000 23.33247 56 GLN A CA 1
ATOM 2803 C C . GLN B 1 56 ? -23.57018 -19.85109 9.74043 1.000 23.69059 56 GLN A C 1
ATOM 2804 O O . GLN B 1 56 ? -22.76656 -19.48015 10.60504 1.000 20.51748 56 GLN A O 1
ATOM 2810 N N . ILE B 1 57 ? -23.18369 -20.48873 8.64315 1.000 20.89289 57 ILE A N 1
ATOM 2811 C CA . ILE B 1 57 ? -21.73958 -20.78673 8.43086 1.000 20.98243 57 ILE A CA 1
ATOM 2812 C C . ILE B 1 57 ? -20.99248 -19.46487 8.21859 1.000 19.07305 57 ILE A C 1
ATOM 2813 O O . ILE B 1 57 ? -19.94378 -19.26753 8.80477 1.000 18.29777 57 ILE A O 1
ATOM 2818 N N . LYS B 1 58 ? -21.57142 -18.59003 7.41110 1.000 21.75403 58 LYS A N 1
ATOM 2819 C CA . LYS B 1 58 ? -20.92664 -17.29616 7.08411 1.000 22.87000 58 LYS A CA 1
ATOM 2820 C C . LYS B 1 58 ? -20.82343 -16.41495 8.33992 1.000 22.74504 58 LYS A C 1
ATOM 2821 O O . LYS B 1 58 ? -19.84322 -15.70101 8.47072 1.000 21.03310 58 LYS A O 1
ATOM 2827 N N . LYS B 1 59 ? -21.82735 -16.48379 9.21150 1.000 20.69572 59 LYS A N 1
ATOM 2828 C CA . LYS B 1 59 ? -21.80525 -15.69447 10.46661 1.000 21.27080 59 LYS A CA 1
ATOM 2829 C C . LYS B 1 59 ? -20.72761 -16.25380 11.39852 1.000 18.41369 59 LYS A C 1
ATOM 2830 O O . LYS B 1 59 ? -19.96032 -15.46917 11.93177 1.000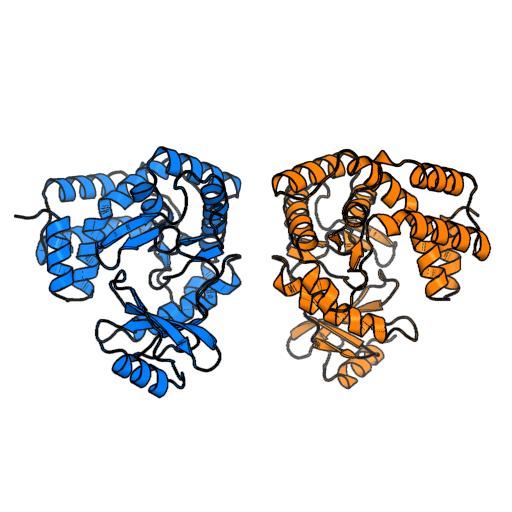 18.63023 59 LYS A O 1
ATOM 2836 N N . GLU B 1 60 ? -20.68887 -17.57469 11.54483 1.000 18.76439 60 GLU A N 1
ATOM 2837 C CA . GLU B 1 60 ? -19.66929 -18.11498 12.44287 1.000 17.09009 60 GLU A CA 1
ATOM 2838 C C . GLU B 1 60 ? -18.26818 -17.80025 11.93104 1.000 18.73625 60 GLU A C 1
ATOM 2839 O O . GLU B 1 60 ? -17.35188 -17.53752 12.72248 1.000 15.34621 60 GLU A O 1
ATOM 2845 N N . LYS B 1 61 ? -18.08348 -17.80589 10.60658 1.000 17.91623 61 LYS A N 1
ATOM 2846 C CA . LYS B 1 61 ? -16.78541 -17.43507 10.05095 1.000 19.28584 61 LYS A CA 1
ATOM 2847 C C . LYS B 1 61 ? -16.39758 -16.02508 10.49048 1.000 17.85936 61 LYS A C 1
ATOM 2848 O O . LYS B 1 61 ? -15.25624 -15.78204 10.90338 1.000 16.84399 61 LYS A O 1
ATOM 2854 N N . ARG B 1 62 ? -17.34464 -15.08401 10.40484 1.000 16.56374 62 ARG A N 1
ATOM 2855 C CA . ARG B 1 62 ? -17.10383 -13.70682 10.85277 1.000 20.87678 62 ARG A CA 1
ATOM 2856 C C . ARG B 1 62 ? -16.84101 -13.64454 12.35206 1.000 19.17137 62 ARG A C 1
ATOM 2857 O O . ARG B 1 62 ? -15.94398 -12.92515 12.81405 1.000 17.80095 62 ARG A O 1
ATOM 2865 N N . ILE B 1 63 ? -17.62597 -14.37874 13.13380 1.000 16.95691 63 ILE A N 1
ATOM 2866 C CA . ILE B 1 63 ? -17.42237 -14.38445 14.58330 1.000 17.33889 63 ILE A CA 1
ATOM 2867 C C . ILE B 1 63 ? -15.99706 -14.80784 14.91120 1.000 16.70448 63 ILE A C 1
ATOM 2868 O O . ILE B 1 63 ? -15.30627 -14.18282 15.72182 1.000 16.13731 63 ILE A O 1
ATOM 2873 N N . LEU B 1 64 ? -15.52399 -15.87012 14.25915 1.000 17.14136 64 LEU A N 1
ATOM 2874 C CA . LEU B 1 64 ? -14.19788 -16.38943 14.55840 1.000 16.91223 64 LEU A CA 1
ATOM 2875 C C . LEU B 1 64 ? -13.12357 -15.37315 14.18164 1.000 18.69256 64 LEU A C 1
ATOM 2876 O O . LEU B 1 64 ? -12.14053 -15.19558 14.91000 1.000 17.29185 64 LEU A O 1
ATOM 2881 N N . GLU B 1 65 ? -13.29854 -14.68914 13.05334 1.000 16.61302 65 GLU A N 1
ATOM 2882 C CA . GLU B 1 65 ? -12.32122 -13.67374 12.67882 1.000 19.53681 65 GLU A CA 1
ATOM 2883 C C . GLU B 1 65 ? -12.29929 -12.53468 13.69356 1.000 20.98587 65 GLU A C 1
ATOM 2884 O O . GLU B 1 65 ? -11.23590 -11.95669 13.96329 1.000 23.23341 65 GLU A O 1
ATOM 2890 N N . LEU B 1 66 ? -13.44741 -12.22163 14.29509 1.000 20.77904 66 LEU A N 1
ATOM 2891 C CA . LEU B 1 66 ? -13.46457 -11.18550 15.32403 1.000 19.51280 66 LEU A CA 1
ATOM 2892 C C . LEU B 1 66 ? -12.80796 -11.67193 16.61192 1.000 22.41370 66 LEU A C 1
ATOM 2893 O O . LEU B 1 66 ? -11.90881 -11.01546 17.14798 1.000 19.85553 66 LEU A O 1
ATOM 2898 N N . VAL B 1 67 ? -13.22513 -12.83788 17.11820 1.000 19.22916 67 VAL A N 1
ATOM 2899 C CA . VAL B 1 67 ? -12.78827 -13.21899 18.45552 1.000 21.16670 67 VAL A CA 1
ATOM 2900 C C . VAL B 1 67 ? -11.31567 -13.59278 18.47525 1.000 19.52336 67 VAL A C 1
ATOM 2901 O O . VAL B 1 67 ? -10.65090 -13.42649 19.50442 1.000 20.23050 67 VAL A O 1
ATOM 2905 N N . LYS B 1 68 ? -10.77508 -14.12962 17.37247 1.000 19.53844 68 LYS A N 1
ATOM 2906 C CA . LYS B 1 68 ? -9.41151 -14.64820 17.45262 1.000 21.85819 68 LYS A CA 1
ATOM 2907 C C . LYS B 1 68 ? -8.42141 -13.53111 17.74297 1.000 23.86936 68 LYS A C 1
ATOM 2908 O O . LYS B 1 68 ? -7.34138 -13.78686 18.28255 1.000 26.10134 68 LYS A O 1
ATOM 2914 N N . LYS B 1 69 ? -8.76087 -12.30011 17.35250 1.000 21.33673 69 LYS A N 1
ATOM 2915 C CA . LYS B 1 69 ? -7.95369 -11.11778 17.64523 1.000 25.41305 69 LYS A CA 1
ATOM 2916 C C . LYS B 1 69 ? -7.96256 -10.74020 19.11385 1.000 30.36362 69 LYS A C 1
ATOM 2917 O O . LYS B 1 69 ? -7.07057 -10.00283 19.54884 1.000 29.15845 69 LYS A O 1
ATOM 2923 N N . HIS B 1 70 ? -8.98426 -11.18316 19.85587 1.000 25.32512 70 HIS A N 1
ATOM 2924 C CA . HIS B 1 70 ? -9.13619 -10.71547 21.25976 1.000 25.03878 70 HIS A CA 1
ATOM 2925 C C . HIS B 1 70 ? -8.92999 -11.82762 22.29043 1.000 25.92249 70 HIS A C 1
ATOM 2926 O O . HIS B 1 70 ? -8.95461 -11.51231 23.49216 1.000 27.88565 70 HIS A O 1
ATOM 2933 N N . LEU B 1 71 ? -8.71158 -13.06735 21.86021 1.000 22.01357 71 LEU A N 1
ATOM 2934 C CA . LEU B 1 71 ? -8.63947 -14.17438 22.85321 1.000 23.38553 71 LEU A CA 1
ATOM 2935 C C . LEU B 1 71 ? -7.23306 -14.77305 22.90935 1.000 23.40842 71 LEU A C 1
ATOM 2936 O O . LEU B 1 71 ? -6.65201 -15.00590 21.84114 1.000 23.86301 71 LEU A O 1
ATOM 2941 N N . SER B 1 72 ? -6.69327 -14.94542 24.11519 1.000 21.83028 72 SER A N 1
ATOM 2942 C CA . SER B 1 72 ? -5.38366 -15.62484 24.28965 1.000 23.99348 72 SER A CA 1
ATOM 2943 C C . SER B 1 72 ? -5.48761 -17.08221 23.82346 1.000 23.70861 72 SER A C 1
ATOM 2944 O O . SER B 1 72 ? -4.51968 -17.58102 23.24057 1.000 25.53993 72 SER A O 1
ATOM 2947 N N . VAL B 1 73 ? -6.60467 -17.74352 24.12995 1.000 19.03803 73 VAL A N 1
ATOM 2948 C CA . VAL B 1 73 ? -6.81933 -19.17864 23.77101 1.000 20.59395 73 VAL A CA 1
ATOM 2949 C C . VAL B 1 73 ? -7.06229 -19.35895 22.26780 1.000 22.67432 73 VAL A C 1
ATOM 2950 O O . VAL B 1 73 ? -7.46674 -18.38715 21.60977 1.000 20.21149 73 VAL A O 1
ATOM 2954 N N . GLU B 1 74 ? -6.76504 -20.55586 21.75634 1.000 18.21336 74 GLU A N 1
ATOM 2955 C CA . GLU B 1 74 ? -7.01000 -20.88308 20.32929 1.000 21.93075 74 GLU A CA 1
ATOM 2956 C C . GLU B 1 74 ? -8.49994 -20.97361 19.99710 1.000 19.24922 74 GLU A C 1
ATOM 2957 O O . GLU B 1 74 ? -9.27731 -21.39873 20.86349 1.000 16.89554 74 GLU A O 1
ATOM 2963 N N . VAL B 1 75 ? -8.86753 -20.60347 18.77562 1.000 15.00933 75 VAL A N 1
ATOM 2964 C CA . VAL B 1 75 ? -10.25901 -20.79529 18.27929 1.000 15.27837 75 VAL A CA 1
ATOM 2965 C C . VAL B 1 75 ? -10.08724 -21.44397 16.90255 1.000 15.62639 75 VAL A C 1
ATOM 2966 O O . VAL B 1 75 ? -8.99949 -21.28693 16.31966 1.000 16.95767 75 VAL A O 1
ATOM 2970 N N . PRO B 1 76 ? -11.08150 -22.16035 16.34779 1.000 16.24301 76 PRO A N 1
ATOM 2971 C CA . PRO B 1 76 ? -10.84849 -22.86497 15.09495 1.000 16.07844 76 PRO A CA 1
ATOM 2972 C C . PRO B 1 76 ? -10.43702 -21.88265 13.99387 1.000 19.27935 76 PRO A C 1
ATOM 2973 O O . PRO B 1 76 ? -11.01496 -20.82305 13.89719 1.000 17.17497 76 PRO A O 1
ATOM 2977 N N . ASP B 1 77 ? -9.42143 -22.26873 13.21675 1.000 15.79290 77 A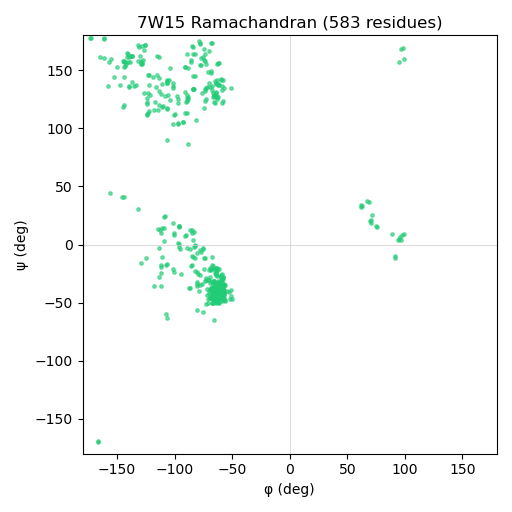SP A N 1
ATOM 2978 C CA . ASP B 1 77 ? -8.99118 -21.41146 12.09076 1.000 18.35263 77 ASP A CA 1
ATOM 2979 C C . ASP B 1 77 ? -9.59008 -22.03706 10.83692 1.000 18.77533 77 ASP A C 1
ATOM 2980 O O . ASP B 1 77 ? -8.98254 -22.97637 10.30940 1.000 17.26655 77 ASP A O 1
ATOM 2985 N N . TRP B 1 78 ? -10.65765 -21.43831 10.31494 1.000 15.76529 78 TRP A N 1
ATOM 2986 C CA . TRP B 1 78 ? -11.35627 -22.08367 9.17836 1.000 17.65652 78 TRP A CA 1
ATOM 2987 C C . TRP B 1 78 ? -10.53527 -21.93504 7.90015 1.000 18.13343 78 TRP A C 1
ATOM 2988 O O . TRP B 1 78 ? -10.07255 -20.81389 7.63580 1.000 17.22292 78 TRP A O 1
ATOM 2999 N N . ARG B 1 79 ? -10.34645 -23.02806 7.16484 1.000 14.36459 79 ARG A N 1
ATOM 3000 C CA . ARG B 1 79 ? -9.68161 -22.92429 5.84207 1.000 15.36428 79 ARG A CA 1
ATOM 3001 C C . ARG B 1 79 ? -10.70474 -23.24321 4.74496 1.000 17.09938 79 ARG A C 1
ATOM 3002 O O . ARG B 1 79 ? -10.50199 -22.78367 3.61396 1.000 14.95493 79 ARG A O 1
ATOM 3010 N N . ILE B 1 80 ? -11.75285 -24.00757 5.07839 1.000 13.39269 80 ILE A N 1
ATOM 3011 C CA . ILE B 1 80 ? -12.85263 -24.31625 4.11645 1.000 14.07564 80 ILE A CA 1
ATOM 3012 C C . ILE B 1 80 ? -14.15542 -23.86694 4.78422 1.000 15.74962 80 ILE A C 1
ATOM 3013 O O . ILE B 1 80 ? -14.37904 -24.26343 5.93721 1.000 18.39430 80 ILE A O 1
ATOM 3018 N N . SER B 1 81 ? -14.93408 -23.02670 4.10927 1.000 17.60110 81 SER A N 1
ATOM 3019 C CA . SER B 1 81 ? -16.15381 -22.43454 4.72668 1.000 17.25929 81 SER A CA 1
ATOM 3020 C C . SER B 1 81 ? -17.37526 -22.55703 3.80585 1.000 17.39741 81 SER A C 1
ATOM 3021 O O . SER B 1 81 ? -18.18311 -21.62403 3.81187 1.000 20.47111 81 SER A O 1
ATOM 3024 N N . SER B 1 82 ? -17.44761 -23.59383 2.97513 1.000 16.29609 82 SER A N 1
ATOM 3025 C CA . SER B 1 82 ? -18.54528 -23.75654 1.98304 1.000 17.45470 82 SER A CA 1
ATOM 3026 C C . SER B 1 82 ? -19.85309 -24.16121 2.66473 1.000 19.93299 82 SER A C 1
ATOM 3027 O O . SER B 1 82 ? -19.82058 -24.51999 3.84804 1.000 21.12913 82 SER A O 1
ATOM 3030 N N . THR B 1 83 ? -20.96670 -24.01761 1.95035 1.000 22.00277 83 THR A N 1
ATOM 3031 C CA . THR B 1 83 ? -22.24993 -24.51145 2.50208 1.000 20.54155 83 THR A CA 1
ATOM 3032 C C . THR B 1 83 ? -22.12030 -26.02540 2.69837 1.000 23.60572 83 THR A C 1
ATOM 3033 O O . THR B 1 83 ? -22.76663 -26.53062 3.62153 1.000 27.42278 83 THR A O 1
ATOM 3037 N N . GLU B 1 84 ? -21.48451 -26.73418 1.76154 1.000 21.61946 84 GLU A N 1
ATOM 3038 C CA . GLU B 1 84 ? -21.22498 -28.19736 1.89245 1.000 19.14754 84 GLU A CA 1
ATOM 3039 C C . GLU B 1 84 ? -20.24762 -28.57235 3.02142 1.000 18.59808 84 GLU A C 1
ATOM 3040 O O . GLU B 1 84 ? -20.44345 -29.63948 3.61605 1.000 21.71643 84 GLU A O 1
ATOM 3046 N N . LEU B 1 85 ? -19.16221 -27.81048 3.21290 1.000 14.86513 85 LEU A N 1
ATOM 3047 C CA . LEU B 1 85 ? -18.14627 -28.25766 4.20885 1.000 16.15370 85 LEU A CA 1
ATOM 3048 C C . LEU B 1 85 ? -17.47492 -27.13164 4.99798 1.000 17.67854 85 LEU A C 1
ATOM 3049 O O . LEU B 1 85 ? -17.18613 -26.08564 4.39514 1.000 16.84513 85 LEU A O 1
ATOM 3054 N N . VAL B 1 86 ? -17.17205 -27.38565 6.27150 1.000 16.91446 86 VAL A N 1
ATOM 3055 C CA . VAL B 1 86 ? -16.35686 -26.44078 7.08546 1.000 15.33870 86 VAL A CA 1
ATOM 3056 C C . VAL B 1 86 ? -15.14373 -27.26278 7.54032 1.000 15.37387 86 VAL A C 1
ATOM 3057 O O . VAL B 1 86 ? -15.35591 -28.38501 8.02304 1.000 16.98584 86 VAL A O 1
ATOM 3061 N N . ALA B 1 87 ? -13.92766 -26.76750 7.32576 1.000 13.86548 87 ALA A N 1
ATOM 3062 C CA . ALA B 1 87 ? -12.75635 -27.51941 7.81764 1.000 15.96583 87 ALA A CA 1
ATOM 3063 C C . ALA B 1 87 ? -11.71558 -26.61198 8.47808 1.000 14.79179 87 ALA A C 1
ATOM 3064 O O . ALA B 1 87 ? -11.46855 -25.51685 7.95330 1.000 15.12299 87 ALA A O 1
ATOM 3066 N N . TYR B 1 88 ? -11.13040 -27.07352 9.58112 1.000 15.23478 88 TYR A N 1
ATOM 3067 C CA . TYR B 1 88 ? -10.01091 -26.33322 10.21254 1.000 15.62141 88 TYR A CA 1
ATOM 3068 C C . TYR B 1 88 ? -8.98486 -27.34393 10.73006 1.000 14.13935 88 TYR A C 1
ATOM 3069 O O . TYR B 1 88 ? -9.35954 -28.48915 11.02522 1.000 14.66884 88 TYR A O 1
ATOM 3078 N N . PRO B 1 89 ? -7.70402 -26.95435 10.87345 1.000 14.53252 89 PRO A N 1
ATOM 3079 C CA . PRO B 1 89 ? -6.71166 -27.84394 11.45493 1.000 15.59788 89 PRO A CA 1
ATOM 3080 C C . PRO B 1 89 ? -7.12040 -28.13289 12.90626 1.000 16.96930 89 PRO A C 1
ATOM 3081 O O . PRO B 1 89 ? -7.62968 -27.25556 13.56760 1.000 16.08252 89 PRO A O 1
ATOM 3085 N N . ILE B 1 90 ? -6.91183 -29.37268 13.34607 1.000 18.29024 90 ILE A N 1
ATOM 3086 C CA . ILE B 1 90 ? -7.31386 -29.75571 14.72848 1.000 17.46202 90 ILE A CA 1
ATOM 3087 C C . ILE B 1 90 ? -6.59927 -28.83253 15.71272 1.000 17.79669 90 ILE A C 1
ATOM 3088 O O . ILE B 1 90 ? -5.44146 -28.47422 15.45845 1.000 16.55716 90 ILE A O 1
ATOM 3093 N N . LEU B 1 91 ? -7.29714 -28.44154 16.77505 1.000 18.24570 91 LEU A N 1
ATOM 3094 C CA . LEU B 1 91 ? -6.68457 -27.60420 17.79363 1.000 18.46547 91 LEU A CA 1
ATOM 3095 C C . LEU B 1 91 ? -5.79437 -28.45933 18.69833 1.000 19.73647 91 LEU A C 1
ATOM 3096 O O . LEU B 1 91 ? -5.78208 -29.69043 18.61661 1.000 21.28844 91 LEU A O 1
ATOM 3101 N N . LYS B 1 92 ? -5.05434 -27.79329 19.58577 1.000 19.29138 92 LYS A N 1
ATOM 3102 C CA . LYS B 1 92 ? -3.97833 -28.46283 20.31681 1.000 23.73963 92 LYS A CA 1
ATOM 3103 C C . LYS B 1 92 ? -4.50319 -29.51014 21.29324 1.000 25.34205 92 LYS A C 1
ATOM 3104 O O . LYS B 1 92 ? -3.98445 -30.63273 21.34014 1.000 23.24165 92 LYS A O 1
ATOM 3110 N N . ASP B 1 93 ? -5.52078 -29.16804 22.09141 1.000 18.93515 93 ASP A N 1
ATOM 3111 C CA . ASP B 1 93 ? -5.90093 -29.98235 23.23923 1.000 20.43245 93 ASP A CA 1
ATOM 3112 C C . ASP B 1 93 ? -7.28313 -30.61383 23.06935 1.000 25.34504 93 ASP A C 1
ATOM 3113 O O . ASP B 1 93 ? -8.09768 -30.19672 22.24193 1.000 21.02618 93 ASP A O 1
ATOM 3118 N N . ASN B 1 94 ? -7.53243 -31.65568 23.86408 1.000 22.01092 94 ASN A N 1
ATOM 3119 C CA . ASN B 1 94 ? -8.83623 -32.30908 23.86903 1.000 22.95973 94 ASN A CA 1
ATOM 3120 C C . ASN B 1 94 ? -9.84822 -31.49497 24.67669 1.000 20.49220 94 ASN A C 1
ATOM 3121 O O . ASN B 1 94 ? -9.46605 -30.74648 25.57794 1.000 18.28385 94 ASN A O 1
ATOM 3126 N N . PRO B 1 95 ? -11.13816 -31.63272 24.37105 1.000 19.92752 95 PRO A N 1
ATOM 3127 C CA . PRO B 1 95 ? -12.16531 -30.98857 25.19793 1.000 18.64822 95 PRO A CA 1
ATOM 3128 C C . PRO B 1 95 ? -12.11445 -31.53112 26.61338 1.000 20.79232 95 PRO A C 1
ATOM 3129 O O . PRO B 1 95 ? -11.65820 -32.64542 26.86143 1.000 20.33257 95 PRO A O 1
ATOM 3133 N N . VAL B 1 96 ? -12.62215 -30.71951 27.53779 1.000 19.59053 96 VAL A N 1
ATOM 3134 C CA . VAL B 1 96 ? -12.67015 -31.11896 28.93734 1.000 18.41404 96 VAL A CA 1
ATOM 3135 C C . VAL B 1 96 ? -13.50236 -32.38978 29.08177 1.000 22.74648 96 VAL A C 1
ATOM 3136 O O . VAL B 1 96 ? -13.18147 -33.28033 29.87892 1.000 23.06625 96 VAL A O 1
ATOM 3140 N N . LEU B 1 97 ? -14.56050 -32.51634 28.28654 1.000 21.79124 97 LEU A N 1
ATOM 3141 C CA . LEU B 1 97 ? -15.36196 -33.73034 28.30083 1.000 22.47081 97 LEU A CA 1
ATOM 3142 C C . LEU B 1 97 ? -15.83488 -34.06526 26.89436 1.000 25.75752 97 LEU A C 1
ATOM 3143 O O . LEU B 1 97 ? -15.92700 -33.20209 26.01767 1.000 23.29003 97 LEU A O 1
ATOM 3148 N N . ASN B 1 98 ? -16.13891 -35.34309 26.70748 1.000 24.37510 98 ASN A N 1
ATOM 3149 C CA . ASN B 1 98 ? -16.67765 -35.90674 25.48542 1.000 28.04682 98 ASN A CA 1
ATOM 3150 C C . ASN B 1 98 ? -17.86685 -36.77990 25.84031 1.000 31.12529 98 ASN A C 1
ATOM 3151 O O . ASN B 1 98 ? -18.14625 -37.03531 27.01029 1.000 30.65298 98 ASN A O 1
ATOM 3156 N N . LEU B 1 99 ? -18.57297 -37.23313 24.81255 1.000 34.13145 99 LEU A N 1
ATOM 3157 C CA . LEU B 1 99 ? -19.53395 -38.31281 24.95110 1.000 41.17291 99 LEU A CA 1
ATOM 3158 C C . LEU B 1 99 ? -18.92908 -39.55024 24.30491 1.000 44.00868 99 LEU A C 1
ATOM 3159 O O . LEU B 1 99 ? -18.28259 -39.45916 23.25419 1.000 39.68333 99 LEU A O 1
ATOM 3164 N N . ASP B 1 100 ? -19.10990 -40.70034 24.94659 1.000 47.14985 100 ASP A N 1
ATOM 3165 C CA . ASP B 1 100 ? -18.60986 -41.93657 24.36765 1.000 49.75082 100 ASP A CA 1
ATOM 3166 C C . ASP B 1 100 ? -19.35143 -42.19705 23.06378 1.000 50.65806 100 ASP A C 1
ATOM 3167 O O . ASP B 1 100 ? -20.58450 -42.16859 23.02282 1.000 53.70820 100 ASP A O 1
ATOM 3172 N N . ALA B 1 101 ? -18.59738 -42.41513 21.98412 1.000 50.44880 101 ALA A N 1
ATOM 3173 C CA . ALA B 1 101 ? -19.23481 -42.55175 20.67785 1.000 54.32722 101 ALA A CA 1
ATOM 3174 C C . ALA B 1 101 ? -20.24515 -43.68649 20.69958 1.000 61.20226 101 ALA A C 1
ATOM 3175 O O . ALA B 1 101 ? -21.35532 -43.56069 20.17121 1.000 65.80532 101 ALA A O 1
ATOM 3177 N N . GLU B 1 102 ? -19.88189 -44.78924 21.34885 1.000 68.29048 102 GLU A N 1
ATOM 3178 C CA . GLU B 1 102 ? -20.78191 -45.92298 21.49931 1.000 67.68233 102 GLU A CA 1
ATOM 3179 C C . GLU B 1 102 ? -21.84898 -45.65355 22.54668 1.000 66.29497 102 GLU A C 1
ATOM 3180 O O . GLU B 1 102 ? -23.05173 -45.69437 22.26572 1.000 68.18479 102 GLU A O 1
ATOM 3186 N N . THR B 1 103 ? -21.41458 -45.36678 23.76530 1.000 63.68747 103 THR A N 1
ATOM 3187 C CA . THR B 1 103 ? -22.32872 -45.30646 24.88852 1.000 61.33897 103 THR A CA 1
ATOM 3188 C C . THR B 1 103 ? -23.11611 -44.00348 24.89309 1.000 64.62694 103 THR A C 1
ATOM 3189 O O . THR B 1 103 ? -24.22470 -43.95854 25.43681 1.000 62.81948 103 THR A O 1
ATOM 3193 N N . TYR B 1 104 ? -22.55427 -42.94180 24.30456 1.000 67.82628 104 TYR A N 1
ATOM 3194 C CA . TYR B 1 104 ? -23.13459 -41.60207 24.31858 1.000 67.08381 104 TYR A CA 1
ATOM 3195 C C . TYR B 1 104 ? -23.07939 -40.98467 25.69779 1.000 66.17421 104 TYR A C 1
ATOM 3196 O O . TYR B 1 104 ? -23.85849 -40.08037 26.01477 1.000 64.43804 104 TYR A O 1
ATOM 3205 N N . GLU B 1 105 ? -22.20493 -41.50484 26.53816 1.000 57.83537 105 GLU A N 1
ATOM 3206 C CA . GLU B 1 105 ? -22.19201 -41.15236 27.93876 1.000 56.75328 105 GLU A CA 1
ATOM 3207 C C . GLU B 1 105 ? -21.03016 -40.19950 28.20785 1.000 45.40852 105 GLU A C 1
ATOM 3208 O O . GLU B 1 105 ? -20.01395 -40.23949 27.51036 1.000 46.85279 105 GLU A O 1
ATOM 3214 N N . ILE B 1 106 ? -21.17359 -39.34424 29.22130 1.000 43.21489 106 ILE A N 1
ATOM 3215 C CA . ILE B 1 106 ? -20.15169 -38.33021 29.48167 1.000 41.86384 106 ILE A CA 1
ATOM 3216 C C . ILE B 1 106 ? -18.83950 -38.98939 29.88211 1.000 39.50457 106 ILE A C 1
ATOM 3217 O O . ILE B 1 106 ? -18.78916 -39.79845 30.81885 1.000 38.67158 106 ILE A O 1
ATOM 3222 N N . ILE B 1 107 ? -17.76173 -38.61044 29.19801 1.000 34.07175 107 ILE A N 1
ATOM 3223 C CA . ILE B 1 107 ? -16.40232 -39.00073 29.55504 1.000 33.05860 107 ILE A CA 1
ATOM 3224 C C . ILE B 1 107 ? -15.63487 -37.73629 29.91178 1.000 31.33522 107 ILE A C 1
ATOM 3225 O O . ILE B 1 107 ? -15.53877 -36.81328 29.09356 1.000 28.48723 107 ILE A O 1
ATOM 3230 N N . TRP B 1 108 ? -15.08880 -37.69067 31.12138 1.000 30.26393 108 TRP A N 1
ATOM 3231 C CA . TRP B 1 108 ? -14.29033 -36.54919 31.54817 1.000 28.62008 108 TRP A CA 1
ATOM 3232 C C . TRP B 1 108 ? -12.84062 -36.78840 31.14381 1.000 30.57770 108 TRP A C 1
ATOM 3233 O O . TRP B 1 108 ? -12.26610 -37.83276 31.46549 1.000 31.64569 108 TRP A O 1
ATOM 3244 N N . ASN B 1 109 ? -12.26227 -35.84089 30.41436 1.000 27.41168 109 ASN A N 1
ATOM 3245 C CA . ASN B 1 109 ? -10.85732 -35.91402 30.02993 1.000 28.87790 109 ASN A CA 1
ATOM 3246 C C . ASN B 1 109 ? -9.96499 -35.15109 30.98590 1.000 28.84258 109 ASN A C 1
ATOM 3247 O O . ASN B 1 109 ? -8.74240 -35.17276 30.82987 1.000 32.48299 109 ASN A O 1
ATOM 3252 N N . MET B 1 110 ? -10.54872 -34.48032 31.96864 1.000 30.85936 110 MET A N 1
ATOM 3253 C CA . MET B 1 110 ? -9.80329 -33.82111 33.02209 1.000 31.36757 110 MET A CA 1
ATOM 3254 C C . MET B 1 110 ? -10.53333 -34.07781 34.33618 1.000 31.26604 110 MET A C 1
ATOM 3255 O O . MET B 1 110 ? -11.72471 -34.39734 34.34449 1.000 32.34632 110 MET A O 1
ATOM 3260 N N . ASP B 1 111 ? -9.80843 -33.97951 35.45128 1.000 30.81163 111 ASP A N 1
ATOM 3261 C CA . ASP B 1 111 ? -10.46925 -34.02431 36.74998 1.000 32.62316 111 ASP A CA 1
ATOM 3262 C C . ASP B 1 111 ? -11.34833 -32.79506 36.91586 1.000 32.19759 111 ASP A C 1
ATOM 3263 O O . ASP B 1 111 ? -10.87635 -31.66581 36.75048 1.000 29.79300 111 ASP A O 1
ATOM 3268 N N . LYS B 1 112 ? -12.63278 -33.00613 37.24229 1.000 33.20737 112 LYS A N 1
ATOM 3269 C CA . LYS B 1 112 ? -13.55233 -31.87198 37.26737 1.000 31.59920 112 LYS A CA 1
ATOM 3270 C C . LYS B 1 112 ? -13.17041 -30.86230 38.34035 1.000 31.67541 112 LYS A C 1
ATOM 3271 O O . LYS B 1 112 ? -13.48030 -29.67706 38.20386 1.000 33.40172 112 LYS A O 1
ATOM 3277 N N . ASP B 1 113 ? -12.47831 -31.29302 39.39508 1.000 32.00761 113 ASP A N 1
ATOM 3278 C CA . ASP B 1 113 ? -12.10051 -30.37534 40.46617 1.000 33.04428 113 ASP A CA 1
ATOM 3279 C C . ASP B 1 113 ? -10.81026 -29.61421 40.18914 1.000 32.21740 113 ASP A C 1
ATOM 3280 O O . ASP B 1 113 ? -10.30817 -28.93486 41.09417 1.000 29.74904 113 ASP A O 1
ATOM 3285 N N . SER B 1 114 ? -10.26535 -29.68417 38.98385 1.000 27.93769 114 SER A N 1
ATOM 3286 C CA . SER B 1 114 ? -8.97520 -29.05202 38.73096 1.000 29.67817 114 SER A CA 1
ATOM 3287 C C . SER B 1 114 ? -9.02760 -27.55363 39.03250 1.000 29.14850 114 SER A C 1
ATOM 3288 O O . SER B 1 114 ? -9.89010 -26.84316 38.48589 1.000 25.33851 114 SER A O 1
ATOM 3291 N N . PRO B 1 115 ? -8.16876 -27.03774 39.91681 1.000 29.11523 115 PRO A N 1
ATOM 3292 C CA . PRO B 1 115 ? -8.20527 -25.59438 40.20636 1.000 29.76020 115 PRO A CA 1
ATOM 3293 C C . PRO B 1 115 ? -7.77213 -24.73317 39.03336 1.000 27.49527 115 PRO A C 1
ATOM 3294 O O . PRO B 1 115 ? -8.25206 -23.59672 38.90335 1.000 25.43524 115 PRO A O 1
ATOM 3298 N N . LYS B 1 116 ? -6.84880 -25.23319 38.20559 1.000 27.01492 116 LYS A N 1
ATOM 3299 C CA . LYS B 1 116 ? -6.37886 -24.51002 37.02464 1.000 26.28458 116 LYS A CA 1
ATOM 3300 C C . LYS B 1 116 ? -7.50901 -24.24970 36.03318 1.000 24.25313 116 LYS A C 1
ATOM 3301 O O . LYS B 1 116 ? -7.50751 -23.23045 35.33009 1.000 22.02890 116 LYS A O 1
ATOM 3307 N N . TYR B 1 117 ? -8.46935 -25.16661 35.94755 1.000 21.88431 117 TYR A N 1
ATOM 3308 C CA . TYR B 1 117 ? -9.59632 -24.95018 35.05412 1.000 22.11444 117 TYR A CA 1
ATOM 3309 C C . TYR B 1 117 ? -10.37178 -23.70879 35.46274 1.000 21.49167 117 TYR A C 1
ATOM 3310 O O . TYR B 1 117 ? -10.78092 -22.91620 34.61191 1.000 21.26579 117 TYR A O 1
ATOM 3319 N N . ILE B 1 118 ? -10.57929 -23.51714 36.76805 1.000 19.44713 118 ILE A N 1
ATOM 3320 C CA . ILE B 1 118 ? -11.40482 -22.39066 37.20391 1.000 19.67754 118 ILE A CA 1
ATOM 3321 C C . ILE B 1 118 ? -10.69889 -21.07482 36.92675 1.000 21.24547 118 ILE A C 1
ATOM 3322 O O . ILE B 1 118 ? -11.29605 -20.13165 36.40123 1.000 20.03217 118 ILE A O 1
ATOM 3327 N N . THR B 1 119 ? -9.41494 -20.98704 37.26346 1.000 21.56712 119 THR A N 1
ATOM 3328 C CA . THR B 1 119 ? -8.71890 -19.72511 37.05638 1.000 21.99549 119 THR A CA 1
ATOM 3329 C C . THR B 1 119 ? -8.56722 -19.41688 35.57267 1.000 21.13777 119 THR A C 1
ATOM 3330 O O . THR B 1 119 ? -8.68780 -18.25916 35.16973 1.000 21.99496 119 THR A O 1
ATOM 3334 N N . SER B 1 120 ? -8.28953 -20.43511 34.74806 1.000 21.91155 120 SER A N 1
ATOM 3335 C CA . SER B 1 120 ? -8.11077 -20.17285 33.31832 1.000 21.13331 120 SER A CA 1
ATOM 3336 C C . SER B 1 120 ? -9.44134 -19.98199 32.59544 1.000 19.82103 120 SER A C 1
ATOM 3337 O O . SER B 1 120 ? -9.51776 -19.20192 31.64079 1.000 18.27415 120 SER A O 1
ATOM 3340 N N . LEU B 1 121 ? -10.49224 -20.70228 32.99282 1.000 18.65816 121 LEU A N 1
ATOM 3341 C CA . LEU B 1 121 ? -11.80529 -20.40428 32.42478 1.000 17.32745 121 LEU A CA 1
ATOM 3342 C C . LEU B 1 121 ? -12.23466 -18.98637 32.78134 1.000 19.08295 121 LEU A C 1
ATOM 3343 O O . LEU B 1 121 ? -12.79687 -18.27257 31.94598 1.000 19.12417 121 LEU A O 1
ATOM 3348 N N . ALA B 1 122 ? -11.96705 -18.55338 34.01622 1.000 16.96804 122 ALA A N 1
ATOM 3349 C CA . ALA B 1 122 ? -12.30443 -17.18556 34.39260 1.000 20.12764 122 ALA A CA 1
ATOM 3350 C C . ALA B 1 122 ? -11.61045 -16.17738 33.48479 1.000 20.43862 122 ALA A C 1
ATOM 3351 O O . ALA B 1 122 ? -12.21424 -15.17907 33.07723 1.000 21.74159 122 ALA A O 1
ATOM 3353 N N . LYS B 1 123 ? -10.34359 -16.42929 33.15090 1.000 17.99997 123 LYS A N 1
ATOM 3354 C CA . LYS B 1 123 ? -9.61272 -15.53714 32.25713 1.000 21.70059 123 LYS A CA 1
ATOM 3355 C C . LYS B 1 123 ? -10.23217 -15.51787 30.86264 1.000 22.48185 123 LYS A C 1
ATOM 3356 O O . LYS B 1 123 ? -10.42134 -14.44927 30.26698 1.000 21.71754 123 LYS A O 1
ATOM 3362 N N . THR B 1 124 ? -10.56397 -16.69204 30.31972 1.000 20.58771 124 THR A N 1
ATOM 3363 C CA . THR B 1 124 ? -11.17529 -16.71771 28.99827 1.000 18.60904 124 THR A CA 1
ATOM 3364 C C . THR B 1 124 ? -12.53243 -16.02104 29.00291 1.000 21.10615 124 THR A C 1
ATOM 3365 O O . THR B 1 124 ? -12.85383 -15.27264 28.07191 1.000 17.81707 124 THR A O 1
ATOM 3369 N N . LEU B 1 125 ? -13.32804 -16.21893 30.06111 1.000 18.04232 125 LEU A N 1
ATOM 3370 C CA . LEU B 1 125 ? -14.60698 -15.52227 30.14355 1.000 18.87450 125 LEU A CA 1
ATOM 3371 C C . LEU B 1 125 ? -14.40717 -14.01553 30.12745 1.000 19.89155 125 LEU A C 1
ATOM 3372 O O . LEU B 1 125 ? -15.15393 -13.28432 29.46453 1.000 18.50488 125 LEU A O 1
ATOM 3377 N N . PHE B 1 126 ? -13.41671 -13.53495 30.87647 1.000 18.68016 126 PHE A N 1
ATOM 3378 C CA . PHE B 1 126 ? -13.14287 -12.10524 30.91026 1.000 23.59364 126 PHE A CA 1
ATOM 3379 C C . PHE B 1 126 ? -12.81669 -11.57913 29.51889 1.000 21.74572 126 PHE A C 1
ATOM 3380 O O . PHE B 1 126 ? -13.32744 -10.53295 29.10104 1.000 24.26844 126 PHE A O 1
ATOM 3388 N N . GLU B 1 127 ? -11.98042 -12.30495 28.77957 1.000 22.78529 127 GLU A N 1
ATOM 3389 C CA . GLU B 1 127 ? -11.55615 -11.85088 27.46003 1.000 22.31936 127 GLU A CA 1
ATOM 3390 C C . GLU B 1 127 ? -12.71658 -11.83151 26.47389 1.000 22.20166 127 GLU A C 1
ATOM 3391 O O . GLU B 1 127 ? -12.89521 -10.85307 25.74029 1.000 21.38940 127 GLU A O 1
ATOM 3397 N N . ILE B 1 128 ? -13.53490 -12.88651 26.46606 1.000 18.97167 128 ILE A N 1
ATOM 3398 C CA . ILE B 1 128 ? -14.71208 -12.90299 25.60301 1.000 20.42583 128 ILE A CA 1
ATOM 3399 C C . ILE B 1 128 ? -15.58985 -11.69559 25.90491 1.000 21.62639 128 ILE A C 1
ATOM 3400 O O . ILE B 1 128 ? -15.99917 -10.95205 25.00913 1.000 19.69044 128 ILE A O 1
ATOM 3405 N N . HIS B 1 129 ? -15.86939 -11.47188 27.18337 1.000 18.59889 129 HIS A N 1
ATOM 3406 C CA . HIS B 1 129 ? -16.81815 -10.44030 27.57364 1.000 22.27668 129 HIS A CA 1
ATOM 3407 C C . HIS B 1 129 ? -16.25579 -9.03615 27.42574 1.000 24.11802 129 HIS A C 1
ATOM 3408 O O . HIS B 1 129 ? -17.02338 -8.07310 27.51863 1.000 27.15426 129 HIS A O 1
ATOM 3415 N N . SER B 1 130 ? -14.94818 -8.90499 27.20434 1.000 23.00237 130 SER A N 1
ATOM 3416 C CA . SER B 1 130 ? -14.30320 -7.61804 26.95936 1.000 26.38224 130 SER A CA 1
ATOM 3417 C C . SER B 1 130 ? -14.41021 -7.14444 25.52012 1.000 26.39987 130 SER A C 1
ATOM 3418 O O . SER B 1 130 ? -14.08046 -5.98214 25.24406 1.000 26.67058 130 SER A O 1
ATOM 3421 N N . ILE B 1 131 ? -14.83655 -7.99791 24.59909 1.000 24.73357 131 ILE A N 1
ATOM 3422 C CA . ILE B 1 131 ? -14.81555 -7.58343 23.19159 1.000 23.86455 131 ILE A CA 1
ATOM 3423 C C . ILE B 1 131 ? -15.74959 -6.39550 22.99065 1.000 27.17350 131 ILE A C 1
ATOM 3424 O O . ILE B 1 131 ? -16.92867 -6.45563 23.39265 1.000 25.53909 131 ILE A O 1
ATOM 3429 N N . PRO B 1 132 ? -15.27976 -5.30373 22.38431 1.000 28.39296 132 PRO A N 1
ATOM 3430 C CA . PRO B 1 132 ? -16.07737 -4.07080 22.33599 1.000 27.64807 132 PRO A CA 1
ATOM 3431 C C . PRO B 1 132 ? -17.35657 -4.20310 21.52131 1.000 28.83367 132 PRO A C 1
ATOM 3432 O O . PRO B 1 132 ? -17.38698 -4.81720 20.45304 1.000 26.40867 132 PRO A O 1
ATOM 3436 N N . GLU B 1 133 ? -18.42154 -3.57725 22.02830 1.000 26.54239 133 GLU A N 1
ATOM 3437 C CA . GLU B 1 133 ? -19.69733 -3.59644 21.31950 1.000 30.70394 133 GLU A CA 1
ATOM 3438 C C . GLU B 1 133 ? -19.57106 -2.99009 19.92654 1.000 30.70584 133 GLU A C 1
ATOM 3439 O O . GLU B 1 133 ? -20.24494 -3.43426 18.99069 1.000 30.03472 133 GLU A O 1
ATOM 3445 N N . LYS B 1 134 ? -18.72020 -1.97630 19.76833 1.000 30.28216 134 LYS A N 1
ATOM 3446 C CA . LYS B 1 134 ? -18.57168 -1.34687 18.46229 1.000 33.33464 134 LYS A CA 1
ATOM 3447 C C . LYS B 1 134 ? -18.16456 -2.37050 17.40836 1.000 31.85302 134 LYS A C 1
ATOM 3448 O O . LYS B 1 134 ? -18.71635 -2.39501 16.30176 1.000 32.91607 134 LYS A O 1
ATOM 3454 N N . GLU B 1 135 ? -17.22278 -3.24629 17.75395 1.000 28.15298 135 GLU A N 1
ATOM 3455 C CA . GLU B 1 135 ? -16.78336 -4.28082 16.82495 1.000 29.02809 135 GLU A CA 1
ATOM 3456 C C . GLU B 1 135 ? -17.88724 -5.29874 16.57379 1.000 28.83501 135 GLU A C 1
ATOM 3457 O O . GLU B 1 135 ? -18.03865 -5.79775 15.45369 1.000 28.07472 135 GLU A O 1
ATOM 3463 N N . VAL B 1 136 ? -18.67608 -5.61467 17.59809 1.000 26.06708 136 VAL A N 1
ATOM 3464 C CA . VAL B 1 136 ? -19.78871 -6.53752 17.40185 1.000 26.74662 136 VAL A CA 1
ATOM 3465 C C . VAL B 1 136 ? -20.78253 -5.97438 16.39572 1.000 27.79741 136 VAL A C 1
ATOM 3466 O O . VAL B 1 136 ? -21.24864 -6.68277 15.49664 1.000 28.04396 136 VAL A O 1
ATOM 3470 N N . ARG B 1 137 ? -21.14560 -4.69677 16.54127 1.000 26.88334 137 ARG A N 1
ATOM 3471 C CA . ARG B 1 137 ? -22.10725 -4.13060 15.60006 1.000 30.47570 137 ARG A CA 1
ATOM 3472 C C . ARG B 1 137 ? -21.52269 -4.09281 14.19956 1.000 27.02369 137 ARG A C 1
ATOM 3473 O O . ARG B 1 137 ? -22.21849 -4.38201 13.22059 1.000 30.15111 137 ARG A O 1
ATOM 3481 N N . GLU B 1 138 ? -20.24752 -3.72550 14.08598 1.000 27.66810 138 GLU A N 1
ATOM 3482 C CA . GLU B 1 138 ? -19.59472 -3.68869 12.78031 1.000 30.36789 138 GLU A CA 1
ATOM 3483 C C . GLU B 1 138 ? -19.61710 -5.04640 12.09381 1.000 28.73935 138 GLU A C 1
ATOM 3484 O O . GLU B 1 138 ? -19.61126 -5.11573 10.86087 1.000 30.03370 138 GLU A O 1
ATOM 3490 N N . ASN B 1 139 ? -19.63851 -6.13155 12.86403 1.000 28.23447 139 ASN A N 1
ATOM 3491 C CA . ASN B 1 139 ? -19.75454 -7.47100 12.31174 1.000 28.22819 139 ASN A CA 1
ATOM 3492 C C . ASN B 1 139 ? -21.19942 -7.93236 12.18883 1.000 30.63002 139 ASN A C 1
ATOM 3493 O O . ASN B 1 139 ? -21.44064 -9.09941 11.87168 1.000 29.88995 139 ASN A O 1
ATOM 3498 N N . ASP B 1 140 ? -22.16371 -7.04691 12.43929 1.000 29.28052 140 ASP A N 1
ATOM 3499 C CA . ASP B 1 140 ? -23.56671 -7.34046 12.18610 1.000 31.16453 140 ASP A CA 1
ATOM 3500 C C . ASP B 1 140 ? -24.06004 -8.51295 13.03259 1.000 31.56124 140 ASP A C 1
ATOM 3501 O O . ASP B 1 140 ? -24.85819 -9.32847 12.57144 1.000 34.74862 140 ASP A O 1
ATOM 3506 N N . LEU B 1 141 ? -23.53719 -8.65130 14.24443 1.000 30.82422 141 LEU A N 1
ATOM 3507 C CA . LEU B 1 141 ? -24.03905 -9.63968 15.18974 1.000 31.01770 141 LEU A CA 1
ATOM 3508 C C . LEU B 1 141 ? -25.17325 -9.06139 16.02996 1.000 30.41762 141 LEU A C 1
ATOM 3509 O O . LEU B 1 141 ? -25.22411 -7.85604 16.29480 1.000 30.78333 141 LEU A O 1
ATOM 3514 N N . LYS B 1 142 ? -26.07323 -9.93681 16.47213 1.000 28.54276 142 LYS A N 1
ATOM 3515 C CA . LYS B 1 142 ? -27.20771 -9.47758 17.25948 1.000 29.68879 142 LYS A CA 1
ATOM 3516 C C . LYS B 1 142 ? -26.72569 -8.85078 18.56261 1.000 29.06975 142 LYS A C 1
ATOM 3517 O O . LYS B 1 142 ? -25.80367 -9.34721 19.21384 1.000 25.86813 142 LYS A O 1
ATOM 3523 N N . ILE B 1 143 ? -27.33540 -7.73064 18.92894 1.000 28.51242 143 ILE A N 1
ATOM 3524 C CA . ILE B 1 143 ? -27.00648 -7.03372 20.15938 1.000 30.20074 143 ILE A CA 1
ATOM 3525 C C . ILE B 1 143 ? -28.29533 -6.89629 20.95645 1.000 30.21219 143 ILE A C 1
ATOM 3526 O O . ILE B 1 143 ? -29.22045 -6.17559 20.55199 1.000 31.18225 143 ILE A O 1
ATOM 3531 N N . MET B 1 144 ? -28.36439 -7.59901 22.08038 1.000 30.29590 144 MET A N 1
ATOM 3532 C CA . MET B 1 144 ? -29.52114 -7.55465 22.96122 1.000 28.61240 144 MET A CA 1
ATOM 3533 C C . MET B 1 144 ? -29.22514 -6.57980 24.08644 1.000 31.11669 144 MET A C 1
ATOM 3534 O O . MET B 1 144 ? -28.17066 -6.66842 24.72391 1.000 28.61194 144 MET A O 1
ATOM 3539 N N . LYS B 1 145 ? -30.13347 -5.62547 24.28869 1.000 31.41117 145 LYS A N 1
ATOM 3540 C CA . LYS B 1 145 ? -30.04757 -4.68040 25.38647 1.000 32.35512 145 LYS A CA 1
ATOM 3541 C C . LYS B 1 145 ? -30.66813 -5.26329 26.65565 1.000 30.18847 145 LYS A C 1
ATOM 3542 O O . LYS B 1 145 ? -31.51139 -6.16232 26.59571 1.000 29.69768 145 LYS A O 1
ATOM 3548 N N . PRO B 1 146 ? -30.27961 -4.75752 27.81914 1.000 31.33237 146 PRO A N 1
ATOM 3549 C CA . PRO B 1 146 ? -30.92311 -5.23241 29.05526 1.000 32.42650 146 PRO A CA 1
ATOM 3550 C C . PRO B 1 146 ? -32.44310 -5.14558 29.02095 1.000 32.53622 146 PRO A C 1
ATOM 3551 O O . PRO B 1 146 ? -33.12614 -6.08227 29.46566 1.000 33.55060 146 PRO A O 1
ATOM 3555 N N . SER B 1 147 ? -32.99714 -4.06149 28.46918 1.000 31.22356 147 SER A N 1
ATOM 3556 C CA . SER B 1 147 ? -34.44722 -3.92182 28.36964 1.000 32.88891 147 SER A CA 1
ATOM 3557 C C . SER B 1 147 ? -35.07586 -4.91908 27.40127 1.000 32.85322 147 SER A C 1
ATOM 3558 O O . SER B 1 147 ? -36.29400 -5.11854 27.44552 1.000 33.50030 147 SER A O 1
ATOM 3561 N N . ASP B 1 148 ? -34.28483 -5.52401 26.50694 1.000 32.49028 148 ASP A N 1
ATOM 3562 C CA . ASP B 1 148 ? -34.82639 -6.48837 25.55531 1.000 30.98357 148 ASP A CA 1
ATOM 3563 C C . ASP B 1 148 ? -35.01563 -7.88450 26.14928 1.000 32.96353 148 ASP A C 1
ATOM 3564 O O . ASP B 1 148 ? -35.82788 -8.65806 25.63012 1.000 30.51386 148 ASP A O 1
ATOM 3569 N N . LEU B 1 149 ? -34.27943 -8.24227 27.20683 1.000 32.56561 149 LEU A N 1
ATOM 3570 C CA . LEU B 1 149 ? -34.15135 -9.66308 27.53902 1.000 32.13120 149 LEU A CA 1
ATOM 3571 C C . LEU B 1 149 ? -35.46190 -10.27196 28.02094 1.000 33.57649 149 LEU A C 1
ATOM 3572 O O . LEU B 1 149 ? -35.87944 -11.32498 27.52310 1.000 31.55314 149 LEU A O 1
ATOM 3577 N N . ARG B 1 150 ? -36.12771 -9.63211 28.98792 1.000 33.84158 150 ARG A N 1
ATOM 3578 C CA . ARG B 1 150 ? -37.28799 -10.27803 29.59750 1.000 33.23582 150 ARG A CA 1
ATOM 3579 C C . ARG B 1 150 ? -38.50338 -10.34253 28.67260 1.000 34.37113 150 ARG A C 1
ATOM 3580 O O . ARG B 1 150 ? -39.16085 -11.38981 28.59735 1.000 34.32743 150 ARG A O 1
ATOM 3588 N N . PRO B 1 151 ? -38.84087 -9.27189 27.94730 1.000 35.01792 151 PRO A N 1
ATOM 3589 C CA . PRO B 1 151 ? -39.93347 -9.39760 26.96615 1.000 35.81962 151 PRO A CA 1
ATOM 3590 C C . PRO B 1 151 ? -39.67636 -10.48201 25.93966 1.000 34.48874 151 PRO A C 1
ATOM 3591 O O . PRO B 1 151 ? -40.60925 -11.18530 25.53173 1.000 36.00868 151 PRO A O 1
ATOM 3595 N N . GLU B 1 152 ? -38.42262 -10.64101 25.50970 1.000 33.64615 152 GLU A N 1
ATOM 3596 C CA . GLU B 1 152 ? -38.09932 -11.68344 24.54100 1.000 35.88834 152 GLU A CA 1
ATOM 3597 C C . GLU B 1 152 ? -38.35859 -13.07351 25.11913 1.000 34.92656 152 GLU A C 1
ATOM 3598 O O . GLU B 1 152 ? -38.99922 -13.91741 24.48063 1.000 36.16942 152 GLU A O 1
ATOM 3604 N N . ILE B 1 153 ? -37.86689 -13.33182 26.32819 1.000 33.56583 153 ILE A N 1
ATOM 3605 C CA . ILE B 1 153 ? -38.05399 -14.64794 26.93606 1.000 34.70318 153 ILE A CA 1
ATOM 3606 C C . ILE B 1 153 ? -39.53891 -14.94493 27.11808 1.000 34.68361 153 ILE A C 1
ATOM 3607 O O . ILE B 1 153 ? -39.99480 -16.08058 26.91942 1.000 33.11836 153 ILE A O 1
ATOM 3612 N N . ALA B 1 154 ? -40.31976 -13.92258 27.47694 1.000 34.39363 154 ALA A N 1
ATOM 3613 C CA . ALA B 1 154 ? -41.76064 -14.10867 27.61873 1.000 33.09869 154 ALA A CA 1
ATOM 3614 C C . ALA B 1 154 ? -42.38746 -14.55730 26.30876 1.000 35.06320 154 ALA A C 1
ATOM 3615 O O . ALA B 1 154 ? -43.18869 -15.50134 26.28277 1.000 36.59138 154 ALA A O 1
ATOM 3617 N N . ASN B 1 155 ? -42.01042 -13.91594 25.20514 1.000 33.94629 155 ASN A N 1
ATOM 3618 C CA . ASN B 1 155 ? -42.49122 -14.36574 23.90481 1.000 35.91462 155 ASN A CA 1
ATOM 3619 C C . ASN B 1 155 ? -42.07768 -15.80455 23.62431 1.000 37.01905 155 ASN A C 1
ATOM 3620 O O . ASN B 1 155 ? -42.86004 -16.58319 23.06309 1.000 34.46268 155 ASN A O 1
ATOM 3625 N N . ASN B 1 156 ? -40.85319 -16.18064 24.00666 1.000 35.41912 156 ASN A N 1
ATOM 3626 C CA . ASN B 1 156 ? -40.36561 -17.52258 23.69387 1.000 37.47365 156 ASN A CA 1
ATOM 3627 C C . ASN B 1 156 ? -41.20728 -18.60783 24.36413 1.000 35.25429 156 ASN A C 1
ATOM 3628 O O . ASN B 1 156 ? -41.55009 -19.61508 23.73206 1.000 33.46804 156 ASN A O 1
ATOM 3633 N N . LEU B 1 157 ? -41.53987 -18.43505 25.64778 1.000 34.13173 157 LEU A N 1
ATOM 3634 C CA . LEU B 1 157 ? -42.33843 -19.45534 26.33086 1.000 36.20890 157 LEU A CA 1
ATOM 3635 C C . LEU B 1 157 ? -43.70425 -19.61836 25.68144 1.000 38.98001 157 LEU A C 1
ATOM 3636 O O . LEU B 1 157 ? -44.19207 -20.74195 25.50385 1.000 37.29824 157 LEU A O 1
ATOM 3641 N N . GLN B 1 158 ? -44.34473 -18.50094 25.33984 1.000 39.07078 158 GLN A N 1
ATOM 3642 C CA . GLN B 1 158 ? -45.65339 -18.56501 24.70617 1.000 38.12215 158 GLN A CA 1
ATOM 3643 C C . GLN B 1 158 ? -45.56961 -19.29254 23.37073 1.000 40.75095 158 GLN A C 1
ATOM 3644 O O . GLN B 1 158 ? -46.43944 -20.11083 23.04077 1.000 40.47073 158 GLN A O 1
ATOM 3650 N N . LEU B 1 159 ? -44.52522 -19.01566 22.58883 1.000 38.92924 159 LEU A N 1
ATOM 3651 C CA . LEU B 1 159 ? -44.36724 -19.71021 21.31517 1.000 40.25742 159 LEU A CA 1
ATOM 3652 C C . LEU B 1 159 ? -44.14351 -21.20025 21.54020 1.000 40.94560 159 LEU A C 1
ATOM 3653 O O . LEU B 1 159 ? -44.76320 -22.04320 20.87864 1.000 41.61513 159 LEU A O 1
ATOM 3658 N N . VAL B 1 160 ? -43.26658 -21.54431 22.48639 1.000 39.12512 160 VAL A N 1
ATOM 3659 C CA . VAL B 1 160 ? -42.96765 -22.94940 22.74914 1.000 38.78961 160 VAL A CA 1
ATOM 3660 C C . VAL B 1 160 ? -44.19212 -23.66030 23.31395 1.000 42.10052 160 VAL A C 1
ATOM 3661 O O . VAL B 1 160 ? -44.50148 -24.79533 22.92693 1.000 42.63355 160 VAL A O 1
ATOM 3665 N N . LYS B 1 161 ? -44.91304 -23.00643 24.22805 1.000 39.26953 161 LYS A N 1
ATOM 3666 C CA . LYS B 1 161 ? -46.09638 -23.63637 24.80668 1.000 42.71745 161 LYS A CA 1
ATOM 3667 C C . LYS B 1 161 ? -47.14142 -23.94823 23.73961 1.000 44.42857 161 LYS A C 1
ATOM 3668 O O . LYS B 1 161 ? -47.72180 -25.03753 23.72522 1.000 43.58026 161 LYS A O 1
ATOM 3674 N N . SER B 1 162 ? -47.36641 -22.97688 22.86313 1.000 41.09138 162 SER A N 1
ATOM 3675 C CA . SER B 1 162 ? -48.34838 -23.18684 21.77780 1.000 46.63442 162 SER A CA 1
ATOM 3676 C C . SER B 1 162 ? -47.82806 -24.28148 20.84167 1.000 50.92307 162 SER A C 1
ATOM 3677 O O . SER B 1 162 ? -48.49561 -25.32878 20.73545 1.000 48.93706 162 SER A O 1
ATOM 3680 N N . GLU B 1 163 ? -46.71044 -24.02858 20.15961 1.000 46.02501 163 GLU A N 1
ATOM 3681 C CA . GLU B 1 163 ? -46.21716 -25.00027 19.14541 1.000 47.42184 163 GLU A CA 1
ATOM 3682 C C . GLU B 1 163 ? -45.80738 -26.36115 19.72784 1.000 48.72548 163 GLU A C 1
ATOM 3683 O O . GLU B 1 163 ? -46.14420 -27.37442 19.09476 1.000 51.68784 163 GLU A O 1
ATOM 3689 N N . ILE B 1 164 ? -45.08863 -26.40383 20.84910 1.000 46.34165 164 ILE A N 1
ATOM 3690 C CA . ILE B 1 164 ? -44.57598 -27.71293 21.35422 1.000 46.25265 164 ILE A CA 1
ATOM 3691 C C . ILE B 1 164 ? -45.29322 -28.09166 22.65141 1.000 47.79959 164 ILE A C 1
ATOM 3692 O O . ILE B 1 164 ? -45.55121 -29.29414 22.84734 1.000 48.92598 164 ILE A O 1
ATOM 3697 N N . GLY B 1 165 ? -45.61293 -27.10637 23.48716 1.000 42.84246 165 GLY A N 1
ATOM 3698 C CA . GLY B 1 165 ? -46.21199 -27.38223 24.80496 1.000 43.68268 165 GLY A CA 1
ATOM 3699 C C . GLY B 1 165 ? -45.15034 -27.42238 25.88336 1.000 45.42300 165 GLY A C 1
ATOM 3700 O O . GLY B 1 165 ? -43.97243 -27.62719 25.54564 1.000 42.59549 165 GLY A O 1
ATOM 3701 N N . ILE B 1 166 ? -45.55295 -27.19955 27.13413 1.000 42.86192 166 ILE A N 1
ATOM 3702 C CA . ILE B 1 166 ? -44.56711 -27.15756 28.25263 1.000 40.10697 166 ILE A CA 1
ATOM 3703 C C . ILE B 1 166 ? -45.18576 -27.77847 29.50484 1.000 41.77956 166 ILE A C 1
ATOM 3704 O O . ILE B 1 166 ? -46.41741 -27.74282 29.62887 1.000 41.93344 166 ILE A O 1
ATOM 3709 N N . SER B 1 167 ? -44.35522 -28.32454 30.38835 1.000 42.03047 167 SER A N 1
ATOM 3710 C CA . SER B 1 167 ? -44.86861 -28.82353 31.68517 1.000 43.41756 167 SER A CA 1
ATOM 3711 C C . SER B 1 167 ? -45.30706 -27.61510 32.51498 1.000 38.64279 167 SER A C 1
ATOM 3712 O O . SER B 1 167 ? -44.70611 -26.54200 32.36434 1.000 40.17848 167 SER A O 1
ATOM 3715 N N . GLU B 1 168 ? -46.31718 -27.79896 33.36269 1.000 45.30656 168 GLU A N 1
ATOM 3716 C CA . GLU B 1 168 ? -46.80471 -26.67846 34.20272 1.000 45.00065 168 GLU A CA 1
ATOM 3717 C C . GLU B 1 168 ? -45.64095 -26.25593 35.09737 1.000 37.63269 168 GLU A C 1
ATOM 3718 O O . GLU B 1 168 ? -45.45001 -25.04897 35.28261 1.000 46.12967 168 GLU A O 1
ATOM 3724 N N . GLN B 1 169 ? -44.88888 -27.23031 35.60854 1.000 41.03776 169 GLN A N 1
ATOM 3725 C CA . GLN B 1 169 ? -43.79511 -26.87965 36.54344 1.000 40.71659 169 GLN A CA 1
ATOM 3726 C C . GLN B 1 169 ? -42.74879 -26.01268 35.84090 1.000 36.11955 169 GLN A C 1
ATOM 3727 O O . GLN B 1 169 ? -42.33607 -24.99656 36.43080 1.000 33.97229 169 GLN A O 1
ATOM 3733 N N . LEU B 1 170 ? -42.37130 -26.37846 34.61235 1.000 37.51609 170 LEU A N 1
ATOM 3734 C CA . LEU B 1 170 ? -41.40616 -25.54046 33.85205 1.000 36.16224 170 LEU A CA 1
ATOM 3735 C C . LEU B 1 170 ? -42.01626 -24.17004 33.53711 1.000 35.10122 170 LEU A C 1
ATOM 3736 O O . LEU B 1 170 ? -41.32059 -23.15671 33.70629 1.000 33.22251 170 LEU A O 1
ATOM 3741 N N . GLU B 1 171 ? -43.28429 -24.15393 33.11925 1.000 33.82062 171 GLU A N 1
ATOM 3742 C CA . GLU B 1 171 ? -43.89968 -22.86260 32.72641 1.000 35.15774 171 GLU A CA 1
ATOM 3743 C C . GLU B 1 171 ? -43.94850 -21.96222 33.96057 1.000 34.87702 171 GLU A C 1
ATOM 3744 O O . GLU B 1 171 ? -43.60932 -20.77775 33.85046 1.000 34.37220 171 GLU A O 1
ATOM 3750 N N . THR B 1 172 ? -44.32338 -22.54354 35.09913 1.000 35.87499 172 THR A N 1
ATOM 3751 C CA . THR B 1 172 ? -44.44231 -21.72808 36.33056 1.000 36.14849 172 THR A CA 1
ATOM 3752 C C . THR B 1 172 ? -43.05875 -21.18939 36.69154 1.000 33.32226 172 THR A C 1
ATOM 3753 O O . THR B 1 172 ? -42.95944 -20.00015 37.02803 1.000 34.36735 172 THR A O 1
ATOM 3757 N N . ARG B 1 173 ? -42.04598 -22.05871 36.62294 1.000 31.95390 173 ARG A N 1
ATOM 3758 C CA . ARG B 1 173 ? -40.65754 -21.67300 37.00807 1.000 33.90921 173 ARG A CA 1
ATOM 3759 C C . ARG B 1 173 ? -40.14941 -20.54259 36.10160 1.000 31.91593 173 ARG A C 1
ATOM 3760 O O . ARG B 1 173 ? -39.57890 -19.59271 36.64017 1.000 29.54639 173 ARG A O 1
ATOM 3768 N N . TYR B 1 174 ? -40.39379 -20.62969 34.78829 1.000 33.49516 174 TYR A N 1
ATOM 3769 C CA . TYR B 1 174 ? -39.90591 -19.60331 33.83198 1.000 29.37594 174 TYR A CA 1
ATOM 3770 C C . TYR B 1 174 ? -40.63665 -18.28114 34.08640 1.000 32.68636 174 TYR A C 1
ATOM 3771 O O . TYR B 1 174 ? -40.00038 -17.21594 34.06967 1.000 36.44562 174 TYR A O 1
ATOM 3780 N N . ARG B 1 175 ? -41.94117 -18.37528 34.32775 1.000 32.44150 175 ARG A N 1
ATOM 3781 C CA . ARG B 1 175 ? -42.73214 -17.14109 34.53541 1.000 33.68534 175 ARG A CA 1
ATOM 3782 C C . ARG B 1 175 ? -42.20417 -16.44440 35.78535 1.000 33.98950 175 ARG A C 1
ATOM 3783 O O . ARG B 1 175 ? -42.03475 -15.22464 35.75063 1.000 29.28925 175 ARG A O 1
ATOM 3791 N N . LYS B 1 176 ? -41.95649 -17.21058 36.83655 1.000 33.46192 176 LYS A N 1
ATOM 3792 C CA . LYS B 1 176 ? -41.46760 -16.62782 38.10972 1.000 35.42570 176 LYS A CA 1
ATOM 3793 C C . LYS B 1 176 ? -40.11341 -15.95975 37.85563 1.000 34.54617 176 LYS A C 1
ATOM 3794 O O . LYS B 1 176 ? -39.86969 -14.87445 38.41087 1.000 34.37824 176 LYS A O 1
ATOM 3800 N N . TRP B 1 177 ? -39.26219 -16.60865 37.05520 1.000 33.51686 177 TRP A N 1
ATOM 3801 C CA . TRP B 1 177 ? -37.91324 -16.05962 36.76325 1.000 33.44372 177 TRP A CA 1
ATOM 3802 C C . TRP B 1 177 ? -38.02945 -14.72526 36.02111 1.000 34.14817 177 TRP A C 1
ATOM 3803 O O . TRP B 1 177 ? -37.34628 -13.76668 36.41739 1.000 31.67915 177 TRP A O 1
ATOM 3814 N N . LEU B 1 178 ? -38.93180 -14.65520 35.04529 1.000 32.84112 178 LEU A N 1
ATOM 3815 C CA . LEU B 1 178 ? -39.14914 -13.39374 34.28548 1.000 36.62000 178 LEU A CA 1
ATOM 3816 C C . LEU B 1 178 ? -39.65938 -12.36205 35.28766 1.000 39.43770 178 LEU A C 1
ATOM 3817 O O . LEU B 1 178 ? -39.28923 -11.18663 35.16748 1.000 37.55270 178 LEU A O 1
ATOM 3822 N N . ASP B 1 179 ? -40.50262 -12.80802 36.21424 1.000 37.32157 179 ASP A N 1
ATOM 3823 C CA . ASP B 1 179 ? -41.07492 -11.93419 37.26974 1.000 42.67272 179 ASP A CA 1
ATOM 3824 C C . ASP B 1 179 ? -39.98993 -11.36554 38.18943 1.000 44.65162 179 ASP A C 1
ATOM 3825 O O . ASP B 1 179 ? -40.17037 -10.22782 38.65367 1.000 44.09695 179 ASP A O 1
ATOM 3830 N N . ASN B 1 180 ? -38.93409 -12.12850 38.50061 1.000 36.91180 180 ASN A N 1
ATOM 3831 C CA . ASN B 1 180 ? -38.00286 -11.62753 39.54476 1.000 42.32479 180 ASN A CA 1
ATOM 3832 C C . ASN B 1 180 ? -37.01911 -10.62237 38.94923 1.000 40.40161 180 ASN A C 1
ATOM 3833 O O . ASN B 1 180 ? -36.05927 -11.04825 38.28929 1.000 41.06966 180 ASN A O 1
ATOM 3838 N N . ASP B 1 181 ? -37.21272 -9.34778 39.27936 1.000 39.25885 181 ASP A N 1
ATOM 3839 C CA . ASP B 1 181 ? -36.36464 -8.23737 38.76306 1.000 41.80094 181 ASP A CA 1
ATOM 3840 C C . ASP B 1 181 ? -34.91555 -8.32364 39.23854 1.000 37.81541 181 ASP A C 1
ATOM 3841 O O . ASP B 1 181 ? -34.03538 -8.11361 38.39912 1.000 39.97583 181 ASP A O 1
ATOM 3846 N N . VAL B 1 182 ? -34.67892 -8.71559 40.48837 1.000 40.78271 182 VAL A N 1
ATOM 3847 C CA . VAL B 1 182 ? -33.31926 -8.62860 41.10889 1.000 40.40562 182 VAL A CA 1
ATOM 3848 C C . VAL B 1 182 ? -32.30624 -9.47367 40.32927 1.000 37.26733 182 VAL A C 1
ATOM 3849 O O . VAL B 1 182 ? -31.14692 -9.05318 40.24793 1.000 33.58224 182 VAL A O 1
ATOM 3853 N N . LEU B 1 183 ? -32.71793 -10.63071 39.82252 1.000 38.87739 183 LEU A N 1
ATOM 3854 C CA . LEU B 1 183 ? -31.78279 -11.54561 39.12117 1.000 33.99182 183 LEU A CA 1
ATOM 3855 C C . LEU B 1 183 ? -31.19403 -10.85965 37.88496 1.000 36.00621 183 LEU A C 1
ATOM 3856 O O . LEU B 1 183 ? -30.01706 -11.11740 37.59530 1.000 35.71125 183 LEU A O 1
ATOM 3861 N N . TRP B 1 184 ? -31.98089 -10.07247 37.15208 1.000 34.29473 184 TRP A N 1
ATOM 3862 C CA . TRP B 1 184 ? -31.51443 -9.50343 35.85231 1.000 36.51633 184 TRP A CA 1
ATOM 3863 C C . TRP B 1 184 ? -30.52965 -8.32949 35.98360 1.000 35.65180 184 TRP A C 1
ATOM 3864 O O . TRP B 1 184 ? -30.83464 -7.39832 36.73537 1.000 38.92616 184 TRP A O 1
ATOM 3875 N N . ALA B 1 185 ? -29.39951 -8.38065 35.26184 1.000 35.05449 185 ALA A N 1
ATOM 3876 C CA . ALA B 1 185 ? -28.38126 -7.33591 35.24719 1.000 32.01338 185 ALA A CA 1
ATOM 3877 C C . ALA B 1 185 ? -28.82398 -6.16030 34.37703 1.000 34.87256 185 ALA A C 1
ATOM 3878 O O . ALA B 1 185 ? -29.70128 -6.28314 33.51635 1.000 36.70221 185 ALA A O 1
ATOM 3880 N N . ASP B 1 186 ? -28.19600 -5.00982 34.60624 1.000 31.34045 186 ASP A N 1
ATOM 3881 C CA . ASP B 1 186 ? -28.48039 -3.79528 33.84866 1.000 36.45297 186 ASP A CA 1
ATOM 3882 C C . ASP B 1 186 ? -27.51198 -3.56171 32.69299 1.000 36.70909 186 ASP A C 1
ATOM 3883 O O . ASP B 1 186 ? -27.45793 -2.44734 32.16266 1.000 37.02315 186 ASP A O 1
ATOM 3888 N N . PHE B 1 187 ? -26.74120 -4.57407 32.30014 1.000 33.03219 187 PHE A N 1
ATOM 3889 C CA . PHE B 1 187 ? -25.81283 -4.45340 31.18270 1.000 32.45804 187 PHE A CA 1
ATOM 3890 C C . PHE B 1 187 ? -25.76534 -5.77027 30.42598 1.000 30.73227 187 PHE A C 1
ATOM 3891 O O . PHE B 1 187 ? -26.11533 -6.83028 30.95298 1.000 28.24090 187 PHE A O 1
ATOM 3899 N N . THR B 1 188 ? -25.34439 -5.69214 29.16284 1.000 28.96641 188 THR A N 1
ATOM 3900 C CA . THR B 1 188 ? -25.10883 -6.88927 28.37153 1.000 25.14103 188 THR A CA 1
ATOM 3901 C C . THR B 1 188 ? -23.71727 -6.81964 27.75698 1.000 26.61527 188 THR A C 1
ATOM 3902 O O . THR B 1 188 ? -23.14442 -5.74454 27.56841 1.000 26.02764 188 THR A O 1
ATOM 3906 N N . GLN B 1 189 ? -23.16948 -7.99564 27.45087 1.000 24.96838 189 GLN A N 1
ATOM 3907 C CA . GLN B 1 189 ? -21.81286 -8.08585 26.93758 1.000 24.38780 189 GLN A CA 1
ATOM 3908 C C . GLN B 1 189 ? -21.74689 -9.14910 25.84554 1.000 20.67601 189 GLN A C 1
ATOM 3909 O O . GLN B 1 189 ? -22.64326 -9.98515 25.70867 1.000 20.08716 189 GLN A O 1
ATOM 3915 N N . PHE B 1 190 ? -20.66476 -9.10126 25.06979 1.000 23.14462 190 PHE A N 1
ATOM 3916 C CA . PHE B 1 190 ? -20.42250 -10.14361 24.08030 1.000 20.52672 190 PHE A CA 1
ATOM 3917 C C . PHE B 1 190 ? -20.17734 -11.46415 24.79709 1.000 18.61098 190 PHE A C 1
ATOM 3918 O O . PHE B 1 190 ? -19.32223 -11.54925 25.68506 1.000 20.06146 190 PHE A O 1
ATOM 3926 N N . ILE B 1 191 ? -20.92360 -12.49966 24.40106 1.000 20.09903 191 ILE A N 1
ATOM 3927 C CA . ILE B 1 191 ? -20.84169 -13.81411 25.01326 1.000 18.79689 191 ILE A CA 1
ATOM 3928 C C . ILE B 1 191 ? -20.66469 -14.86449 23.92693 1.000 17.87704 191 ILE A C 1
ATOM 3929 O O . ILE B 1 191 ? -21.05334 -14.68024 22.77270 1.000 18.37214 191 ILE A O 1
ATOM 3934 N N . HIS B 1 192 ? -20.08307 -15.99277 24.32868 1.000 15.64882 192 HIS A N 1
ATOM 3935 C CA . HIS B 1 192 ? -19.98271 -17.13985 23.43565 1.000 16.68514 192 HIS A CA 1
ATOM 3936 C C . HIS B 1 192 ? -21.36119 -17.70950 23.12169 1.000 17.34682 192 HIS A C 1
ATOM 3937 O O . HIS B 1 192 ? -21.67844 -17.99535 21.96179 1.000 16.20740 192 HIS A O 1
ATOM 3944 N N . GLY B 1 193 ? -22.20284 -17.86137 24.14396 1.000 17.36273 193 GLY A N 1
ATOM 3945 C CA . GLY B 1 193 ? -23.59572 -18.18187 23.95177 1.000 18.41365 193 GLY A CA 1
ATOM 3946 C C . GLY B 1 193 ? -23.94655 -19.65245 23.94321 1.000 17.72639 193 GLY A C 1
ATOM 3947 O O . GLY B 1 193 ? -25.13777 -19.98391 24.01854 1.000 19.42275 193 GLY A O 1
ATOM 3948 N N . ASP B 1 194 ? -22.95982 -20.54474 23.86870 1.000 17.54599 194 ASP A N 1
ATOM 3949 C CA . ASP B 1 194 ? -23.15246 -21.99244 23.92573 1.000 17.49928 194 ASP A CA 1
ATOM 3950 C C . ASP B 1 194 ? -21.99534 -22.61805 24.68351 1.000 18.35924 194 ASP A C 1
ATOM 3951 O O . ASP B 1 194 ? -21.47257 -23.67010 24.30433 1.000 17.95970 194 ASP A O 1
ATOM 3956 N N . LEU B 1 195 ? -21.58186 -21.97841 25.76380 1.000 17.12992 195 LEU A N 1
ATOM 3957 C CA . LEU B 1 195 ? -20.34158 -22.31820 26.44408 1.000 17.22515 195 LEU A CA 1
ATOM 3958 C C . LEU B 1 195 ? -20.57019 -23.37277 27.51977 1.000 19.22992 195 LEU A C 1
ATOM 3959 O O . LEU B 1 195 ? -21.32656 -23.15283 28.47043 1.000 19.35218 195 LEU A O 1
ATOM 3964 N N . TYR B 1 196 ? -19.86285 -24.48877 27.40320 1.000 17.48698 196 TYR A N 1
ATOM 3965 C CA . TYR B 1 196 ? -19.83050 -25.50069 28.44620 1.000 18.07296 196 TYR A CA 1
ATOM 3966 C C . TYR B 1 196 ? -18.60520 -26.36348 28.18606 1.000 17.65062 196 TYR A C 1
ATOM 3967 O O . TYR B 1 196 ? -17.87936 -26.14640 27.21302 1.000 17.44267 196 TYR A O 1
ATOM 3976 N N . ALA B 1 197 ? -18.36115 -27.32482 29.08348 1.000 16.83254 197 ALA A N 1
ATOM 3977 C CA . ALA B 1 197 ? -17.10412 -28.06939 29.05814 1.000 18.45688 197 ALA A CA 1
ATOM 3978 C C . ALA B 1 197 ? -16.88930 -28.81005 27.74639 1.000 18.65020 197 ALA A C 1
ATOM 3979 O O . ALA B 1 197 ? -15.73954 -29.08185 27.38081 1.000 19.00350 197 ALA A O 1
ATOM 3981 N N . GLY B 1 198 ? -17.96849 -29.20046 27.06050 1.000 17.53725 198 GLY A N 1
ATOM 3982 C CA . GLY B 1 198 ? -17.83352 -29.86900 25.77487 1.000 18.65009 198 GLY A CA 1
ATOM 3983 C C . GLY B 1 198 ? -17.18309 -29.00693 24.71532 1.000 16.04719 198 GLY A C 1
ATOM 3984 O O . GLY B 1 198 ? -16.68824 -29.53761 23.71265 1.000 17.74955 198 GLY A O 1
ATOM 3985 N N . HIS B 1 199 ? -17.19595 -27.68669 24.92595 1.000 15.65352 199 HIS A N 1
ATOM 3986 C CA . HIS B 1 199 ? -16.65728 -26.73042 23.91858 1.000 15.53716 199 HIS A CA 1
ATOM 3987 C C . HIS B 1 199 ? -15.38615 -26.05143 24.43769 1.000 15.64382 199 HIS A C 1
ATOM 3988 O O . HIS B 1 199 ? -14.89558 -25.10571 23.79646 1.000 16.29930 199 HIS A O 1
ATOM 3995 N N . VAL B 1 200 ? -14.85996 -26.54288 25.55791 1.000 15.08708 200 VAL A N 1
ATOM 3996 C CA . VAL B 1 200 ? -13.62476 -25.95376 26.14520 1.000 15.07741 200 VAL A CA 1
ATOM 3997 C C . VAL B 1 200 ? -12.50338 -26.98229 26.00050 1.000 16.10511 200 VAL A C 1
ATOM 3998 O O . VAL B 1 200 ? -12.70980 -28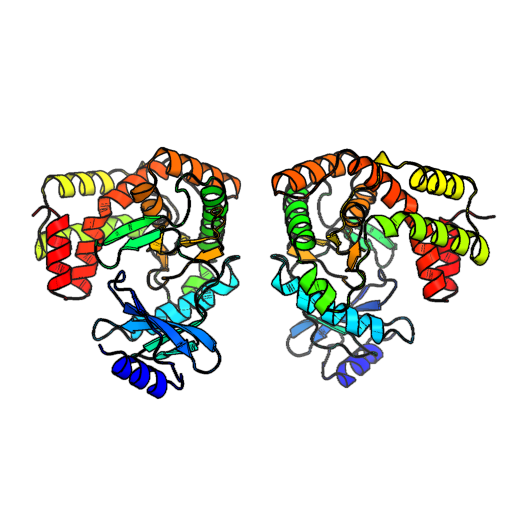.13561 26.40425 1.000 18.98530 200 VAL A O 1
ATOM 4002 N N . LEU B 1 201 ? -11.36621 -26.55127 25.45621 1.000 15.52204 201 LEU A N 1
ATOM 4003 C CA . LEU B 1 201 ? -10.23595 -27.47592 25.21137 1.000 17.63848 201 LEU A CA 1
ATOM 4004 C C . LEU B 1 201 ? -9.18094 -27.17908 26.27243 1.000 16.99247 201 LEU A C 1
ATOM 4005 O O . LEU B 1 201 ? -8.88494 -25.99721 26.49144 1.000 16.70999 201 LEU A O 1
ATOM 4010 N N . ALA B 1 202 ? -8.71750 -28.21892 26.95939 1.000 16.94705 202 ALA A N 1
ATOM 4011 C CA . ALA B 1 202 ? -7.77743 -27.98088 28.07279 1.000 17.64381 202 ALA A CA 1
ATOM 4012 C C . ALA B 1 202 ? -6.71548 -29.07606 28.19031 1.000 23.61423 202 ALA A C 1
ATOM 4013 O O . ALA B 1 202 ? -6.95903 -30.19726 27.72211 1.000 21.44392 202 ALA A O 1
ATOM 4015 N N . SER B 1 203 ? -5.59251 -28.73977 28.81316 1.000 24.93499 203 SER A N 1
ATOM 4016 C CA . SER B 1 203 ? -4.53196 -29.72974 29.11857 1.000 27.46753 203 SER A CA 1
ATOM 4017 C C . SER B 1 203 ? -5.01310 -30.58990 30.28969 1.000 29.33982 203 SER A C 1
ATOM 4018 O O . SER B 1 203 ? -6.01309 -30.21101 30.91178 1.000 30.52313 203 SER A O 1
ATOM 4021 N N . LYS B 1 204 ? -4.33275 -31.70143 30.57618 1.000 30.47264 204 LYS A N 1
ATOM 4022 C CA . LYS B 1 204 ? -4.75728 -32.65378 31.63926 1.000 39.31717 204 LYS A CA 1
ATOM 4023 C C . LYS B 1 204 ? -4.79004 -31.88832 32.96353 1.000 33.72132 204 LYS A C 1
ATOM 4024 O O . LYS B 1 204 ? -5.67637 -32.18236 33.77805 1.000 33.95316 204 LYS A O 1
ATOM 4030 N N . ASP B 1 205 ? -3.86441 -30.95625 33.15423 1.000 32.71256 205 ASP A N 1
ATOM 4031 C CA . ASP B 1 205 ? -3.80833 -30.10302 34.37318 1.000 34.57936 205 ASP A CA 1
ATOM 4032 C C . ASP B 1 205 ? -5.08919 -29.26140 34.41648 1.000 33.13137 205 ASP A C 1
ATOM 4033 O O . ASP B 1 205 ? -5.41686 -28.75084 35.50076 1.000 31.76739 205 ASP A O 1
ATOM 4038 N N . GLY B 1 206 ? -5.75383 -29.08981 33.27095 1.000 29.16090 206 GLY A N 1
ATOM 4039 C CA . GLY B 1 206 ? -6.97702 -28.27238 33.19713 1.000 27.32832 206 GLY A CA 1
ATOM 4040 C C . GLY B 1 206 ? -6.75832 -26.83811 32.76805 1.000 24.90717 206 GLY A C 1
ATOM 4041 O O . GLY B 1 206 ? -7.72420 -26.06185 32.83663 1.000 23.09571 206 GLY A O 1
ATOM 4042 N N . ALA B 1 207 ? -5.53987 -26.47603 32.36763 1.000 23.24331 207 ALA A N 1
ATOM 4043 C CA . ALA B 1 207 ? -5.39054 -25.11079 31.82580 1.000 26.32298 207 ALA A CA 1
ATOM 4044 C C . ALA B 1 207 ? -6.17774 -25.04223 30.51168 1.000 22.89187 207 ALA A C 1
ATOM 4045 O O . ALA B 1 207 ? -5.93396 -25.88547 29.63497 1.000 21.19130 207 ALA A O 1
ATOM 4047 N N . VAL B 1 208 ? -7.01286 -24.01537 30.35867 1.000 19.25158 208 VAL A N 1
ATOM 4048 C CA . VAL B 1 208 ? -7.80878 -23.85873 29.10848 1.000 18.40530 208 VAL A CA 1
ATOM 4049 C C . VAL B 1 208 ? -6.85012 -23.47411 27.97768 1.000 18.67741 208 VAL A C 1
ATOM 4050 O O . VAL B 1 208 ? -5.98847 -22.61791 28.21662 1.000 19.95616 208 VAL A O 1
ATOM 4054 N N . SER B 1 209 ? -7.04579 -24.04214 26.78777 1.000 19.57835 209 SER A N 1
ATOM 4055 C CA . SER B 1 209 ? -6.14231 -23.77348 25.64123 1.000 18.92145 209 SER A CA 1
ATOM 4056 C C . SER B 1 209 ? -6.95589 -23.37079 24.40982 1.000 20.51715 209 SER A C 1
ATOM 4057 O O . SER B 1 209 ? -6.36256 -22.82753 23.46976 1.000 18.51912 209 SER A O 1
ATOM 4060 N N . GLY B 1 210 ? -8.26420 -23.63518 24.41736 1.000 18.04299 210 GLY A N 1
ATOM 4061 C CA . GLY B 1 210 ? -9.03887 -23.36751 23.21601 1.000 18.72868 210 GLY A CA 1
ATOM 4062 C C . GLY B 1 210 ? -10.51609 -23.38336 23.53571 1.000 15.96613 210 GLY A C 1
ATOM 4063 O O . GLY B 1 210 ? -10.93021 -23.92376 24.56032 1.000 14.95640 210 GLY A O 1
ATOM 4064 N N . VAL B 1 211 ? -11.30859 -22.78634 22.64104 1.000 15.79052 211 VAL A N 1
ATOM 4065 C CA . VAL B 1 211 ? -12.77248 -22.79949 22.69471 1.000 13.76917 211 VAL A CA 1
ATOM 4066 C C . VAL B 1 211 ? -13.28427 -22.98839 21.26918 1.000 16.00559 211 VAL A C 1
ATOM 4067 O O . VAL B 1 211 ? -12.78770 -22.31996 20.36222 1.000 15.61059 211 VAL A O 1
ATOM 4071 N N . ILE B 1 212 ? -14.28194 -23.85842 21.02759 1.000 14.24139 212 ILE A N 1
ATOM 4072 C CA . ILE B 1 212 ? -14.51397 -24.33561 19.64667 1.000 17.73388 212 ILE A CA 1
ATOM 4073 C C . ILE B 1 212 ? -15.74802 -23.75285 18.94113 1.000 23.09223 212 ILE A C 1
ATOM 4074 O O . ILE B 1 212 ? -15.62084 -23.11613 17.89413 1.000 37.04624 212 ILE A O 1
ATOM 4079 N N . ASP B 1 213 ? -16.92109 -24.00388 19.43832 1.000 24.60825 213 ASP A N 1
ATOM 4080 C CA . ASP B 1 213 ? -18.14208 -23.94727 18.61530 1.000 18.72896 213 ASP A CA 1
ATOM 4081 C C . ASP B 1 213 ? -18.82495 -22.58523 18.79855 1.000 18.41936 213 ASP A C 1
ATOM 4082 O O . ASP B 1 213 ? -19.49317 -22.35934 19.80198 1.000 19.32716 213 ASP A O 1
ATOM 4087 N N . TRP B 1 214 ? -18.69131 -21.68445 17.80725 1.000 18.03463 214 TRP A N 1
ATOM 4088 C CA . TRP B 1 214 ? -18.92101 -20.25794 18.02631 1.000 17.27519 214 TRP A CA 1
ATOM 4089 C C . TRP B 1 214 ? -20.13207 -19.66421 17.31069 1.000 18.36769 214 TRP A C 1
ATOM 4090 O O . TRP B 1 214 ? -20.26364 -18.43409 17.27771 1.000 17.89585 214 TRP A O 1
ATOM 4101 N N . SER B 1 215 ? -21.03043 -20.48170 16.76680 1.000 15.76001 215 SER A N 1
ATOM 4102 C CA . SER B 1 215 ? -22.11082 -19.93525 15.94391 1.000 18.22112 215 SER A CA 1
ATOM 4103 C C . SER B 1 215 ? -23.05374 -19.03824 16.73631 1.000 20.63887 215 SER A C 1
ATOM 4104 O O . SER B 1 215 ? -23.75721 -18.21301 16.14418 1.000 20.23048 215 SER A O 1
ATOM 4107 N N . THR B 1 216 ? -23.13770 -19.22474 18.05072 1.000 18.99212 216 THR A N 1
ATOM 4108 C CA . THR B 1 216 ? -24.13180 -18.53164 18.87346 1.000 18.50103 216 THR A CA 1
ATOM 4109 C C . THR B 1 216 ? -23.68678 -17.17560 19.41691 1.000 18.02907 216 THR A C 1
ATOM 4110 O O . THR B 1 216 ? -24.47825 -16.52988 20.11520 1.000 20.29755 216 THR A O 1
ATOM 4114 N N . ALA B 1 217 ? -22.44585 -16.74638 19.17436 1.000 18.12319 217 ALA A N 1
ATOM 4115 C CA . ALA B 1 217 ? -21.88167 -15.59931 19.88373 1.000 18.26604 217 ALA A CA 1
ATOM 4116 C C . ALA B 1 217 ? -22.58900 -14.29684 19.51311 1.000 20.92443 217 ALA A C 1
ATOM 4117 O O . ALA B 1 217 ? -22.86558 -14.02875 18.34251 1.000 19.50205 217 ALA A O 1
ATOM 4119 N N . HIS B 1 218 ? -22.87349 -13.48342 20.51795 1.000 20.14439 218 HIS A N 1
ATOM 4120 C CA . HIS B 1 218 ? -23.56439 -12.20577 20.33031 1.000 20.59361 218 HIS A CA 1
ATOM 4121 C C . HIS B 1 218 ? -23.54915 -11.48235 21.67651 1.000 21.62047 218 HIS A C 1
ATOM 4122 O O . HIS B 1 218 ? -23.02433 -11.99794 22.66175 1.000 20.85145 218 HIS A O 1
ATOM 4129 N N . ILE B 1 219 ? -24.09457 -10.26064 21.70857 1.000 21.35328 219 ILE A N 1
ATOM 4130 C CA . ILE B 1 219 ? -24.18554 -9.49220 22.94898 1.000 23.33673 219 ILE A CA 1
ATOM 4131 C C . ILE B 1 219 ? -25.49321 -9.83585 23.65361 1.000 23.49597 219 ILE A C 1
ATOM 4132 O O . ILE B 1 219 ? -26.57660 -9.75216 23.05622 1.000 21.07486 219 ILE A O 1
ATOM 4137 N N . ASP B 1 220 ? -25.39752 -10.21761 24.92178 1.000 20.94195 220 ASP A N 1
ATOM 4138 C CA . ASP B 1 220 ? -26.54935 -10.74442 25.65322 1.000 23.00824 220 ASP A CA 1
ATOM 4139 C C . ASP B 1 2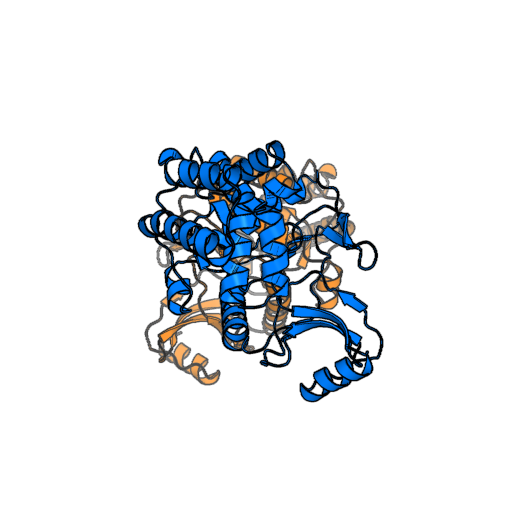20 ? -26.19268 -10.77227 27.13636 1.000 22.07052 220 ASP A C 1
ATOM 4140 O O . ASP B 1 220 ? -25.18590 -10.19604 27.56724 1.000 20.22246 220 ASP A O 1
ATOM 4145 N N . ASP B 1 221 ? -27.03955 -11.42740 27.91417 1.000 23.07060 221 ASP A N 1
ATOM 4146 C CA . ASP B 1 221 ? -26.86012 -11.54509 29.35086 1.000 22.20932 221 ASP A CA 1
ATOM 4147 C C . ASP B 1 221 ? -25.59734 -12.34931 29.65557 1.000 22.11136 221 ASP A C 1
ATOM 4148 O O . ASP B 1 221 ? -25.48985 -13.50391 29.22053 1.000 21.35708 221 ASP A O 1
ATOM 4153 N N . PRO B 1 222 ? -24.63483 -11.79171 30.38758 1.000 20.12134 222 PRO A N 1
ATOM 4154 C CA . PRO B 1 222 ? -23.41100 -12.54889 30.69033 1.000 22.35247 222 PRO A CA 1
ATOM 4155 C C . PRO B 1 222 ? -23.67582 -13.85679 31.41039 1.000 23.26099 222 PRO A C 1
ATOM 4156 O O . PRO B 1 222 ? -22.89635 -14.80691 31.26246 1.000 21.13927 222 PRO A O 1
ATOM 4160 N N . ALA B 1 223 ? -24.76604 -13.94864 32.17221 1.000 22.03774 223 ALA A N 1
ATOM 4161 C CA . ALA B 1 223 ? -25.03069 -15.17653 32.91518 1.000 22.82331 223 ALA A CA 1
ATOM 4162 C C . ALA B 1 223 ? -25.14748 -16.38537 31.99375 1.000 22.12977 223 ALA A C 1
ATOM 4163 O O . ALA B 1 223 ? -24.91478 -17.51419 32.42738 1.000 20.78147 223 ALA A O 1
ATOM 4165 N N . ILE B 1 224 ? -25.51238 -16.17628 30.72644 1.000 21.59996 224 ILE A N 1
ATOM 4166 C CA . ILE B 1 224 ? -25.60309 -17.28018 29.78084 1.000 21.73717 224 ILE A CA 1
ATOM 4167 C C . ILE B 1 224 ? -24.27826 -18.03191 29.67933 1.000 19.72427 224 ILE A C 1
ATOM 4168 O O . ILE B 1 224 ? -24.26929 -19.24815 29.46461 1.000 20.25023 224 ILE A O 1
ATOM 4173 N N . ASP B 1 225 ? -23.14706 -17.32815 29.81376 1.000 18.52408 225 ASP A N 1
ATOM 4174 C CA . ASP B 1 225 ? -21.81906 -17.93490 29.70810 1.000 18.62227 225 ASP A CA 1
ATOM 4175 C C . ASP B 1 225 ? -21.34566 -18.59410 30.99563 1.000 19.99849 225 ASP A C 1
ATOM 4176 O O . ASP B 1 225 ? -20.23730 -19.14245 31.00845 1.000 20.47607 225 ASP A O 1
ATOM 4181 N N . PHE B 1 226 ? -22.13690 -18.53098 32.07354 1.000 18.20086 226 PHE A N 1
ATOM 4182 C CA . PHE B 1 226 ? -21.86072 -19.25900 33.30863 1.000 20.72295 226 PHE A CA 1
ATOM 4183 C C . PHE B 1 226 ? -22.77962 -20.44763 33.53419 1.000 21.51129 226 PHE A C 1
ATOM 4184 O O . PHE B 1 226 ? -22.45662 -21.31015 34.36030 1.000 21.76360 226 PHE A O 1
ATOM 4192 N N . ALA B 1 227 ? -23.91348 -20.51000 32.82208 1.000 22.76601 227 ALA A N 1
ATOM 4193 C CA . ALA B 1 227 ? -24.91611 -21.53850 33.07567 1.000 23.11751 227 ALA A CA 1
ATOM 4194 C C . ALA B 1 227 ? -24.39563 -22.92549 32.74785 1.000 22.53077 227 ALA A C 1
ATOM 4195 O O . ALA B 1 227 ? -24.66501 -23.88839 33.47155 1.000 22.22121 227 ALA A O 1
ATOM 4197 N N . GLY B 1 228 ? -23.67456 -23.06256 31.63820 1.000 20.80779 228 GLY A N 1
ATOM 4198 C CA . GLY B 1 228 ? -23.13401 -24.36359 31.29923 1.000 21.44006 228 GLY A CA 1
ATOM 4199 C C . GLY B 1 228 ? -22.20101 -24.89660 32.36148 1.000 19.56227 228 GLY A C 1
ATOM 4200 O O . GLY B 1 228 ? -22.08803 -26.11554 32.55150 1.000 20.83806 228 GLY A O 1
ATOM 4201 N N . HIS B 1 229 ? -21.47725 -24.00678 33.02773 1.000 19.17780 229 HIS A N 1
ATOM 4202 C CA . HIS B 1 229 ? -20.57816 -24.44575 34.08396 1.000 20.99928 229 HIS A CA 1
ATOM 4203 C C . HIS B 1 229 ? -21.35404 -25.06356 35.23956 1.000 23.19929 229 HIS A C 1
ATOM 4204 O O . HIS B 1 229 ? -21.03325 -26.16347 35.69793 1.000 22.70344 229 HIS A O 1
ATOM 4211 N N . VAL B 1 230 ? -22.39100 -24.37778 35.72141 1.000 22.08580 230 VAL A N 1
ATOM 4212 C CA . VAL B 1 230 ? -23.09375 -24.90467 36.88773 1.000 23.81732 230 VAL A CA 1
ATOM 4213 C C . VAL B 1 230 ? -23.79517 -26.22215 36.56688 1.000 25.47994 230 VAL A C 1
ATOM 4214 O O . VAL B 1 230 ? -23.87112 -27.11015 37.42502 1.000 24.90431 230 VAL A O 1
ATOM 4218 N N . THR B 1 231 ? -24.28146 -26.40487 35.33628 1.000 24.62034 231 THR A N 1
ATOM 4219 C CA . THR B 1 231 ? -24.95280 -27.66039 35.01929 1.000 26.15474 231 THR A CA 1
ATOM 4220 C C . THR B 1 231 ? -24.02574 -28.85531 35.22826 1.000 28.74184 231 THR A C 1
ATOM 4221 O O . THR B 1 231 ? -24.45581 -29.90625 35.72045 1.000 30.95884 231 THR A O 1
ATOM 4225 N N . LEU B 1 232 ? -22.74942 -28.71024 34.88292 1.000 26.76131 232 LEU A N 1
ATOM 4226 C CA . LEU B 1 232 ? -21.82066 -29.83232 34.93480 1.000 27.42612 232 LEU A CA 1
ATOM 4227 C C . LEU B 1 232 ? -20.91363 -29.84713 36.15956 1.000 24.69693 232 LEU A C 1
ATOM 4228 O O . LEU B 1 232 ? -20.41806 -30.91936 36.51447 1.000 27.45065 232 LEU A O 1
ATOM 4233 N N . PHE B 1 233 ? -20.66463 -28.70375 36.79972 1.000 21.56053 233 PHE A N 1
ATOM 4234 C CA . PHE B 1 233 ? -19.70381 -28.63276 37.89426 1.000 24.65319 233 PHE A CA 1
ATOM 4235 C C . PHE B 1 233 ? -20.31208 -28.36755 39.25949 1.000 26.98217 233 PHE A C 1
ATOM 4236 O O . PHE B 1 233 ? -19.62581 -28.56032 40.26699 1.000 26.19791 233 PHE A O 1
ATOM 4244 N N . GLY B 1 234 ? -21.54032 -27.88197 39.32904 1.000 27.30673 234 GLY A N 1
ATOM 4245 C CA . GLY B 1 234 ? -22.19491 -27.70180 40.60648 1.000 26.95297 234 GLY A CA 1
ATOM 4246 C C . GLY B 1 234 ? -22.07586 -26.28238 41.13368 1.000 27.56949 234 GLY A C 1
ATOM 4247 O O . GLY B 1 234 ? -21.29904 -25.45485 40.64886 1.000 24.87409 234 GLY A O 1
ATOM 4248 N N . GLU B 1 235 ? -22.86392 -26.01330 42.18236 1.000 28.47979 235 GLU A N 1
ATOM 4249 C CA . GLU B 1 235 ? -23.02907 -24.64159 42.64831 1.000 27.35959 235 GLU A CA 1
ATOM 4250 C C . GLU B 1 235 ? -21.77870 -24.10839 43.33363 1.000 24.98144 235 GLU A C 1
ATOM 4251 O O . GLU B 1 235 ? -21.44860 -22.92795 43.19255 1.000 25.56704 235 GLU A O 1
ATOM 4257 N N . GLU B 1 236 ? -21.07679 -24.93743 44.10676 1.000 25.11488 236 GLU A N 1
ATOM 4258 C CA . GLU B 1 236 ? -19.88251 -24.41719 44.76323 1.000 28.36798 236 GLU A CA 1
ATOM 4259 C C . GLU B 1 236 ? -18.80463 -24.07660 43.74218 1.000 26.91661 236 GLU A C 1
ATOM 4260 O O . GLU B 1 236 ? -18.08703 -23.08032 43.89433 1.000 26.27345 236 GLU A O 1
ATOM 4266 N N . SER B 1 237 ? -18.67623 -24.88888 42.70072 1.000 25.71588 237 SER A N 1
ATOM 4267 C CA . SER B 1 237 ? -17.72042 -24.54917 41.64997 1.000 25.35602 237 SER A CA 1
ATOM 4268 C C . SER B 1 237 ? -18.09849 -23.23742 40.97652 1.000 24.31988 237 SER A C 1
ATOM 4269 O O . SER B 1 237 ? -17.24984 -22.35465 40.79946 1.000 24.73537 237 SER A O 1
ATOM 4272 N N . LEU B 1 238 ? -19.38308 -23.06519 40.65853 1.000 23.71015 238 LEU A N 1
ATOM 4273 C CA . LEU B 1 238 ? -19.82200 -21.80728 40.06729 1.000 24.77758 238 LEU A CA 1
ATOM 4274 C C . LEU B 1 238 ? -19.47732 -20.63074 40.96418 1.000 23.90437 238 LEU A C 1
ATOM 4275 O O . LEU B 1 238 ? -19.00325 -19.59684 40.48389 1.000 25.02081 238 LEU A O 1
ATOM 4280 N N . LYS B 1 239 ? -19.67221 -20.76710 42.28181 1.000 28.02097 239 LYS A N 1
ATOM 4281 C CA . LYS B 1 239 ? -19.33265 -19.65257 43.16078 1.000 25.42289 239 LYS A CA 1
ATOM 4282 C C . LYS B 1 239 ? -17.85343 -19.30448 43.07472 1.000 25.94020 239 LYS A C 1
ATOM 4283 O O . LYS B 1 239 ? -17.48792 -18.12490 43.09655 1.000 27.44271 239 LYS A O 1
ATOM 4289 N N . THR B 1 240 ? -16.97980 -20.31261 43.01862 1.000 26.97532 240 THR A N 1
ATOM 4290 C CA . THR B 1 240 ? -15.55172 -20.02348 42.90675 1.000 27.91021 240 THR A CA 1
ATOM 4291 C C . THR B 1 240 ? -15.22828 -19.38131 41.56325 1.000 26.06078 240 THR A C 1
ATOM 4292 O O . THR B 1 240 ? -14.40535 -18.46341 41.48323 1.000 24.95291 240 THR A O 1
ATOM 4296 N N . LEU B 1 241 ? -15.88150 -19.84665 40.49938 1.000 24.21313 241 LEU A N 1
ATOM 4297 C CA . LEU B 1 241 ? -15.66603 -19.24531 39.18819 1.000 25.77447 241 LEU A CA 1
ATOM 4298 C C . LEU B 1 241 ? -16.04521 -17.76984 39.19257 1.000 24.52074 241 LEU A C 1
ATOM 4299 O O . LEU B 1 241 ? -15.31349 -16.92831 38.66184 1.000 24.26824 241 LEU A O 1
ATOM 4304 N N . ILE B 1 242 ? -17.16922 -17.43179 39.82601 1.000 26.48541 242 ILE A N 1
ATOM 4305 C CA . ILE B 1 242 ? -17.58237 -16.03322 39.87955 1.000 27.31756 242 ILE A CA 1
ATOM 4306 C C . ILE B 1 242 ? -16.54150 -15.20370 40.62007 1.000 25.98643 242 ILE A C 1
ATOM 4307 O O . ILE B 1 242 ? -16.19717 -14.09257 40.20403 1.000 28.08423 242 ILE A O 1
ATOM 4312 N N . ILE B 1 243 ? -16.00841 -15.73618 41.72132 1.000 30.13832 243 ILE A N 1
ATOM 4313 C CA . ILE B 1 243 ? -14.99961 -15.00860 42.48303 1.000 29.29175 243 ILE A CA 1
ATOM 4314 C C . ILE B 1 243 ? -13.75443 -14.77404 41.63567 1.000 29.52470 243 ILE A C 1
ATOM 4315 O O . ILE B 1 243 ? -13.19412 -13.67074 41.61710 1.000 29.05924 243 ILE A O 1
ATOM 4320 N N . GLU B 1 244 ? -13.28644 -15.81436 40.93861 1.000 27.47020 244 GLU A N 1
ATOM 4321 C CA . GLU B 1 244 ? -12.08829 -15.65770 40.11845 1.000 27.46724 244 GLU A CA 1
ATOM 4322 C C . GLU B 1 244 ? -12.33395 -14.68463 38.97003 1.000 26.09934 244 GLU A C 1
ATOM 4323 O O . GLU B 1 244 ? -11.45884 -13.88607 38.62099 1.000 26.70674 244 GLU A O 1
ATOM 4329 N N . TYR B 1 245 ? -13.53048 -14.72979 38.38305 1.000 25.27930 245 TYR A N 1
ATOM 4330 C CA . TYR B 1 245 ? -13.87205 -13.81452 37.30193 1.000 25.26528 245 TYR A CA 1
ATOM 4331 C C . TYR B 1 245 ? -13.87805 -12.37099 37.79341 1.000 27.52801 245 TYR A C 1
ATOM 4332 O O . TYR B 1 245 ? -13.28651 -11.48338 37.16798 1.000 27.05538 245 TYR A O 1
ATOM 4341 N N . GLU B 1 246 ? -14.50387 -12.13098 38.95171 1.000 27.72698 246 GLU A N 1
ATOM 4342 C CA . GLU B 1 246 ? -14.52679 -10.78834 39.52534 1.000 30.82513 246 GLU A CA 1
ATOM 4343 C C . GLU B 1 246 ? -13.11837 -10.30272 39.85332 1.000 32.08858 246 GLU A C 1
ATOM 4344 O O . GLU B 1 246 ? -12.80239 -9.12231 39.66227 1.000 31.36157 246 GLU A O 1
ATOM 4350 N N . LYS B 1 247 ? -12.25327 -11.20426 40.33612 1.000 30.91727 247 LYS A N 1
ATOM 4351 C CA . LYS B 1 247 ? -10.86906 -10.83863 40.64228 1.000 29.80770 247 LYS A CA 1
ATOM 4352 C C . LYS B 1 247 ? -10.14638 -10.27081 39.42987 1.000 31.31879 247 LYS A C 1
ATOM 4353 O O . LYS B 1 247 ? -9.28096 -9.40073 39.56679 1.000 31.55755 247 LYS A O 1
ATOM 4359 N N . LEU B 1 248 ? -10.44098 -10.79472 38.24216 1.000 31.15248 248 LEU A N 1
ATOM 4360 C CA . LEU B 1 248 ? -9.81847 -10.32680 37.01210 1.000 30.37166 248 LEU A CA 1
ATOM 4361 C C . LEU B 1 248 ? -10.42014 -9.02361 36.50121 1.000 32.05744 248 LEU A C 1
ATOM 4362 O O . LEU B 1 248 ? -9.95202 -8.49526 35.48648 1.000 30.69131 248 LEU A O 1
ATOM 4367 N N . GLY B 1 249 ? -11.46992 -8.51863 37.14430 1.000 30.89052 249 GLY A N 1
ATOM 4368 C CA . GLY B 1 249 ? -12.17471 -7.35628 36.65681 1.000 30.98838 249 GLY A CA 1
ATOM 4369 C C . GLY B 1 249 ? -13.44895 -7.64853 35.90230 1.000 33.80339 249 GLY A C 1
ATOM 4370 O O . GLY B 1 249 ? -14.01233 -6.73048 35.29772 1.000 34.10272 249 GLY A O 1
ATOM 4371 N N . GLY B 1 250 ? -13.91150 -8.89497 35.89878 1.000 31.19267 250 GLY A N 1
ATOM 4372 C CA . GLY B 1 250 ? -15.16951 -9.19613 35.24123 1.000 30.67493 250 GLY A CA 1
ATOM 4373 C C . GLY B 1 250 ? -16.33095 -8.48898 35.92038 1.000 32.07192 250 GLY A C 1
ATOM 4374 O O . GLY B 1 250 ? -16.41081 -8.41857 37.14851 1.000 32.62112 250 GLY A O 1
ATOM 4375 N N . LYS B 1 251 ? -17.23032 -7.94674 35.10404 1.000 32.62538 251 LYS A N 1
ATOM 4376 C CA . LYS B 1 251 ? -18.40019 -7.24676 35.61821 1.000 30.72274 251 LYS A CA 1
ATOM 4377 C C . LYS B 1 251 ? -19.39402 -8.24494 36.17975 1.000 32.90061 251 LYS A C 1
ATOM 4378 O O . LYS B 1 251 ? -19.88190 -9.11412 35.45289 1.000 26.82061 251 LYS A O 1
ATOM 4384 N N . VAL B 1 252 ? -19.75664 -8.07613 37.45448 1.000 29.31316 252 VAL A N 1
ATOM 4385 C CA . VAL B 1 252 ? -20.63707 -9.00632 38.14067 1.000 32.28516 252 VAL A CA 1
ATOM 4386 C C . VAL B 1 252 ? -21.79059 -8.21826 38.74871 1.000 34.34644 252 VAL A C 1
ATOM 4387 O O . VAL B 1 252 ? -21.79005 -6.98924 38.76240 1.000 34.92320 252 VAL A O 1
ATOM 4391 N N . TRP B 1 253 ? -22.81339 -8.94753 39.19204 1.000 32.95053 253 TRP A N 1
ATOM 4392 C CA . TRP B 1 253 ? -23.86562 -8.38035 40.02406 1.000 34.76892 253 TRP A CA 1
ATOM 4393 C C . TRP B 1 253 ? -24.25325 -9.40474 41.08312 1.000 35.63416 253 TRP A C 1
ATOM 4394 O O . TRP B 1 253 ? -23.98005 -10.60322 40.94872 1.000 33.30111 253 TRP A O 1
ATOM 4405 N N . ASN B 1 254 ? -24.90800 -8.91980 42.14824 1.000 33.08445 254 ASN A N 1
ATOM 4406 C CA . ASN B 1 254 ? -25.11414 -9.76930 43.31566 1.000 31.68313 254 ASN A CA 1
ATOM 4407 C C . ASN B 1 254 ? -25.91248 -11.02267 42.99299 1.000 34.19621 254 ASN A C 1
ATOM 4408 O O . ASN B 1 254 ? -25.65931 -12.08035 43.58249 1.000 37.28911 254 ASN A O 1
ATOM 4413 N N . LYS B 1 255 ? -26.85872 -10.94651 42.06026 1.000 31.33892 255 LYS A N 1
ATOM 4414 C CA . LYS B 1 255 ? -27.70587 -12.09379 41.76460 1.000 33.72929 255 LYS A CA 1
ATOM 4415 C C . LYS B 1 255 ? -27.18081 -12.88671 40.57113 1.000 30.66724 255 LYS A C 1
ATOM 4416 O O . LYS B 1 255 ? -27.91223 -13.71541 40.01283 1.000 30.62178 255 LYS A O 1
ATOM 4422 N N . LEU B 1 256 ? -25.92049 -12.66766 40.18975 1.000 31.07515 256 LEU A N 1
ATOM 4423 C CA . LEU B 1 256 ? -25.37224 -13.38756 39.03915 1.000 30.11445 256 LEU A CA 1
ATOM 4424 C C . LEU B 1 256 ? -25.45052 -14.89222 39.26695 1.000 29.05765 256 LEU A C 1
ATOM 4425 O O . LEU B 1 256 ? -25.79673 -15.65678 38.35462 1.000 27.60883 256 LEU A O 1
ATOM 4430 N N . TYR B 1 257 ? -25.19198 -15.32922 40.50277 1.000 29.75058 257 TYR A N 1
ATOM 4431 C CA . TYR B 1 257 ? -25.29492 -16.74775 40.82354 1.000 28.62084 257 TYR A CA 1
ATOM 4432 C C . TYR B 1 257 ? -26.71809 -17.25824 40.60863 1.000 29.28835 257 TYR A C 1
ATOM 4433 O O . TYR B 1 257 ? -26.93197 -18.29567 39.96427 1.000 27.86353 257 TYR A O 1
ATOM 4442 N N . GLU B 1 258 ? -27.71586 -16.54244 41.15036 1.000 31.00034 258 GLU A N 1
ATOM 4443 C CA . GLU B 1 258 ? -29.09779 -16.99490 41.00529 1.000 30.38844 258 GLU A CA 1
ATOM 4444 C C . GLU B 1 258 ? -29.55233 -16.94189 39.55736 1.000 28.38221 258 GLU A C 1
ATOM 4445 O O . GLU B 1 258 ? -30.23766 -17.85856 39.07804 1.000 32.68539 258 GLU A O 1
ATOM 4451 N N . GLN B 1 259 ? -29.19577 -15.86708 38.85132 1.000 30.32048 259 GLN A N 1
ATOM 4452 C CA . GLN B 1 259 ? -29.56013 -15.75013 37.44510 1.000 30.34954 259 GLN A CA 1
ATOM 4453 C C . GLN B 1 259 ? -28.95153 -16.89274 36.64280 1.000 27.72853 259 GLN A C 1
ATOM 4454 O O . GLN B 1 259 ? -29.60645 -17.47987 35.76305 1.000 24.58324 259 GLN A O 1
ATOM 4460 N N . THR B 1 260 ? -27.72014 -17.27188 36.98513 1.000 29.57950 260 THR A N 1
ATOM 4461 C CA . THR B 1 260 ? -27.09118 -18.41036 36.32577 1.000 25.54354 260 THR A CA 1
ATOM 4462 C C . THR B 1 260 ? -27.88008 -19.68511 36.59410 1.000 25.56618 260 THR A C 1
ATOM 4463 O O . THR B 1 260 ? -28.06634 -20.52084 35.69845 1.000 26.66421 260 THR A O 1
ATOM 4467 N N . LEU B 1 261 ? -28.38121 -19.83918 37.82352 1.000 28.84873 261 LEU A N 1
ATOM 4468 C CA . LEU B 1 261 ? -29.21780 -20.98580 38.15383 1.000 28.94690 261 LEU A CA 1
ATOM 4469 C C . LEU B 1 261 ? -30.46406 -21.03821 37.27399 1.000 28.77770 261 LEU A C 1
ATOM 4470 O O . LEU B 1 261 ? -30.81571 -22.09736 36.73299 1.000 27.74380 261 LEU A O 1
ATOM 4475 N N . GLU B 1 262 ? -31.12012 -19.89061 37.08440 1.000 28.86916 262 GLU A N 1
ATOM 4476 C CA . GLU B 1 262 ? -32.32413 -19.85501 36.26536 1.000 28.07757 262 GLU A CA 1
ATOM 4477 C C . GLU B 1 262 ? -31.99510 -20.13397 34.80783 1.000 28.77232 262 GLU A C 1
ATOM 4478 O O . GLU B 1 262 ? -32.73969 -20.84080 34.11644 1.000 27.61620 262 GLU A O 1
ATOM 4484 N N . ARG B 1 263 ? -30.85664 -19.61887 34.33544 1.000 27.23156 263 ARG A N 1
ATOM 4485 C CA . ARG B 1 263 ? -30.44038 -19.88984 32.96669 1.000 28.02910 263 ARG A CA 1
ATOM 4486 C C . ARG B 1 263 ? -30.22179 -21.37936 32.73473 1.000 26.85932 263 ARG A C 1
ATOM 4487 O O . ARG B 1 263 ? -30.64202 -21.92095 31.70435 1.000 27.64422 263 ARG A O 1
ATOM 4495 N N . ALA B 1 264 ? -29.57327 -22.06514 33.68185 1.000 27.62540 264 ALA A N 1
ATOM 4496 C CA . ALA B 1 264 ? -29.35344 -23.49959 33.51783 1.000 28.16372 264 ALA A CA 1
ATOM 4497 C C . ALA B 1 264 ? -30.67564 -24.24809 33.40792 1.000 28.26217 264 ALA A C 1
ATOM 4498 O O . ALA B 1 264 ? -30.81983 -25.15980 32.57825 1.000 29.16188 264 ALA A O 1
ATOM 4500 N N . ALA B 1 265 ? -31.65313 -23.86601 34.22895 1.000 27.22297 265 ALA A N 1
ATOM 4501 C CA . ALA B 1 265 ? -32.97396 -24.48742 34.20191 1.000 29.75260 265 ALA A CA 1
ATOM 4502 C C . ALA B 1 265 ? -33.75376 -24.17583 32.92651 1.000 31.02624 265 ALA A C 1
ATOM 4503 O O . ALA B 1 265 ? -34.68352 -24.91905 32.58962 1.000 28.85511 265 ALA A O 1
ATOM 4505 N N . ALA B 1 266 ? -33.40820 -23.10101 32.21950 1.000 26.04676 266 ALA A N 1
ATOM 4506 C CA . ALA B 1 266 ? -34.13369 -22.70040 31.02188 1.000 25.74634 266 ALA A CA 1
ATOM 4507 C C . ALA B 1 266 ? -33.68770 -23.46126 29.78758 1.000 31.34234 266 ALA A C 1
ATOM 4508 O O . ALA B 1 266 ? -34.20512 -23.20080 28.69058 1.000 29.64157 266 ALA A O 1
ATOM 4510 N N . SER B 1 267 ? -32.72040 -24.36627 29.95413 1.000 26.69980 267 SER A N 1
ATOM 4511 C CA . SER B 1 267 ? -32.18922 -25.14315 28.80363 1.000 31.02320 267 SER A CA 1
ATOM 4512 C C . SER B 1 267 ? -33.33101 -25.76562 27.99014 1.000 28.64883 267 SER A C 1
ATOM 4513 O O . SER B 1 267 ? -33.29394 -25.64199 26.75391 1.000 31.63391 267 SER A O 1
ATOM 4516 N N . PRO B 1 268 ? -34.34430 -26.41973 28.59936 1.000 30.75618 268 PRO A N 1
ATOM 4517 C CA . PRO B 1 268 ? -35.38507 -27.07630 27.81265 1.000 30.40899 268 PRO A CA 1
ATOM 4518 C C . PRO B 1 268 ? -36.14190 -26.03827 26.96943 1.000 31.87079 268 PRO A C 1
ATOM 4519 O O . PRO B 1 268 ? -36.43711 -26.32013 25.82246 1.000 28.94631 268 PRO A O 1
ATOM 4523 N N . LEU B 1 269 ? -36.41803 -24.86931 27.54687 1.000 29.39531 269 LEU A N 1
ATOM 4524 C CA . LEU B 1 269 ? -37.10464 -23.80429 26.77545 1.000 29.64010 269 LEU A CA 1
ATOM 4525 C C . LEU B 1 269 ? -36.23504 -23.36162 25.59280 1.000 31.08274 269 LEU A C 1
ATOM 4526 O O . LEU B 1 269 ? -36.77463 -23.21115 24.48199 1.000 30.95066 269 LEU A O 1
ATOM 4531 N N . MET B 1 270 ? -34.93226 -23.19697 25.82338 1.000 30.14371 270 MET A N 1
ATOM 4532 C CA . MET B 1 270 ? -34.02445 -22.76425 24.72865 1.000 30.15868 270 MET A CA 1
ATOM 4533 C C . MET B 1 270 ? -33.98449 -23.83647 23.63569 1.000 30.91587 270 MET A C 1
ATOM 4534 O O . MET B 1 270 ? -34.01499 -23.46870 22.45037 1.000 33.45598 270 MET A O 1
ATOM 4539 N N . TYR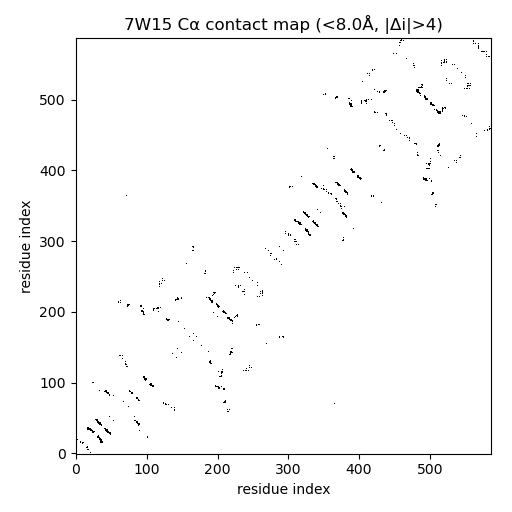 B 1 271 ? -33.93407 -25.11011 24.03293 1.000 32.13487 271 TYR A N 1
ATOM 4540 C CA . TYR B 1 271 ? -33.89089 -26.22122 23.04600 1.000 32.62902 271 TYR A CA 1
ATOM 4541 C C . TYR B 1 271 ? -35.18494 -26.22651 22.22723 1.000 33.50510 271 TYR A C 1
ATOM 4542 O O . TYR B 1 271 ? -35.13022 -26.39989 20.99827 1.000 32.30701 271 TYR A O 1
ATOM 4551 N N . GLY B 1 272 ? -36.31601 -26.01240 22.90182 1.000 30.44479 272 GLY A N 1
ATOM 4552 C CA . GLY B 1 272 ? -37.60875 -25.99157 22.19202 1.000 34.15504 272 GLY A CA 1
ATOM 4553 C C . GLY B 1 272 ? -37.66884 -24.85356 21.19395 1.000 36.61389 272 GLY A C 1
ATOM 4554 O O . GLY B 1 272 ? -38.12695 -25.07922 20.05833 1.000 38.89389 272 GLY A O 1
ATOM 4555 N N . LEU B 1 273 ? -37.17240 -23.68474 21.59447 1.000 35.72534 273 LEU A N 1
ATOM 4556 C CA . LEU B 1 273 ? -37.14028 -22.52777 20.67115 1.000 36.54897 273 LEU A CA 1
ATOM 4557 C C . LEU B 1 273 ? -36.22362 -22.86015 19.49422 1.000 41.34884 273 LEU A C 1
ATOM 4558 O O . LEU B 1 273 ? -36.61216 -22.58690 18.34189 1.000 42.97958 273 LEU A O 1
ATOM 4563 N N . PHE B 1 274 ? -35.07766 -23.48125 19.78203 1.000 38.22183 274 PHE A N 1
ATOM 4564 C CA . PHE B 1 274 ? -34.11174 -23.81358 18.70797 1.000 40.74391 274 PHE A CA 1
ATOM 4565 C C . PHE B 1 274 ? -34.74541 -24.80785 17.72960 1.000 43.48964 274 PHE A C 1
ATOM 4566 O O . PHE B 1 274 ? -34.60122 -24.62133 16.50704 1.000 46.93730 274 PHE A O 1
ATOM 4574 N N . ALA B 1 275 ? -35.45833 -25.80542 18.25145 1.000 41.48647 275 ALA A N 1
ATOM 4575 C CA . ALA B 1 275 ? -36.05478 -26.84462 17.38304 1.000 45.50285 275 ALA A CA 1
ATOM 4576 C C . ALA B 1 275 ? -37.08231 -26.20135 16.45091 1.000 50.31085 275 ALA A C 1
ATOM 4577 O O . ALA B 1 275 ? -37.12572 -26.56557 15.26440 1.000 52.86143 275 ALA A O 1
ATOM 4579 N N . LEU B 1 276 ? -37.87685 -25.27681 16.98591 1.000 46.39166 276 LEU A N 1
ATOM 4580 C CA . LEU B 1 276 ? -38.92307 -24.61240 16.16780 1.000 50.73024 276 LEU A CA 1
ATOM 4581 C C . LEU B 1 276 ? -38.26791 -23.81341 15.03531 1.000 55.77269 276 LEU A C 1
ATOM 4582 O O . LEU B 1 276 ? -38.78777 -23.85598 13.90865 1.000 58.54135 276 LEU A O 1
ATOM 4587 N N . GLU B 1 277 ? -37.16931 -23.11744 15.33184 1.000 55.95193 277 GLU A N 1
ATOM 4588 C CA . GLU B 1 277 ? -36.48790 -22.30438 14.29327 1.000 59.14027 277 GLU A CA 1
ATOM 4589 C C . GLU B 1 277 ? -35.97478 -23.24518 13.19999 1.000 62.34973 277 GLU A C 1
ATOM 4590 O O . GLU B 1 277 ? -36.11930 -22.89627 12.01297 1.000 63.11781 277 GLU A O 1
ATOM 4596 N N . THR B 1 278 ? -35.41321 -24.39246 13.58881 1.000 59.72022 278 THR A N 1
ATOM 4597 C CA . THR B 1 278 ? -34.94990 -25.41906 12.61675 1.000 61.10721 278 THR A CA 1
ATOM 4598 C C . THR B 1 278 ? -36.13854 -25.97545 11.83230 1.000 63.83752 278 THR A C 1
ATOM 4599 O O . THR B 1 278 ? -35.96287 -26.25195 10.63115 1.000 65.22264 278 THR A O 1
ATOM 4603 N N . GLN B 1 279 ? -37.28113 -26.16434 12.49435 1.000 62.96776 279 GLN A N 1
ATOM 4604 C CA . GLN B 1 279 ? -38.43358 -26.83962 11.84394 1.000 66.29897 279 GLN A CA 1
ATOM 4605 C C . GLN B 1 279 ? -38.01118 -28.27050 11.50741 1.000 65.58676 279 GLN A C 1
ATOM 4606 O O . GLN B 1 279 ? -38.50834 -28.80796 10.50322 1.000 69.39587 279 GLN A O 1
ATOM 4612 N N . ASN B 1 280 ? -37.14683 -28.86267 12.33989 1.000 62.65871 280 ASN A N 1
ATOM 4613 C CA . ASN B 1 280 ? -36.73508 -30.27340 12.13137 1.000 62.40047 280 ASN A CA 1
ATOM 4614 C C . ASN B 1 280 ? -37.49354 -31.10937 13.16215 1.000 66.11677 280 ASN A C 1
ATOM 4615 O O . ASN B 1 280 ? -37.35519 -30.82925 14.36951 1.000 62.49375 280 ASN A O 1
ATOM 4620 N N . GLU B 1 281 ? -38.23993 -32.11495 12.70208 1.000 66.49625 281 GLU A N 1
ATOM 4621 C CA . GLU B 1 281 ? -39.11355 -32.88088 13.63208 1.000 68.86639 281 GLU A CA 1
ATOM 4622 C C . GLU B 1 281 ? -38.30179 -33.61674 14.70184 1.000 67.13192 281 GLU A C 1
ATOM 4623 O O . GLU B 1 281 ? -38.73689 -33.60596 15.86192 1.000 66.26229 281 GLU A O 1
ATOM 4629 N N . SER B 1 282 ? -37.16642 -34.21252 14.33965 1.000 64.20090 282 SER A N 1
ATOM 4630 C CA . SER B 1 282 ? -36.44094 -35.03934 15.33972 1.000 61.35232 282 SER A CA 1
ATOM 4631 C C . SER B 1 282 ? -35.99394 -34.17263 16.51769 1.000 59.00732 282 SER A C 1
ATOM 4632 O O . SER B 1 282 ? -36.14263 -34.62322 17.66654 1.000 58.22069 282 SER A O 1
ATOM 4635 N N . LEU B 1 283 ? -35.49914 -32.96453 16.24017 1.000 58.72979 283 LEU A N 1
ATOM 4636 C CA . LEU B 1 283 ? -35.13026 -32.04180 17.34427 1.000 55.95000 283 LEU A CA 1
ATOM 4637 C C . LEU B 1 283 ? -36.39087 -31.69741 18.13605 1.000 54.14183 283 LEU A C 1
ATOM 4638 O O . LEU B 1 283 ? -36.32173 -31.65817 19.37684 1.000 50.69310 283 LEU A O 1
ATOM 4643 N N . ILE B 1 284 ? -37.49936 -31.47480 17.42957 1.000 56.75883 284 ILE A N 1
ATOM 4644 C CA . ILE B 1 284 ? -38.75615 -31.06453 18.11527 1.000 57.38773 284 ILE A CA 1
ATOM 4645 C C . ILE B 1 284 ? -39.16322 -32.20303 19.05250 1.000 57.10328 284 ILE A C 1
ATOM 4646 O O . ILE B 1 284 ? -39.55601 -31.91632 20.20018 1.000 53.65050 284 ILE A O 1
ATOM 4651 N N . VAL B 1 285 ? -39.01389 -33.44771 18.59245 1.000 57.16061 285 VAL A N 1
ATOM 4652 C CA . VAL B 1 285 ? -39.38323 -34.62135 19.43563 1.000 58.50802 285 VAL A CA 1
ATOM 4653 C C . VAL B 1 285 ? -38.49214 -34.62712 20.68042 1.000 56.32323 285 VAL A C 1
ATOM 4654 O O . VAL B 1 285 ? -39.02165 -34.84628 21.78897 1.000 53.26626 285 VAL A O 1
ATOM 4658 N N . GLY B 1 286 ? -37.20121 -34.33689 20.50589 1.000 54.33486 286 GLY A N 1
ATOM 4659 C CA . GLY B 1 286 ? -36.27231 -34.30180 21.65054 1.000 49.33583 286 GLY A CA 1
ATOM 4660 C C . GLY B 1 286 ? -36.65452 -33.21927 22.64034 1.000 48.82191 286 GLY A C 1
ATOM 4661 O O . GLY B 1 286 ? -36.59079 -33.47605 23.85946 1.000 47.56173 286 GLY A O 1
ATOM 4662 N N . ALA B 1 287 ? -37.05834 -32.05432 22.13511 1.000 48.21891 287 ALA A N 1
ATOM 4663 C CA . ALA B 1 287 ? -37.36873 -30.91299 23.02167 1.000 47.12684 287 ALA A CA 1
ATOM 4664 C C . ALA B 1 287 ? -38.59703 -31.24358 23.86908 1.000 46.91335 287 ALA A C 1
ATOM 4665 O O . ALA B 1 287 ? -38.58567 -30.94730 25.07475 1.000 42.64388 287 ALA A O 1
ATOM 4667 N N . LYS B 1 288 ? -39.60234 -31.86300 23.25125 1.000 49.65413 288 LYS A N 1
ATOM 4668 C CA . LYS B 1 288 ? -40.86589 -32.14668 23.97570 1.000 52.09651 288 LYS A CA 1
ATOM 4669 C C . LYS B 1 288 ? -40.55492 -33.01976 25.19486 1.000 49.64937 288 LYS A C 1
ATOM 4670 O O . LYS B 1 288 ? -41.13594 -32.76590 26.26504 1.000 54.77539 288 LYS A O 1
ATOM 4676 N N . ALA B 1 289 ? -39.65751 -33.99203 25.03666 1.000 45.56339 289 ALA A N 1
ATOM 4677 C CA . ALA B 1 289 ? -39.29071 -34.85326 26.18067 1.000 46.62534 289 ALA A CA 1
ATOM 4678 C C . ALA B 1 289 ? -38.64092 -34.01587 27.28916 1.000 47.14484 289 ALA A C 1
ATOM 4679 O O . ALA B 1 289 ? -39.00625 -34.21717 28.46029 1.000 43.11250 289 ALA A O 1
ATOM 4681 N N . GLN B 1 290 ? -37.74866 -33.08535 26.93194 1.000 41.06898 290 GLN A N 1
ATOM 4682 C CA . GLN B 1 290 ? -37.13104 -32.18003 27.93844 1.000 40.25317 290 GLN A CA 1
ATOM 4683 C C . GLN B 1 290 ? -38.21540 -31.29703 28.56421 1.000 39.01744 290 GLN A C 1
ATOM 4684 O O . GLN B 1 290 ? -38.14107 -31.04582 29.77476 1.000 39.16919 290 GLN A O 1
ATOM 4690 N N . LEU B 1 291 ? -39.15985 -30.82874 27.75206 1.000 38.32615 291 LEU A N 1
ATOM 4691 C CA . LEU B 1 291 ? -40.27263 -29.95188 28.21190 1.000 40.82195 291 LEU A CA 1
ATOM 4692 C C . LEU B 1 291 ? -41.16601 -30.68670 29.22792 1.000 44.95195 291 LEU A C 1
ATOM 4693 O O . LEU B 1 291 ? -41.71398 -30.00309 30.10656 1.000 44.04575 291 LEU A O 1
ATOM 4698 N N . GLY B 1 292 ? -41.37504 -31.99762 29.05783 1.000 46.51892 292 GLY A N 1
ATOM 4699 C CA . GLY B 1 292 ? -42.17659 -32.77661 30.02766 1.000 49.82543 292 GLY A CA 1
ATOM 4700 C C . GLY B 1 292 ? -43.67133 -32.81707 29.75343 1.000 58.70239 292 GLY A C 1
ATOM 4701 O O . GLY B 1 292 ? -44.41666 -33.26020 30.64077 1.000 57.53365 292 GLY A O 1
ATOM 4702 N N . VAL B 1 293 ? -44.10562 -32.33077 28.59199 1.000 73.92612 293 VAL A N 1
ATOM 4703 C CA . VAL B 1 293 ? -45.56234 -32.26333 28.27255 1.000 77.14378 293 VAL A CA 1
ATOM 4704 C C . VAL B 1 293 ? -46.15673 -33.65489 28.00351 1.000 83.21081 293 VAL A C 1
ATOM 4705 O O . VAL B 1 293 ? -45.49144 -34.44146 27.30269 1.000 79.95983 293 VAL A O 1
ATOM 4709 N N . ILE B 1 294 ? -47.33770 -33.95884 28.56678 1.000 82.03362 294 ILE A N 1
ATOM 4710 C CA . ILE B 1 294 ? -48.04698 -35.19030 28.25986 1.000 81.97558 294 ILE A CA 1
ATOM 4711 C C . ILE B 1 294 ? -47.44580 -36.02923 27.14125 1.000 83.11298 294 ILE A C 1
ATOM 4712 O O . ILE B 1 294 ? -48.12643 -36.80512 26.46978 1.000 77.89064 294 ILE A O 1
#